Protein AF-0000000078983169 (afdb_homodimer)

Radius of gyration: 28.79 Å; Cα contacts (8 Å, |Δi|>4): 1172; chains: 2; bounding box: 65×100×94 Å

Organism: Ruegeria pomeroyi (strain ATCC 700808 / DSM 15171 / DSS-3) (NCBI:txid246200)

Foldseek 3Di:
DPPPPPPPDDPCPPCPVDCVVPPQDDFDALEAEEEEDAAQQVLLLLLCQQVCVQGNLCRYEYEYACPDPSNCVSSPRHHYRYDHNDQDLCVLVVVQVVVLVVLVVCLVPHQKYFYDYSQKFKFFACVVVDTPRRCVVPDDAPAWAWAFEKEFADQVVPQPDDQNLHLAQSTFKIFRDLQRRFRGMHRHDWRQDRSRRWILHQDHHYDPRIHMYGYCRSDLVSNVVVLVVLQVVQVVVLVVVVVNDRSDDPVSHPPPDDSVVVNVLVNPFAEDADDDCPVVVVQFRVAWDDPPPSIIGGDDDGDRYMYGHDNSCHCSSGD/DPPPPDPDDDPCPPCPPDCVVPPQDDFDALEAEEEEDAAQQVLLLLLCQQVCVQGNLCRYEYEYACPDPSNCVSSPRHHYRYDHNDQDLCVLVVVQVVVLVVLVVCLVPHQKYFYDYSQKFKFFACVVVDTPRVCVVPDDAPAWAWAFEKEFADQVVPQPDDQNLHLAQSTFKIFRDLQRRFRGMHRHDWRQDRSRRWILHQDHHYDPRIHMYGYCRSDLVSNVVVLVVLQVVQVVVLVVVVVSDRSDDPVSHPPPDDSPVVNVLVNPFAEDADDDCPVVVVQFRVAWDDPPPSIIGGDDDGDRYMYGHDNSCHCSSGD

Secondary structure (DSSP, 8-state):
-----------------S-----------SEEEEEEESS-HHHHHHHHHHHHHHH-GGGEEEEEET--HHHHHHTTTSEEEEE-----TTHHHHHHHHHHHHHHHHHTT-SEEEE--TTEEEEE-GGGS--HHHHHHHS--SSEEEPEEEEEE--TTT--S--TT-SBTTB-EEEE-GGG--EEEE-SS-PBPGGG--BS-SS-B--TTEEEEEEEES-HHHHHHHHHHHHHHHHHHHHHHSS----S-GGG-STT--HHHHHHHHHTS-EE-S---HHHHHHHHHT-EE-SSS-EE--------EEEPPGGGTTTT--/-----------------S-----------SEEEEEEESS-HHHHHHHHHHHHHHH-GGGEEEEEET--HHHHHHTTTSEEEEE-----TTHHHHHHHHHHHHHHHHHTT-SEEEE--TTEEEEE-GGGS--HHHHHHHS-SSSEEEPEEEEEE--TTT--S--TT-SBTTB-EEEE-GGG--EEEE-SS-PBPGGG--BS-SS-B--TTEEEEEEEES-HHHHHHHHHHHHHHHHHHHHHHSS----S-GGG-STT--HHHHHHHHHTS-EE-S---HHHHHHHHHT-EE-SSS-EE--------EEEPPGGGTTTT--

Nearest PDB structures (foldseek):
  4ayj-assembly1_A  TM=5.477E-01  e=1.173E-03  Bacteroides ovatus
  4cjb-assembly4_D  TM=5.094E-01  e=8.579E-04  Bacteroides ovatus
  7vz6-assembly1_G  TM=4.297E-01  e=3.675E-02  Streptomyces kasugaensis
  7vz6-assembly1_D-2  TM=4.283E-01  e=1.066E-01  Streptomyces kasugaensis
  7vza-assembly1_E-2  TM=4.546E-01  e=1.759E-01  Streptomyces kasugaensis

pLDDT: mean 86.91, std 19.54, range [21.92, 98.81]

Solvent-accessible surface area (backbone atoms only — not comparable to full-atom values): 34868 Å² total; per-residue (Å²): 133,82,79,72,74,74,78,79,75,80,74,78,72,73,73,81,65,72,78,67,67,71,75,67,68,79,45,89,54,56,44,36,38,38,33,52,47,49,78,57,62,68,39,44,44,48,39,46,42,21,52,22,52,57,33,19,34,65,30,31,37,35,35,22,49,45,53,36,66,65,48,57,62,68,41,61,63,38,32,56,45,65,40,75,71,68,90,44,70,54,41,66,56,46,50,35,50,29,50,46,21,49,46,53,28,47,49,68,76,23,56,32,31,35,52,44,53,43,53,45,46,73,34,40,42,50,88,74,76,41,46,54,52,65,45,55,74,68,48,80,62,70,41,49,35,29,25,50,16,28,34,32,39,35,39,74,92,80,41,79,61,72,53,86,92,33,55,37,55,44,38,43,38,29,32,73,29,60,78,50,35,17,54,29,39,37,29,47,94,56,56,54,38,74,89,38,48,25,29,43,47,95,61,88,43,53,58,92,49,32,32,23,39,32,46,72,46,46,34,70,68,58,38,53,50,52,45,50,52,51,30,52,50,50,54,52,46,23,61,69,65,65,73,54,74,62,56,61,71,71,85,43,46,70,80,86,68,54,70,66,60,57,44,52,56,58,61,68,40,56,73,38,72,70,78,74,60,62,70,60,50,49,46,33,64,75,43,55,42,75,77,79,84,64,28,29,44,50,65,71,81,86,64,75,48,30,31,34,54,62,75,71,44,43,45,56,69,53,85,133,80,75,71,72,73,79,79,75,80,73,78,72,72,74,81,64,72,78,67,69,72,74,67,69,81,45,90,56,54,43,36,38,37,35,53,47,46,77,58,61,69,39,44,45,48,39,48,44,20,54,22,53,58,34,20,33,65,28,31,37,35,35,22,47,46,54,36,67,67,48,57,62,67,43,59,63,36,34,56,46,66,40,75,71,68,88,43,70,55,42,68,55,46,50,38,50,29,50,44,22,49,47,55,29,46,49,69,75,23,57,32,30,35,53,45,52,43,55,46,46,73,34,39,44,49,89,73,76,40,46,55,53,66,45,56,76,68,49,82,64,71,41,49,35,29,25,49,15,28,33,31,40,37,40,71,91,82,41,79,60,72,55,87,92,35,55,36,53,46,39,42,38,29,32,75,29,58,78,49,34,17,54,29,37,38,28,47,94,56,57,56,37,75,89,37,47,24,29,43,47,96,61,89,44,54,58,92,50,34,32,22,40,33,46,73,46,46,35,68,68,59,37,52,52,51,45,50,52,50,28,52,50,49,54,51,45,24,62,69,63,64,72,53,74,61,56,60,69,72,85,41,46,70,78,87,68,54,68,66,59,57,42,52,54,58,61,70,42,55,73,36,73,71,76,72,60,63,70,60,49,48,46,34,63,76,44,55,42,74,77,79,83,64,28,29,46,51,65,69,80,84,65,78,48,29,30,33,55,61,76,71,46,42,44,58,72,51,88

Sequence (638 aa):
MRRRLLPVGRAFLYRLGKRAGVFLVKVDSNTAVVTICRDDAYFLTRFVQYYGGLFGRNNLYIISHGDEPLVRELAQGCNIFPVPAIETSQFTMLHWRTKNHLKNALRQWYKHVLVCDVDEFVVVDPATGMNLRTWLDDAPGRTVYTAMGLEIVHLRDREKDDIGGGILGPRRHAQVALHYAKPCIVSRPAKIGRGGHYAEYEKLNMPDFLYMFHMKYCDYGLYVETLNRRNAFIEKQKEVAGDGTVRTNPKWFADGRDDDAVFSAFERRPVVESFDLSHVREIMYSTWEQRGDGLWHFHRPEYDELYMLPVRFGGADCAMRRRLLPVGRAFLYRLGKRAGVFLVKVDSNTAVVTICRDDAYFLTRFVQYYGGLFGRNNLYIISHGDEPLVRELAQGCNIFPVPAIETSQFTMLHWRTKNHLKNALRQWYKHVLVCDVDEFVVVDPATGMNLRTWLDDAPGRTVYTAMGLEIVHLRDREKDDIGGGILGPRRHAQVALHYAKPCIVSRPAKIGRGGHYAEYEKLNMPDFLYMFHMKYCDYGLYVETLNRRNAFIEKQKEVAGDGTVRTNPKWFADGRDDDAVFSAFERRPVVESFDLSHVREIMYSTWEQRGDGLWHFHRPEYDELYMLPVRFGGADCA

Structure (mmCIF, N/CA/C/O backbone):
data_AF-0000000078983169-model_v1
#
loop_
_entity.id
_entity.type
_entity.pdbx_description
1 polymer 'Glycosyl transferase family 2'
#
loop_
_atom_site.group_PDB
_atom_site.id
_atom_site.type_symbol
_atom_site.label_atom_id
_atom_site.label_alt_id
_atom_site.label_comp_id
_atom_site.label_asym_id
_atom_site.label_entity_id
_atom_site.label_seq_id
_atom_site.pdbx_PDB_ins_code
_atom_site.Cartn_x
_atom_site.Cartn_y
_atom_site.Cartn_z
_atom_site.occupancy
_atom_site.B_iso_or_equiv
_atom_site.auth_seq_id
_atom_site.auth_comp_id
_atom_site.auth_asym_id
_atom_site.auth_atom_id
_atom_site.pdbx_PDB_model_num
ATOM 1 N N . MET A 1 1 ? -26.062 58.938 -24.844 1 23.56 1 MET A N 1
ATOM 2 C CA . MET A 1 1 ? -24.688 58.562 -25.109 1 23.56 1 MET A CA 1
ATOM 3 C C . MET A 1 1 ? -24.391 57.156 -24.609 1 23.56 1 MET A C 1
ATOM 5 O O . MET A 1 1 ? -24.422 56.906 -23.406 1 23.56 1 MET A O 1
ATOM 9 N N . ARG A 1 2 ? -24.734 56.156 -25.469 1 27.28 2 ARG A N 1
ATOM 10 C CA . ARG A 1 2 ? -24.797 54.719 -25.297 1 27.28 2 ARG A CA 1
ATOM 11 C C . ARG A 1 2 ? -23.422 54.125 -25.031 1 27.28 2 ARG A C 1
ATOM 13 O O . ARG A 1 2 ? -22.531 54.219 -25.875 1 27.28 2 ARG A O 1
ATOM 20 N N . ARG A 1 3 ? -23.016 54.25 -23.734 1 21.92 3 ARG A N 1
ATOM 21 C CA . ARG A 1 3 ? -21.703 53.75 -23.297 1 21.92 3 ARG A CA 1
ATOM 22 C C . ARG A 1 3 ? -21.484 52.312 -23.75 1 21.92 3 ARG A C 1
ATOM 24 O O . ARG A 1 3 ? -22.234 51.406 -23.375 1 21.92 3 ARG A O 1
ATOM 31 N N . ARG A 1 4 ? -21 52.188 -24.984 1 27.02 4 ARG A N 1
ATOM 32 C CA . ARG A 1 4 ? -20.641 50.938 -25.609 1 27.02 4 ARG A CA 1
ATOM 33 C C . ARG A 1 4 ? -19.719 50.125 -24.719 1 27.02 4 ARG A C 1
ATOM 35 O O . ARG A 1 4 ? -18.641 50.594 -24.344 1 27.02 4 ARG A O 1
ATOM 42 N N . LEU A 1 5 ? -20.328 49.281 -23.859 1 26.55 5 LEU A N 1
ATOM 43 C CA . LEU A 1 5 ? -19.672 48.375 -22.922 1 26.55 5 LEU A CA 1
ATOM 44 C C . LEU A 1 5 ? -18.562 47.594 -23.625 1 26.55 5 LEU A C 1
ATOM 46 O O . LEU A 1 5 ? -18.797 47 -24.672 1 26.55 5 LEU A O 1
ATOM 50 N N . LEU A 1 6 ? -17.391 48.156 -23.562 1 29.8 6 LEU A N 1
ATOM 51 C CA . LEU A 1 6 ? -16.219 47.562 -24.188 1 29.8 6 LEU A CA 1
ATOM 52 C C . LEU A 1 6 ? -16.125 46.062 -23.812 1 29.8 6 LEU A C 1
ATOM 54 O O . LEU A 1 6 ? -16.344 45.688 -22.656 1 29.8 6 LEU A O 1
ATOM 58 N N . PRO A 1 7 ? -16.328 45.188 -24.859 1 29.2 7 PRO A N 1
ATOM 59 C CA . PRO A 1 7 ? -16.328 43.719 -24.688 1 29.2 7 PRO A CA 1
ATOM 60 C C . PRO A 1 7 ? -15.078 43.219 -23.984 1 29.2 7 PRO A C 1
ATOM 62 O O . PRO A 1 7 ? -14 43.781 -24.141 1 29.2 7 PRO A O 1
ATOM 65 N N . VAL A 1 8 ? -15.164 42.812 -22.719 1 28.02 8 VAL A N 1
ATOM 66 C CA . VAL A 1 8 ? -14.148 42.188 -21.891 1 28.02 8 VAL A CA 1
ATOM 67 C C . VAL A 1 8 ? -13.383 41.156 -22.703 1 28.02 8 VAL A C 1
ATOM 69 O O . VAL A 1 8 ? -13.984 40.312 -23.406 1 28.02 8 VAL A O 1
ATOM 72 N N . GLY A 1 9 ? -12.234 41.5 -23.219 1 22.86 9 GLY A N 1
ATOM 73 C CA . GLY A 1 9 ? -11.266 40.719 -23.984 1 22.86 9 GLY A CA 1
ATOM 74 C C . GLY A 1 9 ? -11.133 39.281 -23.516 1 22.86 9 GLY A C 1
ATOM 75 O O . GLY A 1 9 ? -11.312 39 -22.328 1 22.86 9 GLY A O 1
ATOM 76 N N . ARG A 1 10 ? -11.375 38.281 -24.469 1 26.98 10 ARG A N 1
ATOM 77 C CA . ARG A 1 10 ? -11.156 36.844 -24.469 1 26.98 10 ARG A CA 1
ATOM 78 C C . ARG A 1 10 ? -9.789 36.5 -23.906 1 26.98 10 ARG A C 1
ATOM 80 O O . ARG A 1 10 ? -8.758 36.844 -24.484 1 26.98 10 ARG A O 1
ATOM 87 N N . ALA A 1 11 ? -9.625 36.531 -22.594 1 24.08 11 ALA A N 1
ATOM 88 C CA . ALA A 1 11 ? -8.398 36 -22 1 24.08 11 ALA A CA 1
ATOM 89 C C . ALA A 1 11 ? -7.918 34.75 -22.734 1 24.08 11 ALA A C 1
ATOM 91 O O . ALA A 1 11 ? -8.719 33.875 -23.062 1 24.08 11 ALA A O 1
ATOM 92 N N . PHE A 1 12 ? -6.895 34.812 -23.531 1 23.36 12 PHE A N 1
ATOM 93 C CA . PHE A 1 12 ? -6.125 33.812 -24.266 1 23.36 12 PHE A CA 1
ATOM 94 C C . PHE A 1 12 ? -5.879 32.594 -23.422 1 23.36 12 PHE A C 1
ATOM 96 O O . PHE A 1 12 ? -5.043 32.594 -22.516 1 23.36 12 PHE A O 1
ATOM 103 N N . LEU A 1 13 ? -6.906 31.922 -23.031 1 26.3 13 LEU A N 1
ATOM 104 C CA . LEU A 1 13 ? -6.699 30.547 -22.578 1 26.3 13 LEU A CA 1
ATOM 105 C C . LEU A 1 13 ? -5.855 29.766 -23.594 1 26.3 13 LEU A C 1
ATOM 107 O O . LEU A 1 13 ? -6.316 29.469 -24.688 1 26.3 13 LEU A O 1
ATOM 111 N N . TYR A 1 14 ? -4.625 30.219 -23.812 1 25.66 14 TYR A N 1
ATOM 112 C CA . TYR A 1 14 ? -3.709 29.438 -24.641 1 25.66 14 TYR A CA 1
ATOM 113 C C . TYR A 1 14 ? -3.934 27.953 -24.422 1 25.66 14 TYR A C 1
ATOM 115 O O . TYR A 1 14 ? -4.109 27.5 -23.297 1 25.66 14 TYR A O 1
ATOM 123 N N . ARG A 1 15 ? -4.355 27.312 -25.406 1 26.8 15 ARG A N 1
ATOM 124 C CA . ARG A 1 15 ? -4.598 25.953 -25.891 1 26.8 15 ARG A CA 1
ATOM 125 C C . ARG A 1 15 ? -3.355 25.078 -25.719 1 26.8 15 ARG A C 1
ATOM 127 O O . ARG A 1 15 ? -2.578 24.922 -26.656 1 26.8 15 ARG A O 1
ATOM 134 N N . LEU A 1 16 ? -2.445 25.375 -24.812 1 30.42 16 LEU A N 1
ATOM 135 C CA . LEU A 1 16 ? -1.341 24.422 -24.75 1 30.42 16 LEU A CA 1
ATOM 136 C C . LEU A 1 16 ? -1.857 22.984 -24.703 1 30.42 16 LEU A C 1
ATOM 138 O O . LEU A 1 16 ? -2.303 22.516 -23.656 1 30.42 16 LEU A O 1
ATOM 142 N N . GLY A 1 17 ? -2.602 22.547 -25.594 1 27.75 17 GLY A N 1
ATOM 143 C CA . GLY A 1 17 ? -3.203 21.25 -25.844 1 27.75 17 GLY A CA 1
ATOM 144 C C . GLY A 1 17 ? -2.189 20.125 -25.906 1 27.75 17 GLY A C 1
ATOM 145 O O . GLY A 1 17 ? -2.549 18.969 -26.156 1 27.75 17 GLY A O 1
ATOM 146 N N . LYS A 1 18 ? -1.023 20.375 -26.656 1 31.91 18 LYS A N 1
ATOM 147 C CA . LYS A 1 18 ? -0.183 19.188 -26.844 1 31.91 18 LYS A CA 1
ATOM 148 C C . LYS A 1 18 ? 0.096 18.5 -25.516 1 31.91 18 LYS A C 1
ATOM 150 O O . LYS A 1 18 ? 0.309 19.172 -24.484 1 31.91 18 LYS A O 1
ATOM 155 N N . ARG A 1 19 ? -0.268 17.234 -25.422 1 32.84 19 ARG A N 1
ATOM 156 C CA . ARG A 1 19 ? -0.035 16.344 -24.297 1 32.84 19 ARG A CA 1
ATOM 157 C C . ARG A 1 19 ? 1.361 16.531 -23.719 1 32.84 19 ARG A C 1
ATOM 159 O O . ARG A 1 19 ? 2.348 16.047 -24.281 1 32.84 19 ARG A O 1
ATOM 166 N N . ALA A 1 20 ? 1.839 17.672 -23.562 1 31.3 20 ALA A N 1
ATOM 167 C CA . ALA A 1 20 ? 3.135 17.719 -22.891 1 31.3 20 ALA A CA 1
ATOM 168 C C . ALA A 1 20 ? 3.27 16.594 -21.875 1 31.3 20 ALA A C 1
ATOM 170 O O . ALA A 1 20 ? 2.553 16.547 -20.875 1 31.3 20 ALA A O 1
ATOM 171 N N . GLY A 1 21 ? 3.348 15.383 -22.297 1 36.28 21 GLY A N 1
ATOM 172 C CA . GLY A 1 21 ? 3.73 14.312 -21.391 1 36.28 21 GLY A CA 1
ATOM 173 C C . GLY A 1 21 ? 4.633 14.773 -20.266 1 36.28 21 GLY A C 1
ATOM 174 O O . GLY A 1 21 ? 5.754 15.227 -20.516 1 36.28 21 GLY A O 1
ATOM 175 N N . VAL A 1 22 ? 4.199 15.609 -19.438 1 38.16 22 VAL A N 1
ATOM 176 C CA . VAL A 1 22 ? 5.027 16.016 -18.312 1 38.16 22 VAL A CA 1
ATOM 177 C C . VAL A 1 22 ? 6.031 14.922 -17.969 1 38.16 22 VAL A C 1
ATOM 179 O O . VAL A 1 22 ? 5.648 13.82 -17.594 1 38.16 22 VAL A O 1
ATOM 182 N N . PHE A 1 23 ? 6.945 14.734 -18.797 1 43.81 23 PHE A N 1
ATOM 183 C CA . PHE A 1 23 ? 8.078 13.922 -18.375 1 43.81 23 PHE A CA 1
ATOM 184 C C . PHE A 1 23 ? 8.391 14.141 -16.906 1 43.81 23 PHE A C 1
ATOM 186 O O . PHE A 1 23 ? 8.898 15.195 -16.516 1 43.81 23 PHE A O 1
ATOM 193 N N . LEU A 1 24 ? 7.535 13.773 -16.047 1 60.09 24 LEU A N 1
ATOM 194 C CA . LEU A 1 24 ? 7.801 13.984 -14.633 1 60.09 24 LEU A CA 1
ATOM 195 C C . LEU A 1 24 ? 9.125 13.352 -14.227 1 60.09 24 LEU A C 1
ATOM 197 O O . LEU A 1 24 ? 9.359 12.164 -14.484 1 60.09 24 LEU A O 1
ATOM 201 N N . VAL A 1 25 ? 10.086 14.211 -14.086 1 67.5 25 VAL A N 1
ATOM 202 C CA . VAL A 1 25 ? 11.422 13.828 -13.641 1 67.5 25 VAL A CA 1
ATOM 203 C C . VAL A 1 25 ? 11.328 13.07 -12.32 1 67.5 25 VAL A C 1
ATOM 205 O O . VAL A 1 25 ? 10.648 13.508 -11.391 1 67.5 25 VAL A O 1
ATOM 208 N N . LYS A 1 26 ? 11.812 11.914 -12.406 1 84.94 26 LYS A N 1
ATOM 209 C CA . LYS A 1 26 ? 11.938 11.156 -11.156 1 84.94 26 LYS A CA 1
ATOM 210 C C . LYS A 1 26 ? 12.945 11.812 -10.219 1 84.94 26 LYS A C 1
ATOM 212 O O . LYS A 1 26 ? 14.016 12.242 -10.648 1 84.94 26 LYS A O 1
ATOM 217 N N . VAL A 1 27 ? 12.5 12.062 -9.023 1 87.06 27 VAL A N 1
ATOM 218 C CA . VAL A 1 27 ? 13.352 12.641 -7.988 1 87.06 27 VAL A CA 1
ATOM 219 C C . VAL A 1 27 ? 13.742 11.57 -6.973 1 87.06 27 VAL A C 1
ATOM 221 O O . VAL A 1 27 ? 12.891 10.82 -6.496 1 87.06 27 VAL A O 1
ATOM 224 N N . ASP A 1 28 ? 15.016 11.484 -6.707 1 89.5 28 ASP A N 1
ATOM 225 C CA . ASP A 1 28 ? 15.477 10.602 -5.641 1 89.5 28 ASP A CA 1
ATOM 226 C C . ASP A 1 28 ? 15.25 11.227 -4.27 1 89.5 28 ASP A C 1
ATOM 228 O O . ASP A 1 28 ? 15.539 12.406 -4.062 1 89.5 28 ASP A O 1
ATOM 232 N N . SER A 1 29 ? 14.648 10.531 -3.416 1 93.56 29 SER A N 1
ATOM 233 C CA . SER A 1 29 ? 14.375 10.992 -2.059 1 93.56 29 SER A CA 1
ATOM 234 C C . SER A 1 29 ? 14.422 9.844 -1.062 1 93.56 29 SER A C 1
ATOM 236 O O . SER A 1 29 ? 14.047 8.719 -1.388 1 93.56 29 SER A O 1
ATOM 238 N N . ASN A 1 30 ? 14.898 10.125 0.065 1 96.12 30 ASN A N 1
ATOM 239 C CA . ASN A 1 30 ? 14.875 9.109 1.112 1 96.12 30 ASN A CA 1
ATOM 240 C C . ASN A 1 30 ? 13.57 9.141 1.9 1 96.12 30 ASN A C 1
ATOM 242 O O . ASN A 1 30 ? 13.414 8.422 2.887 1 96.12 30 ASN A O 1
ATOM 246 N N . THR A 1 31 ? 12.648 10.039 1.433 1 98.19 31 THR A N 1
ATOM 247 C CA . THR A 1 31 ? 11.391 10.242 2.143 1 98.19 31 THR A CA 1
ATOM 248 C C . THR A 1 31 ? 10.203 9.992 1.219 1 98.19 31 THR A C 1
ATOM 250 O O . THR A 1 31 ? 10.172 10.477 0.086 1 98.19 31 THR A O 1
ATOM 253 N N . ALA A 1 32 ? 9.281 9.148 1.655 1 98.56 32 ALA A N 1
ATOM 254 C CA . ALA A 1 32 ? 7.977 9.008 1.018 1 98.56 32 ALA A CA 1
ATOM 255 C C . ALA A 1 32 ? 6.902 9.758 1.797 1 98.56 32 ALA A C 1
ATOM 257 O O . ALA A 1 32 ? 6.98 9.867 3.023 1 98.56 32 ALA A O 1
ATOM 258 N N . VAL A 1 33 ? 5.906 10.289 1.098 1 98.81 33 VAL A N 1
ATOM 259 C CA . VAL A 1 33 ? 4.805 11.016 1.721 1 98.81 33 VAL A CA 1
ATOM 260 C C . VAL A 1 33 ? 3.482 10.32 1.418 1 98.81 33 VAL A C 1
ATOM 262 O O . VAL A 1 33 ? 3.195 9.992 0.263 1 98.81 33 VAL A O 1
ATOM 265 N N . VAL A 1 34 ? 2.705 10.078 2.443 1 98.56 34 VAL A N 1
ATOM 266 C CA . VAL A 1 34 ? 1.437 9.367 2.311 1 98.56 34 VAL A CA 1
ATOM 267 C C . VAL A 1 34 ? 0.287 10.273 2.742 1 98.56 34 VAL A C 1
ATOM 269 O O . VAL A 1 34 ? 0.364 10.93 3.785 1 98.56 34 VAL A O 1
ATOM 272 N N . THR A 1 35 ? -0.733 10.359 1.963 1 97.88 35 THR A N 1
ATOM 273 C CA . THR A 1 35 ? -1.964 11.047 2.344 1 97.88 35 THR A CA 1
ATOM 274 C C . THR A 1 35 ? -3.184 10.297 1.816 1 97.88 35 THR A C 1
ATOM 276 O O . THR A 1 35 ? -3.049 9.25 1.174 1 97.88 35 THR A O 1
ATOM 279 N N . ILE A 1 36 ? -4.32 10.711 2.209 1 95.5 36 ILE A N 1
ATOM 280 C CA . ILE A 1 36 ? -5.59 10.188 1.711 1 95.5 36 ILE A CA 1
ATOM 281 C C . ILE A 1 36 ? -6.449 11.336 1.188 1 95.5 36 ILE A C 1
ATOM 283 O O . ILE A 1 36 ? -6.441 12.43 1.749 1 95.5 36 ILE A O 1
ATOM 287 N N . CYS A 1 37 ? -7.078 11.102 0.13 1 94.56 37 CYS A N 1
ATOM 288 C CA . CYS A 1 37 ? -7.953 12.117 -0.444 1 94.56 37 CYS A CA 1
ATOM 289 C C . CYS A 1 37 ? -9.125 11.477 -1.184 1 94.56 37 CYS A C 1
ATOM 291 O O . CYS A 1 37 ? -8.953 10.469 -1.871 1 94.56 37 CYS A O 1
ATOM 293 N N . ARG A 1 38 ? -10.227 11.977 -1.032 1 88.81 38 ARG A N 1
ATOM 294 C CA . ARG A 1 38 ? -11.383 11.555 -1.822 1 88.81 38 ARG A CA 1
ATOM 295 C C . ARG A 1 38 ? -11.695 12.57 -2.92 1 88.81 38 ARG A C 1
ATOM 297 O O . ARG A 1 38 ? -11.641 12.242 -4.105 1 88.81 38 ARG A O 1
ATOM 304 N N . ASP A 1 39 ? -11.891 13.82 -2.525 1 88.44 39 ASP A N 1
ATOM 305 C CA . ASP A 1 39 ? -12.359 14.758 -3.545 1 88.44 39 ASP A CA 1
ATOM 306 C C . ASP A 1 39 ? -11.969 16.188 -3.193 1 88.44 39 ASP A C 1
ATOM 308 O O . ASP A 1 39 ? -12.578 17.141 -3.686 1 88.44 39 ASP A O 1
ATOM 312 N N . ASP A 1 40 ? -11.07 16.375 -2.422 1 93.12 40 ASP A N 1
ATOM 313 C CA . ASP A 1 40 ? -10.648 17.719 -2.035 1 93.12 40 ASP A CA 1
ATOM 314 C C . ASP A 1 40 ? -9.672 18.297 -3.055 1 93.12 40 ASP A C 1
ATOM 316 O O . ASP A 1 40 ? -8.461 18.125 -2.932 1 93.12 40 ASP A O 1
ATOM 320 N N . ALA A 1 41 ? -10.203 19.109 -3.912 1 94.31 41 ALA A N 1
ATOM 321 C CA . ALA A 1 41 ? -9.414 19.578 -5.047 1 94.31 41 ALA A CA 1
ATOM 322 C C . ALA A 1 41 ? -8.367 20.594 -4.602 1 94.31 41 ALA A C 1
ATOM 324 O O . ALA A 1 41 ? -7.203 20.5 -4.996 1 94.31 41 ALA A O 1
ATOM 325 N N . TYR A 1 42 ? -8.766 21.547 -3.807 1 95.12 42 TYR A N 1
ATOM 326 C CA . TYR A 1 42 ? -7.852 22.625 -3.424 1 95.12 42 TYR A CA 1
ATOM 327 C C . TYR A 1 42 ? -6.672 22.078 -2.637 1 95.12 42 TYR A C 1
ATOM 329 O O . TYR A 1 42 ? -5.516 22.297 -3.002 1 95.12 42 TYR A O 1
ATOM 337 N N . PHE A 1 43 ? -6.934 21.328 -1.636 1 97 43 PHE A N 1
ATOM 338 C CA . PHE A 1 43 ? -5.859 20.875 -0.752 1 97 43 PHE A CA 1
ATOM 339 C C . PHE A 1 43 ? -5.004 19.812 -1.43 1 97 43 PHE A C 1
ATOM 341 O O . PHE A 1 43 ? -3.799 19.734 -1.19 1 97 43 PHE A O 1
ATOM 348 N N . LEU A 1 44 ? -5.641 18.984 -2.248 1 97.56 44 LEU A N 1
ATOM 349 C CA . LEU A 1 44 ? -4.812 18.031 -2.982 1 97.56 44 LEU A CA 1
ATOM 350 C C . LEU A 1 44 ? -3.834 18.766 -3.898 1 97.56 44 LEU A C 1
ATOM 352 O O . LEU A 1 44 ? -2.662 18.391 -3.984 1 97.56 44 LEU A O 1
ATOM 356 N N . THR A 1 45 ? -4.355 19.797 -4.547 1 97.19 45 THR A N 1
ATOM 357 C CA . THR A 1 45 ? -3.486 20.594 -5.402 1 97.19 45 THR A CA 1
ATOM 358 C C . THR A 1 45 ? -2.33 21.188 -4.602 1 97.19 45 THR A C 1
ATOM 360 O O . THR A 1 45 ? -1.169 21.078 -5 1 97.19 45 THR A O 1
ATOM 363 N N . ARG A 1 46 ? -2.631 21.766 -3.494 1 97.25 46 ARG A N 1
ATOM 364 C CA . ARG A 1 46 ? -1.612 22.375 -2.643 1 97.25 46 ARG A CA 1
ATOM 365 C C . ARG A 1 46 ? -0.66 21.312 -2.092 1 97.25 46 ARG A C 1
ATOM 367 O O . ARG A 1 46 ? 0.55 21.547 -2.023 1 97.25 46 ARG A O 1
ATOM 374 N N . PHE A 1 47 ? -1.251 20.219 -1.699 1 97.88 47 PHE A N 1
ATOM 375 C CA . PHE A 1 47 ? -0.478 19.109 -1.161 1 97.88 47 PHE A CA 1
ATOM 376 C C . PHE A 1 47 ? 0.554 18.625 -2.174 1 97.88 47 PHE A C 1
ATOM 378 O O . PHE A 1 47 ? 1.738 18.516 -1.853 1 97.88 47 PHE A O 1
ATOM 385 N N . VAL A 1 48 ? 0.129 18.391 -3.377 1 97.75 48 VAL A N 1
ATOM 386 C CA . VAL A 1 48 ? 0.986 17.875 -4.441 1 97.75 48 VAL A CA 1
ATOM 387 C C . VAL A 1 48 ? 2.045 18.922 -4.793 1 97.75 48 VAL A C 1
ATOM 389 O O . VAL A 1 48 ? 3.211 18.578 -5.012 1 97.75 48 VAL A O 1
ATOM 392 N N . GLN A 1 49 ? 1.683 20.156 -4.805 1 96.69 49 GLN A N 1
ATOM 393 C CA . GLN A 1 49 ? 2.627 21.219 -5.125 1 96.69 49 GLN A CA 1
ATOM 394 C C . GLN A 1 49 ? 3.711 21.328 -4.055 1 96.69 49 GLN A C 1
ATOM 396 O O . GLN A 1 49 ? 4.898 21.422 -4.375 1 96.69 49 GLN A O 1
ATOM 401 N N . TYR A 1 50 ? 3.311 21.281 -2.84 1 97.75 50 TYR A N 1
ATOM 402 C CA . TYR A 1 50 ? 4.258 21.469 -1.746 1 97.75 50 TYR A CA 1
ATOM 403 C C . TYR A 1 50 ? 5.164 20.266 -1.58 1 97.75 50 TYR A C 1
ATOM 405 O O . TYR A 1 50 ? 6.375 20.359 -1.775 1 97.75 50 TYR A O 1
ATOM 413 N N . TYR A 1 51 ? 4.594 19.125 -1.283 1 98.38 51 TYR A N 1
ATOM 414 C CA . TYR A 1 51 ? 5.391 17.938 -1.002 1 98.38 51 TYR A CA 1
ATOM 415 C C . TYR A 1 51 ? 6.043 17.406 -2.271 1 98.38 51 TYR A C 1
ATOM 417 O O . TYR A 1 51 ? 7.16 16.875 -2.23 1 98.38 51 TYR A O 1
ATOM 425 N N . GLY A 1 52 ? 5.27 17.516 -3.395 1 97.62 52 GLY A N 1
ATOM 426 C CA . GLY A 1 52 ? 5.887 17.156 -4.66 1 97.62 52 GLY A CA 1
ATOM 427 C C . GLY A 1 52 ? 7.082 18.031 -5.008 1 97.62 52 GLY A C 1
ATOM 428 O O . GLY A 1 52 ? 8.062 17.547 -5.582 1 97.62 52 GLY A O 1
ATOM 429 N N . GLY A 1 53 ? 6.992 19.297 -4.723 1 97 53 GLY A N 1
ATOM 430 C CA . GLY A 1 53 ? 8.109 20.203 -4.945 1 97 53 GLY A CA 1
ATOM 431 C C . GLY A 1 53 ? 9.312 19.875 -4.074 1 97 53 GLY A C 1
ATOM 432 O O . GLY A 1 53 ? 10.461 20.047 -4.5 1 97 53 GLY A O 1
ATOM 433 N N . LEU A 1 54 ? 9.094 19.391 -2.918 1 97.75 54 LEU A N 1
ATOM 434 C CA . LEU A 1 54 ? 10.164 19.094 -1.976 1 97.75 54 LEU A CA 1
ATOM 435 C C . LEU A 1 54 ? 10.781 17.734 -2.268 1 97.75 54 LEU A C 1
ATOM 437 O O . LEU A 1 54 ? 12.008 17.594 -2.311 1 97.75 54 LEU A O 1
ATOM 441 N N . PHE A 1 55 ? 9.914 16.734 -2.541 1 97.81 55 PHE A N 1
ATOM 442 C CA . PHE A 1 55 ? 10.406 15.367 -2.535 1 97.81 55 PHE A CA 1
ATOM 443 C C . PHE A 1 55 ? 10.258 14.734 -3.914 1 97.81 55 PHE A C 1
ATOM 445 O O . PHE A 1 55 ? 10.82 13.672 -4.176 1 97.81 55 PHE A O 1
ATOM 452 N N . GLY A 1 56 ? 9.594 15.383 -4.832 1 97 56 GLY A N 1
ATOM 453 C CA . GLY A 1 56 ? 9.227 14.773 -6.102 1 97 56 GLY A CA 1
ATOM 454 C C . GLY A 1 56 ? 7.879 14.078 -6.055 1 97 56 GLY A C 1
ATOM 455 O O . GLY A 1 56 ? 7.578 13.352 -5.105 1 97 56 GLY A O 1
ATOM 456 N N . ARG A 1 57 ? 7.062 14.281 -7.094 1 97.19 57 ARG A N 1
ATOM 457 C CA . ARG A 1 57 ? 5.73 13.688 -7.164 1 97.19 57 ARG A CA 1
ATOM 458 C C . ARG A 1 57 ? 5.797 12.172 -7.094 1 97.19 57 ARG A C 1
ATOM 460 O O . ARG A 1 57 ? 4.898 11.523 -6.547 1 97.19 57 ARG A O 1
ATOM 467 N N . ASN A 1 58 ? 6.902 11.586 -7.621 1 96 58 ASN A N 1
ATOM 468 C CA . ASN A 1 58 ? 7.07 10.133 -7.656 1 96 58 ASN A CA 1
ATOM 469 C C . ASN A 1 58 ? 7.254 9.562 -6.254 1 96 58 ASN A C 1
ATOM 471 O O . ASN A 1 58 ? 7.238 8.344 -6.074 1 96 58 ASN A O 1
ATOM 475 N N . ASN A 1 59 ? 7.422 10.414 -5.27 1 97.75 59 ASN A N 1
ATOM 476 C CA . ASN A 1 59 ? 7.59 9.938 -3.9 1 97.75 59 ASN A CA 1
ATOM 477 C C . ASN A 1 59 ? 6.359 10.227 -3.049 1 97.75 59 ASN A C 1
ATOM 479 O O . ASN A 1 59 ? 6.398 10.102 -1.824 1 97.75 59 ASN A O 1
ATOM 483 N N . LEU A 1 60 ? 5.273 10.68 -3.699 1 98.5 60 LEU A N 1
ATOM 484 C CA . LEU A 1 60 ? 3.986 10.891 -3.039 1 98.5 60 LEU A CA 1
ATOM 485 C C . LEU A 1 60 ? 3.047 9.719 -3.297 1 98.5 60 LEU A C 1
ATOM 487 O O . LEU A 1 60 ? 2.871 9.297 -4.441 1 98.5 60 LEU A O 1
ATOM 491 N N . TYR A 1 61 ? 2.498 9.172 -2.264 1 98.56 61 TYR A N 1
ATOM 492 C CA . TYR A 1 61 ? 1.527 8.086 -2.324 1 98.56 61 TYR A CA 1
ATOM 493 C C . TYR A 1 61 ? 0.167 8.539 -1.808 1 98.56 61 TYR A C 1
ATOM 495 O O . TYR A 1 61 ? 0.015 8.836 -0.622 1 98.56 61 TYR A O 1
ATOM 503 N N . ILE A 1 62 ? -0.795 8.516 -2.654 1 98.38 62 ILE A N 1
ATOM 504 C CA . ILE A 1 62 ? -2.109 9.07 -2.338 1 98.38 62 ILE A CA 1
ATOM 505 C C . ILE A 1 62 ? -3.141 7.941 -2.297 1 98.38 62 ILE A C 1
ATOM 507 O O . ILE A 1 62 ? -3.443 7.328 -3.324 1 98.38 62 ILE A O 1
ATOM 511 N N . ILE A 1 63 ? -3.582 7.617 -1.137 1 97.69 63 ILE A N 1
ATOM 512 C CA . ILE A 1 63 ? -4.75 6.75 -1.019 1 97.69 63 ILE A CA 1
ATOM 513 C C . ILE A 1 63 ? -5.98 7.465 -1.563 1 97.69 63 ILE A C 1
ATOM 515 O O . ILE A 1 63 ? -6.398 8.492 -1.025 1 97.69 63 ILE A O 1
ATOM 519 N N . SER A 1 64 ? -6.488 6.996 -2.662 1 95.88 64 SER A N 1
ATOM 520 C CA . SER A 1 64 ? -7.652 7.598 -3.301 1 95.88 64 SER A CA 1
ATOM 521 C C . SER A 1 64 ? -8.93 6.855 -2.932 1 95.88 64 SER A C 1
ATOM 523 O O . SER A 1 64 ? -9.203 5.773 -3.461 1 95.88 64 SER A O 1
ATOM 525 N N . HIS A 1 65 ? -9.68 7.449 -2.084 1 91.25 65 HIS A N 1
ATOM 526 C CA . HIS A 1 65 ? -10.945 6.848 -1.669 1 91.25 65 HIS A CA 1
ATOM 527 C C . HIS A 1 65 ? -11.984 6.938 -2.777 1 91.25 65 HIS A C 1
ATOM 529 O O . HIS A 1 65 ? -12.391 8.039 -3.164 1 91.25 65 HIS A O 1
ATOM 535 N N . GLY A 1 66 ? -12.383 5.801 -3.328 1 89.31 66 GLY A N 1
ATOM 536 C CA . GLY A 1 66 ? -13.359 5.75 -4.402 1 89.31 66 GLY A CA 1
ATOM 537 C C . GLY A 1 66 ? -12.742 5.883 -5.781 1 89.31 66 GLY A C 1
ATOM 538 O O . GLY A 1 66 ? -13.445 5.805 -6.789 1 89.31 66 GLY A O 1
ATOM 539 N N . ASP A 1 67 ? -11.445 6.125 -5.734 1 93 67 ASP A N 1
ATOM 540 C CA . ASP A 1 67 ? -10.688 6.297 -6.973 1 93 67 ASP A CA 1
ATOM 541 C C . ASP A 1 67 ? -11.336 7.355 -7.863 1 93 67 ASP A C 1
ATOM 543 O O . ASP A 1 67 ? -11.609 7.105 -9.039 1 93 67 ASP A O 1
ATOM 547 N N . GLU A 1 68 ? -11.602 8.484 -7.316 1 90.38 68 GLU A N 1
ATOM 548 C CA . GLU A 1 68 ? -12.258 9.57 -8.039 1 90.38 68 GLU A CA 1
ATOM 549 C C . GLU A 1 68 ? -11.367 10.109 -9.156 1 90.38 68 GLU A C 1
ATOM 551 O O . GLU A 1 68 ? -10.172 10.305 -8.961 1 90.38 68 GLU A O 1
ATOM 556 N N . PRO A 1 69 ? -11.922 10.383 -10.312 1 91.5 69 PRO A N 1
ATOM 557 C CA . PRO A 1 69 ? -11.148 10.898 -11.445 1 91.5 69 PRO A CA 1
ATOM 558 C C . PRO A 1 69 ? -10.398 12.188 -11.117 1 91.5 69 PRO A C 1
ATOM 560 O O . PRO A 1 69 ? -9.273 12.391 -11.594 1 91.5 69 PRO A O 1
ATOM 563 N N . LEU A 1 70 ? -11.008 12.969 -10.297 1 93.44 70 LEU A N 1
ATOM 564 C CA . LEU A 1 70 ? -10.406 14.234 -9.898 1 93.44 70 LEU A CA 1
ATOM 565 C C . LEU A 1 70 ? -9.047 14.016 -9.25 1 93.44 70 LEU A C 1
ATOM 567 O O . LEU A 1 70 ? -8.109 14.766 -9.492 1 93.44 70 LEU A O 1
ATOM 571 N N . VAL A 1 71 ? -8.922 13.016 -8.43 1 95.5 71 VAL A N 1
ATOM 572 C CA . VAL A 1 71 ? -7.684 12.727 -7.711 1 95.5 71 VAL A CA 1
ATOM 573 C C . VAL A 1 71 ? -6.598 12.32 -8.703 1 95.5 71 VAL A C 1
ATOM 575 O O . VAL A 1 71 ? -5.465 12.805 -8.633 1 95.5 71 VAL A O 1
ATOM 578 N N . ARG A 1 72 ? -6.902 11.461 -9.672 1 93.62 72 ARG A N 1
ATOM 579 C CA . ARG A 1 72 ? -5.934 11.031 -10.672 1 93.62 72 ARG A CA 1
ATOM 580 C C . ARG A 1 72 ? -5.469 12.211 -11.531 1 93.62 72 ARG A C 1
ATOM 582 O O . ARG A 1 72 ? -4.301 12.281 -11.914 1 93.62 72 ARG A O 1
ATOM 589 N N . GLU A 1 73 ? -6.363 13.086 -11.781 1 95.38 73 GLU A N 1
ATOM 590 C CA . GLU A 1 73 ? -6.039 14.258 -12.602 1 95.38 73 GLU A CA 1
ATOM 591 C C . GLU A 1 73 ? -5.102 15.203 -11.859 1 95.38 73 GLU A C 1
ATOM 593 O O . GLU A 1 73 ? -4.051 15.586 -12.383 1 95.38 73 GLU A O 1
ATOM 598 N N . LEU A 1 74 ? -5.438 15.531 -10.68 1 96.5 74 LEU A N 1
ATOM 599 C CA . LEU A 1 74 ? -4.703 16.531 -9.914 1 96.5 74 LEU A CA 1
ATOM 600 C C . LEU A 1 74 ? -3.379 15.969 -9.414 1 96.5 74 LEU A C 1
ATOM 602 O O . LEU A 1 74 ? -2.418 16.719 -9.219 1 96.5 74 LEU A O 1
ATOM 606 N N . ALA A 1 75 ? -3.33 14.664 -9.227 1 97.06 75 ALA A N 1
ATOM 607 C CA . ALA A 1 75 ? -2.141 14.031 -8.672 1 97.06 75 ALA A CA 1
ATOM 608 C C . ALA A 1 75 ? -1.35 13.297 -9.75 1 97.06 75 ALA A C 1
ATOM 610 O O . ALA A 1 75 ? -0.68 12.305 -9.469 1 97.06 75 ALA A O 1
ATOM 611 N N . GLN A 1 76 ? -1.521 13.727 -10.914 1 94.12 76 GLN A N 1
ATOM 612 C CA . GLN A 1 76 ? -0.712 13.133 -11.977 1 94.12 76 GLN A CA 1
ATOM 613 C C . GLN A 1 76 ? 0.77 13.141 -11.609 1 94.12 76 GLN A C 1
ATOM 615 O O . GLN A 1 76 ? 1.277 14.133 -11.07 1 94.12 76 GLN A O 1
ATOM 620 N N . GLY A 1 77 ? 1.462 12.039 -11.859 1 94.12 77 GLY A N 1
ATOM 621 C CA . GLY A 1 77 ? 2.873 11.914 -11.531 1 94.12 77 GLY A CA 1
ATOM 622 C C . GLY A 1 77 ? 3.111 11.336 -10.148 1 94.12 77 GLY A C 1
ATOM 623 O O . GLY A 1 77 ? 4.223 10.898 -9.836 1 94.12 77 GLY A O 1
ATOM 624 N N . CYS A 1 78 ? 2.078 11.383 -9.32 1 97.25 78 CYS A N 1
ATOM 625 C CA . CYS A 1 78 ? 2.146 10.734 -8.016 1 97.25 78 CYS A CA 1
ATOM 626 C C . CYS A 1 78 ? 1.743 9.266 -8.109 1 97.25 78 CYS A C 1
ATOM 628 O O . CYS A 1 78 ? 1.434 8.773 -9.195 1 97.25 78 CYS A O 1
ATOM 630 N N . ASN A 1 79 ? 1.853 8.586 -7.043 1 97.25 79 ASN A N 1
ATOM 631 C CA . ASN A 1 79 ? 1.421 7.191 -6.973 1 97.25 79 ASN A CA 1
ATOM 632 C C . ASN A 1 79 ? 0.055 7.062 -6.305 1 97.25 79 ASN A C 1
ATOM 634 O O . ASN A 1 79 ? -0.106 7.418 -5.137 1 97.25 79 ASN A O 1
ATOM 638 N N . ILE A 1 80 ? -0.894 6.582 -7.082 1 97.44 80 ILE A N 1
ATOM 639 C CA . ILE A 1 80 ? -2.264 6.496 -6.59 1 97.44 80 ILE A CA 1
ATOM 640 C C . ILE A 1 80 ? -2.537 5.086 -6.07 1 97.44 80 ILE A C 1
ATOM 642 O O . ILE A 1 80 ? -2.211 4.102 -6.734 1 97.44 80 ILE A O 1
ATOM 646 N N . PHE A 1 81 ? -3.02 4.977 -4.855 1 97.25 81 PHE A N 1
ATOM 647 C CA . PHE A 1 81 ? -3.512 3.75 -4.238 1 97.25 81 PHE A CA 1
ATOM 648 C C . PHE A 1 81 ? -5.02 3.818 -4.035 1 97.25 81 PHE A C 1
ATOM 650 O O . PHE A 1 81 ? -5.488 4.254 -2.979 1 97.25 81 PHE A O 1
ATOM 657 N N . PRO A 1 82 ? -5.766 3.363 -5.008 1 96.5 82 PRO A N 1
ATOM 658 C CA . PRO A 1 82 ? -7.227 3.469 -4.918 1 96.5 82 PRO A CA 1
ATOM 659 C C . PRO A 1 82 ? -7.84 2.396 -4.02 1 96.5 82 PRO A C 1
ATOM 661 O O . PRO A 1 82 ? -7.371 1.255 -4.008 1 96.5 82 PRO A O 1
ATOM 664 N N . VAL A 1 83 ? -8.766 2.803 -3.271 1 92.62 83 VAL A N 1
ATOM 665 C CA . VAL A 1 83 ? -9.57 1.868 -2.492 1 92.62 83 VAL A CA 1
ATOM 666 C C . VAL A 1 83 ? -11.055 2.092 -2.791 1 92.62 83 VAL A C 1
ATOM 668 O O . VAL A 1 83 ? -11.461 3.189 -3.18 1 92.62 83 VAL A O 1
ATOM 671 N N . PRO A 1 84 ? -11.859 1.028 -2.719 1 88.62 84 PRO A N 1
ATOM 672 C CA . PRO A 1 84 ? -13.281 1.172 -3.018 1 88.62 84 PRO A CA 1
ATOM 673 C C . PRO A 1 84 ? -13.969 2.219 -2.143 1 88.62 84 PRO A C 1
ATOM 675 O O . PRO A 1 84 ? -13.539 2.453 -1.009 1 88.62 84 PRO A O 1
ATOM 678 N N . ALA A 1 85 ? -15.016 2.773 -2.773 1 80.19 85 ALA A N 1
ATOM 679 C CA . ALA A 1 85 ? -15.836 3.717 -2.02 1 80.19 85 ALA A CA 1
ATOM 680 C C . ALA A 1 85 ? -16.781 2.986 -1.078 1 80.19 85 ALA A C 1
ATOM 682 O O . ALA A 1 85 ? -17.812 2.459 -1.511 1 80.19 85 ALA A O 1
ATOM 683 N N . ILE A 1 86 ? -16.312 2.559 -0.017 1 72 86 ILE A N 1
ATOM 684 C CA . ILE A 1 86 ? -17.188 1.888 0.937 1 72 86 ILE A CA 1
ATOM 685 C C . ILE A 1 86 ? -17.578 2.857 2.049 1 72 86 ILE A C 1
ATOM 687 O O . ILE A 1 86 ? -16.719 3.494 2.658 1 72 86 ILE A O 1
ATOM 691 N N . GLU A 1 87 ? -18.781 3.074 2.049 1 63.91 87 GLU A N 1
ATOM 692 C CA . GLU A 1 87 ? -19.297 3.934 3.109 1 63.91 87 GLU A CA 1
ATOM 693 C C . GLU A 1 87 ? -19.641 3.125 4.359 1 63.91 87 GLU A C 1
ATOM 695 O O . GLU A 1 87 ? -20.422 2.178 4.297 1 63.91 87 GLU A O 1
ATOM 700 N N . THR A 1 88 ? -18.812 3.27 5.305 1 67.62 88 THR A N 1
ATOM 701 C CA . THR A 1 88 ? -19.031 2.559 6.559 1 67.62 88 THR A CA 1
ATOM 702 C C . THR A 1 88 ? -18.781 3.473 7.754 1 67.62 88 THR A C 1
ATOM 704 O O . THR A 1 88 ? -18.078 4.477 7.629 1 67.62 88 THR A O 1
ATOM 707 N N . SER A 1 89 ? -19.453 3.143 8.828 1 69.88 89 SER A N 1
ATOM 708 C CA . SER A 1 89 ? -19.188 3.836 10.086 1 69.88 89 SER A CA 1
ATOM 709 C C . SER A 1 89 ? -17.75 3.611 10.555 1 69.88 89 SER A C 1
ATOM 711 O O . SER A 1 89 ? -17.266 4.336 11.414 1 69.88 89 SER A O 1
ATOM 713 N N . GLN A 1 90 ? -17.125 2.658 9.961 1 78.06 90 GLN A N 1
ATOM 714 C CA . GLN A 1 90 ? -15.758 2.312 10.352 1 78.06 90 GLN A CA 1
ATOM 715 C C . GLN A 1 90 ? -14.734 3 9.453 1 78.06 90 GLN A C 1
ATOM 717 O O . GLN A 1 90 ? -13.562 2.619 9.438 1 78.06 90 GLN A O 1
ATOM 722 N N . PHE A 1 91 ? -15.172 4.043 8.875 1 76.88 91 PHE A N 1
ATOM 723 C CA . PHE A 1 91 ? -14.383 4.699 7.84 1 76.88 91 PHE A CA 1
ATOM 724 C C . PHE A 1 91 ? -13.055 5.188 8.398 1 76.88 91 PHE A C 1
ATOM 726 O O . PHE A 1 91 ? -11.992 4.91 7.828 1 76.88 91 PHE A O 1
ATOM 733 N N . THR A 1 92 ? -13.148 5.914 9.453 1 77.38 92 THR A N 1
ATOM 734 C CA . THR A 1 92 ? -11.945 6.477 10.055 1 77.38 92 THR A CA 1
ATOM 735 C C . THR A 1 92 ? -10.961 5.371 10.438 1 77.38 92 THR A C 1
ATOM 737 O O . THR A 1 92 ? -9.758 5.492 10.195 1 77.38 92 THR A O 1
ATOM 740 N N . MET A 1 93 ? -11.484 4.355 10.93 1 83.69 93 MET A N 1
ATOM 741 C CA . MET A 1 93 ? -10.648 3.232 11.336 1 83.69 93 MET A CA 1
ATOM 742 C C . MET A 1 93 ? -9.992 2.574 10.125 1 83.69 93 MET A C 1
ATOM 744 O O . MET A 1 93 ? -8.789 2.307 10.133 1 83.69 93 MET A O 1
ATOM 748 N N . LEU A 1 94 ? -10.75 2.326 9.148 1 86.94 94 LEU A N 1
ATOM 749 C CA . LEU A 1 94 ? -10.242 1.654 7.957 1 86.94 94 LEU A CA 1
ATOM 750 C C . LEU A 1 94 ? -9.172 2.496 7.27 1 86.94 94 LEU A C 1
ATOM 752 O O . LEU A 1 94 ? -8.148 1.965 6.82 1 86.94 94 LEU A O 1
ATOM 756 N N . HIS A 1 95 ? -9.367 3.75 7.328 1 88.25 95 HIS A N 1
ATOM 757 C CA . HIS A 1 95 ? -8.414 4.664 6.707 1 88.25 95 HIS A CA 1
ATOM 758 C C . HIS A 1 95 ? -7.074 4.645 7.441 1 88.25 95 HIS A C 1
ATOM 760 O O . HIS A 1 95 ? -6.02 4.582 6.809 1 88.25 95 HIS A O 1
ATOM 766 N N . TRP A 1 96 ? -7.152 4.691 8.633 1 89.75 96 TRP A N 1
ATOM 767 C CA . TRP A 1 96 ? -5.906 4.766 9.391 1 89.75 96 TRP A CA 1
ATOM 768 C C . TRP A 1 96 ? -5.172 3.428 9.367 1 89.75 96 TRP A C 1
ATOM 770 O O . TRP A 1 96 ? -3.941 3.387 9.352 1 89.75 96 TRP A O 1
ATOM 780 N N . ARG A 1 97 ? -5.934 2.342 9.383 1 93.06 97 ARG A N 1
ATOM 781 C CA . ARG A 1 97 ? -5.277 1.05 9.195 1 93.06 97 ARG A CA 1
ATOM 782 C C . ARG A 1 97 ? -4.574 0.977 7.848 1 93.06 97 ARG A C 1
ATOM 784 O O . ARG A 1 97 ? -3.443 0.489 7.758 1 93.06 97 ARG A O 1
ATOM 791 N N . THR A 1 98 ? -5.262 1.447 6.867 1 95.69 98 THR A N 1
ATOM 792 C CA . THR A 1 98 ? -4.672 1.475 5.535 1 95.69 98 THR A CA 1
ATOM 793 C C . THR A 1 98 ? -3.402 2.318 5.52 1 95.69 98 THR A C 1
ATOM 795 O O . THR A 1 98 ? -2.367 1.884 5.012 1 95.69 98 THR A O 1
ATOM 798 N N . LYS A 1 99 ? -3.434 3.5 6.117 1 95.94 99 LYS A N 1
ATOM 799 C CA . LYS A 1 99 ? -2.264 4.371 6.203 1 95.94 99 LYS A CA 1
ATOM 800 C C . LYS A 1 99 ? -1.106 3.668 6.906 1 95.94 99 LYS A C 1
ATOM 802 O O . LYS A 1 99 ? 0.038 3.738 6.457 1 95.94 99 LYS A O 1
ATOM 807 N N . ASN A 1 100 ? -1.444 3.008 7.988 1 96.25 100 ASN A N 1
ATOM 808 C CA . ASN A 1 100 ? -0.412 2.32 8.758 1 96.25 100 ASN A CA 1
ATOM 809 C C . ASN A 1 100 ? 0.252 1.217 7.938 1 96.25 100 ASN A C 1
ATOM 811 O O . ASN A 1 100 ? 1.476 1.074 7.957 1 96.25 100 ASN A O 1
ATOM 815 N N . HIS A 1 101 ? -0.526 0.472 7.262 1 97.19 101 HIS A N 1
ATOM 816 C CA . HIS A 1 101 ? 0.034 -0.609 6.461 1 97.19 101 HIS A CA 1
ATOM 817 C C . HIS A 1 101 ? 0.869 -0.062 5.305 1 97.19 101 HIS A C 1
ATOM 819 O O . HIS A 1 101 ? 1.954 -0.574 5.023 1 97.19 101 HIS A O 1
ATOM 825 N N . LEU A 1 102 ? 0.377 0.977 4.645 1 97.62 102 LEU A N 1
ATOM 826 C CA . LEU A 1 102 ? 1.147 1.579 3.561 1 97.62 102 LEU A CA 1
ATOM 827 C C . LEU A 1 102 ? 2.443 2.186 4.086 1 97.62 102 LEU A C 1
ATOM 829 O O . LEU A 1 102 ? 3.5 2.035 3.471 1 97.62 102 LEU A O 1
ATOM 833 N N . LYS A 1 103 ? 2.312 2.857 5.168 1 97.56 103 LYS A N 1
ATOM 834 C CA . LYS A 1 103 ? 3.5 3.398 5.82 1 97.56 103 LYS A CA 1
ATOM 835 C C . LYS A 1 103 ? 4.535 2.307 6.07 1 97.56 103 LYS A C 1
ATOM 837 O O . LYS A 1 103 ? 5.715 2.48 5.758 1 97.56 103 LYS A O 1
ATOM 842 N N . ASN A 1 104 ? 4.102 1.235 6.57 1 97.5 104 ASN A N 1
ATOM 843 C CA . ASN A 1 104 ? 5.012 0.137 6.871 1 97.5 104 ASN A CA 1
ATOM 844 C C . ASN A 1 104 ? 5.605 -0.463 5.598 1 97.5 104 ASN A C 1
ATOM 846 O O . ASN A 1 104 ? 6.773 -0.856 5.578 1 97.5 104 ASN A O 1
ATOM 850 N N . ALA A 1 105 ? 4.785 -0.607 4.582 1 97.56 105 ALA A N 1
ATOM 851 C CA . ALA A 1 105 ? 5.297 -1.081 3.301 1 97.56 105 ALA A CA 1
ATOM 852 C C . ALA A 1 105 ? 6.402 -0.165 2.779 1 97.56 105 ALA A C 1
ATOM 854 O O . ALA A 1 105 ? 7.465 -0.635 2.365 1 97.56 105 ALA A O 1
ATOM 855 N N . LEU A 1 106 ? 6.188 1.101 2.859 1 97.88 106 LEU A N 1
ATOM 856 C CA . LEU A 1 106 ? 7.109 2.09 2.312 1 97.88 106 LEU A CA 1
ATOM 857 C C . LEU A 1 106 ? 8.367 2.189 3.164 1 97.88 106 LEU A C 1
ATOM 859 O O . LEU A 1 106 ? 9.461 2.439 2.645 1 97.88 106 LEU A O 1
ATOM 863 N N . ARG A 1 107 ? 8.258 1.954 4.434 1 96.44 107 ARG A N 1
ATOM 864 C CA . ARG A 1 107 ? 9.398 2.006 5.344 1 96.44 107 ARG A CA 1
ATOM 865 C C . ARG A 1 107 ? 10.43 0.942 4.988 1 96.44 107 ARG A C 1
ATOM 867 O O . ARG A 1 107 ? 11.578 1.002 5.445 1 96.44 107 ARG A O 1
ATOM 874 N N . GLN A 1 108 ? 9.969 -0.043 4.277 1 94.88 108 GLN A N 1
ATOM 875 C CA . GLN A 1 108 ? 10.945 -1.042 3.846 1 94.88 108 GLN A CA 1
ATOM 876 C C . GLN A 1 108 ? 11.953 -0.44 2.873 1 94.88 108 GLN A C 1
ATOM 878 O O . GLN A 1 108 ? 13.047 -0.98 2.693 1 94.88 108 GLN A O 1
ATOM 883 N N . TRP A 1 109 ? 11.625 0.716 2.279 1 94.62 109 TRP A N 1
ATOM 884 C CA . TRP A 1 109 ? 12.406 1.204 1.144 1 94.62 109 TRP A CA 1
ATOM 885 C C . TRP A 1 109 ? 12.867 2.639 1.375 1 94.62 109 TRP A C 1
ATOM 887 O O . TRP A 1 109 ? 13.812 3.105 0.736 1 94.62 109 TRP A O 1
ATOM 897 N N . TYR A 1 110 ? 12.227 3.361 2.23 1 96.38 110 TYR A N 1
ATOM 898 C CA . TYR A 1 110 ? 12.531 4.754 2.531 1 96.38 110 TYR A CA 1
ATOM 899 C C . TYR A 1 110 ? 13.023 4.906 3.965 1 96.38 110 TYR A C 1
ATOM 901 O O . TYR A 1 110 ? 12.57 4.195 4.863 1 96.38 110 TYR A O 1
ATOM 909 N N . LYS A 1 111 ? 13.914 5.84 4.148 1 97 111 LYS A N 1
ATOM 910 C CA . LYS A 1 111 ? 14.391 6.133 5.496 1 97 111 LYS A CA 1
ATOM 911 C C . LYS A 1 111 ? 13.281 6.727 6.355 1 97 111 LYS A C 1
ATOM 913 O O . LYS A 1 111 ? 13.117 6.348 7.516 1 97 111 LYS A O 1
ATOM 918 N N . HIS A 1 112 ? 12.539 7.684 5.758 1 98.44 112 HIS A N 1
ATOM 919 C CA . HIS A 1 112 ? 11.438 8.359 6.434 1 98.44 112 HIS A CA 1
ATOM 920 C C . HIS A 1 112 ? 10.141 8.203 5.656 1 98.44 112 HIS A C 1
ATOM 922 O O . HIS A 1 112 ? 10.141 8.25 4.422 1 98.44 112 HIS A O 1
ATOM 928 N N . VAL A 1 113 ? 9.078 7.992 6.355 1 98.69 113 VAL A N 1
ATOM 929 C CA . VAL A 1 113 ? 7.746 8.086 5.773 1 98.69 113 VAL A CA 1
ATOM 930 C C . VAL A 1 113 ? 6.93 9.141 6.516 1 98.69 113 VAL A C 1
ATOM 932 O O . VAL A 1 113 ? 6.777 9.07 7.738 1 98.69 113 VAL A O 1
ATOM 935 N N . LEU A 1 114 ? 6.551 10.117 5.785 1 98.56 114 LEU A N 1
ATOM 936 C CA . LEU A 1 114 ? 5.684 11.164 6.312 1 98.56 114 LEU A CA 1
ATOM 937 C C . LEU A 1 114 ? 4.219 10.836 6.059 1 98.56 114 LEU A C 1
ATOM 939 O O . LEU A 1 114 ? 3.822 10.602 4.914 1 98.56 114 LEU A O 1
ATOM 943 N N . VAL A 1 115 ? 3.404 10.797 7.109 1 97.88 115 VAL A N 1
ATOM 944 C CA . VAL A 1 115 ? 1.973 10.523 7.016 1 97.88 115 VAL A CA 1
ATOM 945 C C . VAL A 1 115 ? 1.187 11.75 7.48 1 97.88 115 VAL A C 1
ATOM 947 O O . VAL A 1 115 ? 1.298 12.164 8.633 1 97.88 115 VAL A O 1
ATOM 950 N N . CYS A 1 116 ? 0.413 12.312 6.613 1 95.25 116 CYS A N 1
ATOM 951 C CA . CYS A 1 116 ? -0.394 13.461 7.008 1 95.25 116 CYS A CA 1
ATOM 952 C C . CYS A 1 116 ? -1.652 13.562 6.152 1 95.25 116 CYS A C 1
ATOM 954 O O . CYS A 1 116 ? -1.721 12.969 5.07 1 95.25 116 CYS A O 1
ATOM 956 N N . ASP A 1 117 ? -2.654 14.203 6.672 1 95.25 117 ASP A N 1
ATOM 957 C CA . ASP A 1 117 ? -3.865 14.469 5.902 1 95.25 117 ASP A CA 1
ATOM 958 C C . ASP A 1 117 ? -3.611 15.516 4.82 1 95.25 117 ASP A C 1
ATOM 960 O O . ASP A 1 117 ? -2.584 16.203 4.84 1 95.25 117 ASP A O 1
ATOM 964 N N . VAL A 1 118 ? -4.539 15.586 3.924 1 97 118 VAL A N 1
ATOM 965 C CA . VAL A 1 118 ? -4.344 16.391 2.719 1 97 118 VAL A CA 1
ATOM 966 C C . VAL A 1 118 ? -4.316 17.875 3.078 1 97 118 VAL A C 1
ATOM 968 O O . VAL A 1 118 ? -3.752 18.688 2.342 1 97 118 VAL A O 1
ATOM 971 N N . ASP A 1 119 ? -4.855 18.281 4.238 1 97.12 119 ASP A N 1
ATOM 972 C CA . ASP A 1 119 ? -4.883 19.672 4.664 1 97.12 119 ASP A CA 1
ATOM 973 C C . ASP A 1 119 ? -3.854 19.938 5.766 1 97.12 119 ASP A C 1
ATOM 975 O O . ASP A 1 119 ? -3.969 20.906 6.512 1 97.12 119 ASP A O 1
ATOM 979 N N . GLU A 1 120 ? -2.918 19.062 5.902 1 97.56 120 GLU A N 1
ATOM 980 C CA . GLU A 1 120 ? -1.843 19.172 6.883 1 97.56 120 GLU A CA 1
ATOM 981 C C . GLU A 1 120 ? -0.494 19.391 6.199 1 97.56 120 GLU A C 1
ATOM 983 O O . GLU A 1 120 ? -0.095 18.594 5.344 1 97.56 120 GLU A O 1
ATOM 988 N N . PHE A 1 121 ? 0.227 20.453 6.633 1 98.38 121 PHE A N 1
ATOM 989 C CA . PHE A 1 121 ? 1.516 20.797 6.047 1 98.38 121 PHE A CA 1
ATOM 990 C C . PHE A 1 121 ? 2.6 20.859 7.117 1 98.38 121 PHE A C 1
ATOM 992 O O . PHE A 1 121 ? 2.543 21.688 8.016 1 98.38 121 PHE A O 1
ATOM 999 N N . VAL A 1 122 ? 3.553 19.969 6.996 1 98.62 122 VAL A N 1
ATOM 1000 C CA . VAL A 1 122 ? 4.695 19.953 7.902 1 98.62 122 VAL A CA 1
ATOM 1001 C C . VAL A 1 122 ? 5.777 20.906 7.379 1 98.62 122 VAL A C 1
ATOM 1003 O O . VAL A 1 122 ? 6.242 20.766 6.246 1 98.62 122 VAL A O 1
ATOM 1006 N N . VAL A 1 123 ? 6.172 21.875 8.227 1 98.5 123 VAL A N 1
ATOM 1007 C CA . VAL A 1 123 ? 7.074 22.922 7.789 1 98.5 123 VAL A CA 1
ATOM 1008 C C . VAL A 1 123 ? 8.219 23.078 8.789 1 98.5 123 VAL A C 1
ATOM 1010 O O . VAL A 1 123 ? 8.008 23.016 10 1 98.5 123 VAL A O 1
ATOM 1013 N N . VAL A 1 124 ? 9.367 23.203 8.289 1 98.56 124 VAL A N 1
ATOM 1014 C CA . VAL A 1 124 ? 10.531 23.578 9.086 1 98.56 124 VAL A CA 1
ATOM 1015 C C . VAL A 1 124 ? 10.648 25.094 9.156 1 98.56 124 VAL A C 1
ATOM 1017 O O . VAL A 1 124 ? 10.492 25.797 8.141 1 98.56 124 VAL A O 1
ATOM 1020 N N . ASP A 1 125 ? 10.82 25.594 10.352 1 98.56 125 ASP A N 1
ATOM 1021 C CA . ASP A 1 125 ? 11 27.031 10.523 1 98.56 125 ASP A CA 1
ATOM 1022 C C . ASP A 1 125 ? 12.094 27.562 9.602 1 98.56 125 ASP A C 1
ATOM 1024 O O . ASP A 1 125 ? 13.258 27.156 9.711 1 98.56 125 ASP A O 1
ATOM 1028 N N . PRO A 1 126 ? 11.75 28.5 8.781 1 97.94 126 PRO A N 1
ATOM 1029 C CA . PRO A 1 126 ? 12.734 29.016 7.832 1 97.94 126 PRO A CA 1
ATOM 1030 C C . PRO A 1 126 ? 13.938 29.672 8.516 1 97.94 126 PRO A C 1
ATOM 1032 O O . PRO A 1 126 ? 14.992 29.844 7.902 1 97.94 126 PRO A O 1
ATOM 1035 N N . ALA A 1 127 ? 13.828 30 9.742 1 97.94 127 ALA A N 1
ATOM 1036 C CA . ALA A 1 127 ? 14.938 30.594 10.484 1 97.94 127 ALA A CA 1
ATOM 1037 C C . ALA A 1 127 ? 16.125 29.641 10.531 1 97.94 127 ALA A C 1
ATOM 1039 O O . ALA A 1 127 ? 17.266 30.062 10.719 1 97.94 127 ALA A O 1
ATOM 1040 N N . THR A 1 128 ? 15.891 28.359 10.305 1 97.75 128 THR A N 1
ATOM 1041 C CA . THR A 1 128 ? 16.953 27.359 10.367 1 97.75 128 THR A CA 1
ATOM 1042 C C . THR A 1 128 ? 17.812 27.406 9.102 1 97.75 128 THR A C 1
ATOM 1044 O O . THR A 1 128 ? 18.922 26.859 9.078 1 97.75 128 THR A O 1
ATOM 1047 N N . GLY A 1 129 ? 17.266 27.953 8.039 1 97.62 129 GLY A N 1
ATOM 1048 C CA . GLY A 1 129 ? 17.922 27.922 6.742 1 97.62 129 GLY A CA 1
ATOM 1049 C C . GLY A 1 129 ? 17.656 26.641 5.973 1 97.62 129 GLY A C 1
ATOM 1050 O O . GLY A 1 129 ? 18.141 26.469 4.852 1 97.62 129 GLY A O 1
ATOM 1051 N N . MET A 1 130 ? 16.891 25.75 6.566 1 97.38 130 MET A N 1
ATOM 1052 C CA . MET A 1 130 ? 16.531 24.484 5.934 1 97.38 130 MET A CA 1
ATOM 1053 C C . MET A 1 130 ? 15.047 24.453 5.578 1 97.38 130 MET A C 1
ATOM 1055 O O . MET A 1 130 ? 14.273 25.281 6.059 1 97.38 130 MET A O 1
ATOM 1059 N N . ASN A 1 131 ? 14.727 23.641 4.648 1 97.81 131 ASN A N 1
ATOM 1060 C CA . ASN A 1 131 ? 13.344 23.219 4.492 1 97.81 131 ASN A CA 1
ATOM 1061 C C . ASN A 1 131 ? 13.156 21.766 4.918 1 97.81 131 ASN A C 1
ATOM 1063 O O . ASN A 1 131 ? 14.094 21.125 5.418 1 97.81 131 ASN A O 1
ATOM 1067 N N . LEU A 1 132 ? 11.945 21.281 4.805 1 98.5 132 LEU A N 1
ATOM 1068 C CA . LEU A 1 132 ? 11.625 19.938 5.289 1 98.5 132 LEU A CA 1
ATOM 1069 C C . LEU A 1 132 ? 12.508 18.891 4.617 1 98.5 132 LEU A C 1
ATOM 1071 O O . LEU A 1 132 ? 13.031 18 5.277 1 98.5 132 LEU A O 1
ATOM 1075 N N . ARG A 1 133 ? 12.695 18.969 3.307 1 98.19 133 ARG A N 1
ATOM 1076 C CA . ARG A 1 133 ? 13.492 18.016 2.549 1 98.19 133 ARG A CA 1
ATOM 1077 C C . ARG A 1 133 ? 14.945 18.031 3.002 1 98.19 133 ARG A C 1
ATOM 1079 O O . ARG A 1 133 ? 15.523 16.984 3.311 1 98.19 133 ARG A O 1
ATOM 1086 N N . THR A 1 134 ? 15.57 19.234 3.061 1 97.81 134 THR A N 1
ATOM 1087 C CA . THR A 1 134 ? 16.984 19.328 3.404 1 97.81 134 THR A CA 1
ATOM 1088 C C . THR A 1 134 ? 17.219 18.859 4.84 1 97.81 134 THR A C 1
ATOM 1090 O O . THR A 1 134 ? 18.25 18.25 5.141 1 97.81 134 THR A O 1
ATOM 1093 N N . TRP A 1 135 ? 16.312 19.109 5.672 1 98.44 135 TRP A N 1
ATOM 1094 C CA . TRP A 1 135 ? 16.453 18.609 7.035 1 98.44 135 TRP A CA 1
ATOM 1095 C C . TRP A 1 135 ? 16.344 17.094 7.07 1 98.44 135 TRP A C 1
ATOM 1097 O O . TRP A 1 135 ? 17.172 16.422 7.695 1 98.44 135 TRP A O 1
ATOM 1107 N N . LEU A 1 136 ? 15.375 16.5 6.387 1 98.5 136 LEU A N 1
ATOM 1108 C CA . LEU A 1 136 ? 15.133 15.07 6.441 1 98.5 136 LEU A CA 1
ATOM 1109 C C . LEU A 1 136 ? 16.25 14.305 5.75 1 98.5 136 LEU A C 1
ATOM 1111 O O . LEU A 1 136 ? 16.5 13.133 6.066 1 98.5 136 LEU A O 1
ATOM 1115 N N . ASP A 1 137 ? 16.938 14.891 4.828 1 97.62 137 ASP A N 1
ATOM 1116 C CA . ASP A 1 137 ? 18.062 14.25 4.168 1 97.62 137 ASP A CA 1
ATOM 1117 C C . ASP A 1 137 ? 19.125 13.828 5.18 1 97.62 137 ASP A C 1
ATOM 1119 O O . ASP A 1 137 ? 19.781 12.797 5.016 1 97.62 137 ASP A O 1
ATOM 1123 N N . ASP A 1 138 ? 19.156 14.602 6.258 1 97.12 138 ASP A N 1
ATOM 1124 C CA . ASP A 1 138 ? 20.234 14.336 7.211 1 97.12 138 ASP A CA 1
ATOM 1125 C C . ASP A 1 138 ? 19.688 13.914 8.562 1 97.12 138 ASP A C 1
ATOM 1127 O O . ASP A 1 138 ? 20.438 13.461 9.438 1 97.12 138 ASP A O 1
ATOM 1131 N N . ALA A 1 139 ? 18.406 14.008 8.727 1 97.81 139 ALA A N 1
ATOM 1132 C CA . ALA A 1 139 ? 17.812 13.695 10.023 1 97.81 139 ALA A CA 1
ATOM 1133 C C . ALA A 1 139 ? 18.047 12.234 10.398 1 97.81 139 ALA A C 1
ATOM 1135 O O . ALA A 1 139 ? 17.938 11.352 9.547 1 97.81 139 ALA A O 1
ATOM 1136 N N . PRO A 1 140 ? 18.328 11.992 11.656 1 97 140 PRO A N 1
ATOM 1137 C CA . PRO A 1 140 ? 18.484 10.602 12.078 1 97 140 PRO A CA 1
ATOM 1138 C C . PRO A 1 140 ? 17.219 9.773 11.852 1 97 140 PRO A C 1
ATOM 1140 O O . PRO A 1 140 ? 16.109 10.289 11.953 1 97 140 PRO A O 1
ATOM 1143 N N . GLY A 1 141 ? 17.5 8.453 11.562 1 96.75 141 GLY A N 1
ATOM 1144 C CA . GLY A 1 141 ? 16.406 7.504 11.469 1 96.75 141 GLY A CA 1
ATOM 1145 C C . GLY A 1 141 ? 16.125 6.781 12.773 1 96.75 141 GLY A C 1
ATOM 1146 O O . GLY A 1 141 ? 16.438 7.289 13.852 1 96.75 141 GLY A O 1
ATOM 1147 N N . ARG A 1 142 ? 15.328 5.723 12.711 1 95.44 142 ARG A N 1
ATOM 1148 C CA . ARG A 1 142 ? 15.008 4.852 13.828 1 95.44 142 ARG A CA 1
ATOM 1149 C C . ARG A 1 142 ? 14.305 5.621 14.945 1 95.44 142 ARG A C 1
ATOM 1151 O O . ARG A 1 142 ? 14.641 5.477 16.125 1 95.44 142 ARG A O 1
ATOM 1158 N N . THR A 1 143 ? 13.414 6.516 14.523 1 96.56 143 THR A N 1
ATOM 1159 C CA . THR A 1 143 ? 12.641 7.316 15.469 1 96.56 143 THR A CA 1
ATOM 1160 C C . THR A 1 143 ? 11.312 7.742 14.852 1 96.56 143 THR A C 1
ATOM 1162 O O . THR A 1 143 ? 11 7.371 13.719 1 96.56 143 THR A O 1
ATOM 1165 N N . VAL A 1 144 ? 10.523 8.367 15.641 1 97.19 144 VAL A N 1
ATOM 1166 C CA . VAL A 1 144 ? 9.289 9.023 15.227 1 97.19 144 VAL A CA 1
ATOM 1167 C C . VAL A 1 144 ? 9.344 10.508 15.586 1 97.19 144 VAL A C 1
ATOM 1169 O O . VAL A 1 144 ? 9.586 10.859 16.734 1 97.19 144 VAL A O 1
ATOM 1172 N N . TYR A 1 145 ? 9.188 11.312 14.594 1 97.81 145 TYR A N 1
ATOM 1173 C CA . TYR A 1 145 ? 9.18 12.75 14.844 1 97.81 145 TYR A CA 1
ATOM 1174 C C . TYR A 1 145 ? 7.754 13.273 14.961 1 97.81 145 TYR A C 1
ATOM 1176 O O . TYR A 1 145 ? 6.875 12.875 14.188 1 97.81 145 TYR A O 1
ATOM 1184 N N . THR A 1 146 ? 7.586 14.102 15.945 1 97.38 146 THR A N 1
ATOM 1185 C CA . THR A 1 146 ? 6.34 14.828 16.156 1 97.38 146 THR A CA 1
ATOM 1186 C C . THR A 1 146 ? 6.512 16.312 15.844 1 97.38 146 THR A C 1
ATOM 1188 O O . THR A 1 146 ? 7.539 16.906 16.172 1 97.38 146 THR A O 1
ATOM 1191 N N . ALA A 1 147 ? 5.57 16.859 15.164 1 98 147 ALA A N 1
ATOM 1192 C CA . ALA A 1 147 ? 5.586 18.281 14.867 1 98 147 ALA A CA 1
ATOM 1193 C C . ALA A 1 147 ? 4.637 19.047 15.789 1 98 147 ALA A C 1
ATOM 1195 O O . ALA A 1 147 ? 3.576 18.547 16.156 1 98 147 ALA A O 1
ATOM 1196 N N . MET A 1 148 ? 5.023 20.297 16.125 1 97.94 148 MET A N 1
ATOM 1197 C CA . MET A 1 148 ? 4.137 21.156 16.891 1 97.94 148 MET A CA 1
ATOM 1198 C C . MET A 1 148 ? 2.887 21.5 16.078 1 97.94 148 MET A C 1
ATOM 1200 O O . MET A 1 148 ? 2.984 22.031 14.977 1 97.94 148 MET A O 1
ATOM 1204 N N . GLY A 1 149 ? 1.746 21.234 16.656 1 98.06 149 GLY A N 1
ATOM 1205 C CA . GLY A 1 149 ? 0.495 21.359 15.93 1 98.06 149 GLY A CA 1
ATOM 1206 C C . GLY A 1 149 ? -0.123 22.75 16.062 1 98.06 149 GLY A C 1
ATOM 1207 O O . GLY A 1 149 ? -0.378 23.219 17.172 1 98.06 149 GLY A O 1
ATOM 1208 N N . LEU A 1 150 ? -0.388 23.375 14.93 1 98.5 150 LEU A N 1
ATOM 1209 C CA . LEU A 1 150 ? -1.046 24.672 14.859 1 98.5 150 LEU A CA 1
ATOM 1210 C C . LEU A 1 150 ? -2.197 24.641 13.859 1 98.5 150 LEU A C 1
ATOM 1212 O O . LEU A 1 150 ? -2.113 23.984 12.828 1 98.5 150 LEU A O 1
ATOM 1216 N N . GLU A 1 151 ? -3.24 25.281 14.195 1 98.56 151 GLU A N 1
ATOM 1217 C CA . GLU A 1 151 ? -4.352 25.547 13.281 1 98.56 151 GLU A CA 1
ATOM 1218 C C . GLU A 1 151 ? -4.285 26.969 12.734 1 98.56 151 GLU A C 1
ATOM 1220 O O . GLU A 1 151 ? -4.32 27.938 13.5 1 98.56 151 GLU A O 1
ATOM 1225 N N . ILE A 1 152 ? -4.16 27.047 11.438 1 98.75 152 ILE A N 1
ATOM 1226 C CA . ILE A 1 152 ? -4.191 28.375 10.82 1 98.75 152 ILE A CA 1
ATOM 1227 C C . ILE A 1 152 ? -5.633 28.859 10.719 1 98.75 152 ILE A C 1
ATOM 1229 O O . ILE A 1 152 ? -6.508 28.125 10.242 1 98.75 152 ILE A O 1
ATOM 1233 N N . VAL A 1 153 ? -5.855 30.094 11.188 1 98.62 153 VAL A N 1
ATOM 1234 C CA . VAL A 1 153 ? -7.215 30.625 11.164 1 98.62 153 VAL A CA 1
ATOM 1235 C C . VAL A 1 153 ? -7.262 31.891 10.32 1 98.62 153 VAL A C 1
ATOM 1237 O O . VAL A 1 153 ? -6.305 32.688 10.312 1 98.62 153 VAL A O 1
ATOM 1240 N N . HIS A 1 154 ? -8.312 32.062 9.641 1 98.69 154 HIS A N 1
ATOM 1241 C CA . HIS A 1 154 ? -8.578 33.25 8.836 1 98.69 154 HIS A CA 1
ATOM 1242 C C . HIS A 1 154 ? -9.258 34.312 9.664 1 98.69 154 HIS A C 1
ATOM 1244 O O . HIS A 1 154 ? -10.398 34.156 10.102 1 98.69 154 HIS A O 1
ATOM 1250 N N . LEU A 1 155 ? -8.594 35.375 9.914 1 98.56 155 LEU A N 1
ATOM 1251 C CA . LEU A 1 155 ? -9.234 36.562 10.477 1 98.56 155 LEU A CA 1
ATOM 1252 C C . LEU A 1 155 ? -9.734 37.5 9.375 1 98.56 155 LEU A C 1
ATOM 1254 O O . LEU A 1 155 ? -8.977 38.312 8.844 1 98.56 155 LEU A O 1
ATOM 1258 N N . ARG A 1 156 ? -10.992 37.469 9.102 1 97.75 156 ARG A N 1
ATOM 1259 C CA . ARG A 1 156 ? -11.594 38.062 7.914 1 97.75 156 ARG A CA 1
ATOM 1260 C C . ARG A 1 156 ? -11.516 39.594 7.973 1 97.75 156 ARG A C 1
ATOM 1262 O O . ARG A 1 156 ? -11.445 40.25 6.934 1 97.75 156 ARG A O 1
ATOM 1269 N N . ASP A 1 157 ? -11.484 40.156 9.086 1 97 157 ASP A N 1
ATOM 1270 C CA . ASP A 1 157 ? -11.5 41.594 9.258 1 97 157 ASP A CA 1
ATOM 1271 C C . ASP A 1 157 ? -10.133 42.188 8.953 1 97 157 ASP A C 1
ATOM 1273 O O . ASP A 1 157 ? -10.023 43.406 8.695 1 97 157 ASP A O 1
ATOM 1277 N N . ARG A 1 158 ? -9.008 41.375 8.906 1 96.62 158 ARG A N 1
ATOM 1278 C CA . ARG A 1 158 ? -7.691 42 8.781 1 96.62 158 ARG A CA 1
ATOM 1279 C C . ARG A 1 158 ? -6.824 41.25 7.781 1 96.62 158 ARG A C 1
ATOM 1281 O O . ARG A 1 158 ? -5.77 41.719 7.367 1 96.62 158 ARG A O 1
ATOM 1288 N N . GLU A 1 159 ? -7.27 40.062 7.359 1 97.88 159 GLU A N 1
ATOM 1289 C CA . GLU A 1 159 ? -6.57 39.312 6.332 1 97.88 159 GLU A CA 1
ATOM 1290 C C . GLU A 1 159 ? -7.402 39.188 5.055 1 97.88 159 GLU A C 1
ATOM 1292 O O . GLU A 1 159 ? -8.164 38.25 4.879 1 97.88 159 GLU A O 1
ATOM 1297 N N . LYS A 1 160 ? -7.086 40.062 4.078 1 95.94 160 LYS A N 1
ATOM 1298 C CA . LYS A 1 160 ? -7.977 40.219 2.934 1 95.94 160 LYS A CA 1
ATOM 1299 C C . LYS A 1 160 ? -7.418 39.531 1.694 1 95.94 160 LYS A C 1
ATOM 1301 O O . LYS A 1 160 ? -8.148 39.312 0.725 1 95.94 160 LYS A O 1
ATOM 1306 N N . ASP A 1 161 ? -6.145 39.156 1.758 1 95.94 161 ASP A N 1
ATOM 1307 C CA . ASP A 1 161 ? -5.496 38.625 0.567 1 95.94 161 ASP A CA 1
ATOM 1308 C C . ASP A 1 161 ? -6.02 37.219 0.245 1 95.94 161 ASP A C 1
ATOM 1310 O O . ASP A 1 161 ? -6.363 36.469 1.149 1 95.94 161 ASP A O 1
ATOM 1314 N N . ASP A 1 162 ? -6.035 36.906 -1.009 1 94.69 162 ASP A N 1
ATOM 1315 C CA . ASP A 1 162 ? -6.426 35.594 -1.464 1 94.69 162 ASP A CA 1
ATOM 1316 C C . ASP A 1 162 ? -5.324 34.562 -1.188 1 94.69 162 ASP A C 1
ATOM 1318 O O . ASP A 1 162 ? -4.156 34.938 -1.037 1 94.69 162 ASP A O 1
ATOM 1322 N N . ILE A 1 163 ? -5.711 33.281 -1.117 1 94.81 163 ILE A N 1
ATOM 1323 C CA . ILE A 1 163 ? -4.738 32.25 -0.78 1 94.81 163 ILE A CA 1
ATOM 1324 C C . ILE A 1 163 ? -4.406 31.406 -2.023 1 94.81 163 ILE A C 1
ATOM 1326 O O . ILE A 1 163 ? -3.957 30.266 -1.917 1 94.81 163 ILE A O 1
ATOM 1330 N N . GLY A 1 164 ? -4.621 31.844 -3.188 1 86.81 164 GLY A N 1
ATOM 1331 C CA . GLY A 1 164 ? -4.367 31.141 -4.43 1 86.81 164 GLY A CA 1
ATOM 1332 C C . GLY A 1 164 ? -2.91 30.75 -4.609 1 86.81 164 GLY A C 1
ATOM 1333 O O . GLY A 1 164 ? -2.605 29.672 -5.113 1 86.81 164 GLY A O 1
ATOM 1334 N N . GLY A 1 165 ? -1.984 31.594 -4.234 1 84.5 165 GLY A N 1
ATOM 1335 C CA . GLY A 1 165 ? -0.562 31.344 -4.414 1 84.5 165 GLY A CA 1
ATOM 1336 C C . GLY A 1 165 ? 0.086 30.688 -3.209 1 84.5 165 GLY A C 1
ATOM 1337 O O . GLY A 1 165 ? 1.289 30.422 -3.217 1 84.5 165 GLY A O 1
ATOM 1338 N N . GLY A 1 166 ? -0.695 30.484 -2.209 1 91.12 166 GLY A N 1
ATOM 1339 C CA . GLY A 1 166 ? -0.195 29.953 -0.953 1 91.12 166 GLY A CA 1
ATOM 1340 C C . GLY A 1 166 ? -0.996 30.406 0.252 1 91.12 166 GLY A C 1
ATOM 1341 O O . GLY A 1 166 ? -1.612 31.469 0.227 1 91.12 166 GLY A O 1
ATOM 1342 N N . ILE A 1 167 ? -0.932 29.609 1.288 1 96.81 167 ILE A N 1
ATOM 1343 C CA . ILE A 1 167 ? -1.769 29.891 2.449 1 96.81 167 ILE A CA 1
ATOM 1344 C C . ILE A 1 167 ? -0.988 30.734 3.455 1 96.81 167 ILE A C 1
ATOM 1346 O O . ILE A 1 167 ? -1.469 31.781 3.906 1 96.81 167 ILE A O 1
ATOM 1350 N N . LEU A 1 168 ? 0.221 30.266 3.762 1 97.44 168 LEU A N 1
ATOM 1351 C CA . LEU A 1 168 ? 1.05 31.031 4.688 1 97.44 168 LEU A CA 1
ATOM 1352 C C . LEU A 1 168 ? 1.563 32.312 4.031 1 97.44 168 LEU A C 1
ATOM 1354 O O . LEU A 1 168 ? 2.107 32.281 2.924 1 97.44 168 LEU A O 1
ATOM 1358 N N . GLY A 1 169 ? 1.562 33.344 4.621 1 96.25 169 GLY A N 1
ATOM 1359 C CA . GLY A 1 169 ? 1.722 34.688 4.078 1 96.25 169 GLY A CA 1
ATOM 1360 C C . GLY A 1 169 ? 0.451 35.531 4.145 1 96.25 169 GLY A C 1
ATOM 1361 O O . GLY A 1 169 ? 0.269 36.312 5.074 1 96.25 169 GLY A O 1
ATOM 1362 N N . PRO A 1 170 ? -0.491 35.094 3.285 1 97.44 170 PRO A N 1
ATOM 1363 C CA . PRO A 1 170 ? -1.805 35.719 3.412 1 97.44 170 PRO A CA 1
ATOM 1364 C C . PRO A 1 170 ? -2.463 35.469 4.762 1 97.44 170 PRO A C 1
ATOM 1366 O O . PRO A 1 170 ? -3.223 36.281 5.262 1 97.44 170 PRO A O 1
ATOM 1369 N N . ARG A 1 171 ? -2.244 34.312 5.305 1 98.56 171 ARG A N 1
ATOM 1370 C CA . ARG A 1 171 ? -2.717 33.938 6.633 1 98.56 171 ARG A CA 1
ATOM 1371 C C . ARG A 1 171 ? -1.562 33.875 7.625 1 98.56 171 ARG A C 1
ATOM 1373 O O . ARG A 1 171 ? -0.579 33.156 7.398 1 98.56 171 ARG A O 1
ATOM 1380 N N . ARG A 1 172 ? -1.748 34.594 8.742 1 97.88 172 ARG A N 1
ATOM 1381 C CA . ARG A 1 172 ? -0.613 34.719 9.648 1 97.88 172 ARG A CA 1
ATOM 1382 C C . ARG A 1 172 ? -1.03 34.469 11.094 1 97.88 172 ARG A C 1
ATOM 1384 O O . ARG A 1 172 ? -0.254 34.688 12.023 1 97.88 172 ARG A O 1
ATOM 1391 N N . HIS A 1 173 ? -2.219 34.031 11.297 1 98.75 173 HIS A N 1
ATOM 1392 C CA . HIS A 1 173 ? -2.684 33.812 12.664 1 98.75 173 HIS A CA 1
ATOM 1393 C C . HIS A 1 173 ? -2.906 32.344 12.922 1 98.75 173 HIS A C 1
ATOM 1395 O O . HIS A 1 173 ? -3.529 31.641 12.117 1 98.75 173 HIS A O 1
ATOM 1401 N N . ALA A 1 174 ? -2.348 31.875 14.016 1 98.62 174 ALA A N 1
ATOM 1402 C CA . ALA A 1 174 ? -2.369 30.453 14.344 1 98.62 174 ALA A CA 1
ATOM 1403 C C . ALA A 1 174 ? -2.881 30.219 15.766 1 98.62 174 ALA A C 1
ATOM 1405 O O . ALA A 1 174 ? -2.557 30.984 16.672 1 98.62 174 ALA A O 1
ATOM 1406 N N . GLN A 1 175 ? -3.693 29.234 15.891 1 98.25 175 GLN A N 1
ATOM 1407 C CA . GLN A 1 175 ? -4.078 28.719 17.203 1 98.25 175 GLN A CA 1
ATOM 1408 C C . GLN A 1 175 ? -3.25 27.484 17.562 1 98.25 175 GLN A C 1
ATOM 1410 O O . GLN A 1 175 ? -2.988 26.625 16.719 1 98.25 175 GLN A O 1
ATOM 1415 N N . VAL A 1 176 ? -2.766 27.469 18.844 1 98.06 176 VAL A N 1
ATOM 1416 C CA . VAL A 1 176 ? -2.189 26.219 19.328 1 98.06 176 VAL A CA 1
ATOM 1417 C C . VAL A 1 176 ? -3.248 25.109 19.297 1 98.06 176 VAL A C 1
ATOM 1419 O O . VAL A 1 176 ? -4.312 25.25 19.906 1 98.06 176 VAL A O 1
ATOM 1422 N N . ALA A 1 177 ? -3.008 24.125 18.5 1 97.44 177 ALA A N 1
ATOM 1423 C CA . ALA A 1 177 ? -3.908 22.984 18.359 1 97.44 177 ALA A CA 1
ATOM 1424 C C . ALA A 1 177 ? -3.17 21.672 18.594 1 97.44 177 ALA A C 1
ATOM 1426 O O . ALA A 1 177 ? -2.756 21 17.641 1 97.44 177 ALA A O 1
ATOM 1427 N N . LEU A 1 178 ? -3.174 21.25 19.812 1 95.56 178 LEU A N 1
ATOM 1428 C CA . LEU A 1 178 ? -2.299 20.156 20.234 1 95.56 178 LEU A CA 1
ATOM 1429 C C . LEU A 1 178 ? -2.811 18.812 19.719 1 95.56 178 LEU A C 1
ATOM 1431 O O . LEU A 1 178 ? -2.07 17.828 19.688 1 95.56 178 LEU A O 1
ATOM 1435 N N . HIS A 1 179 ? -4.012 18.766 19.297 1 93.88 179 HIS A N 1
ATOM 1436 C CA . HIS A 1 179 ? -4.52 17.578 18.625 1 93.88 179 HIS A CA 1
ATOM 1437 C C . HIS A 1 179 ? -3.822 17.344 17.281 1 93.88 179 HIS A C 1
ATOM 1439 O O . HIS A 1 179 ? -3.818 16.234 16.766 1 93.88 179 HIS A O 1
ATOM 1445 N N . TYR A 1 180 ? -3.227 18.359 16.781 1 95.5 180 TYR A N 1
ATOM 1446 C CA . TYR A 1 180 ? -2.502 18.25 15.516 1 95.5 180 TYR A CA 1
ATOM 1447 C C . TYR A 1 180 ? -1.002 18.141 15.758 1 95.5 180 TYR A C 1
ATOM 1449 O O . TYR A 1 180 ? -0.216 18.094 14.805 1 95.5 180 TYR A O 1
ATOM 1457 N N . ALA A 1 181 ? -0.589 18.25 16.969 1 95.44 181 ALA A N 1
ATOM 1458 C CA . ALA A 1 181 ? 0.79 17.875 17.297 1 95.44 181 ALA A CA 1
ATOM 1459 C C . ALA A 1 181 ? 0.979 16.359 17.234 1 95.44 181 ALA A C 1
ATOM 1461 O O . ALA A 1 181 ? 1.017 15.703 18.281 1 95.44 181 ALA A O 1
ATOM 1462 N N . LYS A 1 182 ? 1.128 15.859 16.047 1 94.38 182 LYS A N 1
ATOM 1463 C CA . LYS A 1 182 ? 1.032 14.438 15.758 1 94.38 182 LYS A CA 1
ATOM 1464 C C . LYS A 1 182 ? 2.4 13.852 15.414 1 94.38 182 LYS A C 1
ATOM 1466 O O . LYS A 1 182 ? 3.244 14.531 14.828 1 94.38 182 LYS A O 1
ATOM 1471 N N . PRO A 1 183 ? 2.605 12.594 15.844 1 95.75 183 PRO A N 1
ATOM 1472 C CA . PRO A 1 183 ? 3.691 11.852 15.203 1 95.75 183 PRO A CA 1
ATOM 1473 C C . PRO A 1 183 ? 3.449 11.625 13.711 1 95.75 183 PRO A C 1
ATOM 1475 O O . PRO A 1 183 ? 2.48 10.961 13.336 1 95.75 183 PRO A O 1
ATOM 1478 N N . CYS A 1 184 ? 4.273 12.211 12.875 1 96.69 184 CYS A N 1
ATOM 1479 C CA . CYS A 1 184 ? 3.902 12.195 11.469 1 96.69 184 CYS A CA 1
ATOM 1480 C C . CYS A 1 184 ? 5.078 11.766 10.602 1 96.69 184 CYS A C 1
ATOM 1482 O O . CYS A 1 184 ? 4.906 11.484 9.414 1 96.69 184 CYS A O 1
ATOM 1484 N N . ILE A 1 185 ? 6.285 11.82 11.078 1 98.38 185 ILE A N 1
ATOM 1485 C CA . ILE A 1 185 ? 7.453 11.328 10.359 1 98.38 185 ILE A CA 1
ATOM 1486 C C . ILE A 1 185 ? 7.988 10.07 11.039 1 98.38 185 ILE A C 1
ATOM 1488 O O . ILE A 1 185 ? 8.484 10.133 12.172 1 98.38 185 ILE A O 1
ATOM 1492 N N . VAL A 1 186 ? 7.949 8.961 10.352 1 98 186 VAL A N 1
ATOM 1493 C CA . VAL A 1 186 ? 8.219 7.66 10.961 1 98 186 VAL A CA 1
ATOM 1494 C C . VAL A 1 186 ? 9.414 7.008 10.273 1 98 186 VAL A C 1
ATOM 1496 O O . VAL A 1 186 ? 9.43 6.848 9.055 1 98 186 VAL A O 1
ATOM 1499 N N . SER A 1 187 ? 10.391 6.609 11.086 1 97.31 187 SER A N 1
ATOM 1500 C CA . SER A 1 187 ? 11.594 5.973 10.555 1 97.31 187 SER A CA 1
ATOM 1501 C C . SER A 1 187 ? 11.891 4.664 11.289 1 97.31 187 SER A C 1
ATOM 1503 O O . SER A 1 187 ? 13.016 4.156 11.234 1 97.31 187 SER A O 1
ATOM 1505 N N . ARG A 1 188 ? 10.953 4.152 11.969 1 95.69 188 ARG A N 1
ATOM 1506 C CA . ARG A 1 188 ? 11.016 2.873 12.672 1 95.69 188 ARG A CA 1
ATOM 1507 C C . ARG A 1 188 ? 9.648 2.203 12.711 1 95.69 188 ARG A C 1
ATOM 1509 O O . ARG A 1 188 ? 8.625 2.85 12.469 1 95.69 188 ARG A O 1
ATOM 1516 N N . PRO A 1 189 ? 9.695 0.883 12.992 1 91.75 189 PRO A N 1
ATOM 1517 C CA . PRO A 1 189 ? 8.375 0.264 13.18 1 91.75 189 PRO A CA 1
ATOM 1518 C C . PRO A 1 189 ? 7.594 0.888 14.328 1 91.75 189 PRO A C 1
ATOM 1520 O O . PRO A 1 189 ? 8.102 0.979 15.453 1 91.75 189 PRO A O 1
ATOM 1523 N N . ALA A 1 190 ? 6.461 1.444 14.031 1 92.5 190 ALA A N 1
ATOM 1524 C CA . ALA A 1 190 ? 5.574 2.051 15.023 1 92.5 190 ALA A CA 1
ATOM 1525 C C . ALA A 1 190 ? 4.156 2.197 14.469 1 92.5 190 ALA A C 1
ATOM 1527 O O . ALA A 1 190 ? 3.969 2.668 13.344 1 92.5 190 ALA A O 1
ATOM 1528 N N . LYS A 1 191 ? 3.264 1.811 15.219 1 90.62 191 LYS A N 1
ATOM 1529 C CA . LYS A 1 191 ? 1.869 2.035 14.852 1 90.62 191 LYS A CA 1
ATOM 1530 C C . LYS A 1 191 ? 1.434 3.461 15.18 1 90.62 191 LYS A C 1
ATOM 1532 O O . LYS A 1 191 ? 1.772 3.988 16.234 1 90.62 191 LYS A O 1
ATOM 1537 N N . ILE A 1 192 ? 0.804 4.082 14.219 1 90.38 192 ILE A N 1
ATOM 1538 C CA . ILE A 1 192 ? 0.135 5.352 14.461 1 90.38 192 ILE A CA 1
ATOM 1539 C C . ILE A 1 192 ? -1.332 5.105 14.805 1 90.38 192 ILE A C 1
ATOM 1541 O O . ILE A 1 192 ? -2.025 4.363 14.109 1 90.38 192 ILE A O 1
ATOM 1545 N N . GLY A 1 193 ? -1.722 5.629 15.859 1 87.06 193 GLY A N 1
ATOM 1546 C CA . GLY A 1 193 ? -3.09 5.418 16.312 1 87.06 193 GLY A CA 1
ATOM 1547 C C . GLY A 1 193 ? -4.121 6.062 15.398 1 87.06 193 GLY A C 1
ATOM 1548 O O . GLY A 1 193 ? -3.775 6.875 14.539 1 87.06 193 GLY A O 1
ATOM 1549 N N . ARG A 1 194 ? -5.355 5.719 15.711 1 78.94 194 ARG A N 1
ATOM 1550 C CA . ARG A 1 194 ? -6.473 6.289 14.969 1 78.94 194 ARG A CA 1
ATOM 1551 C C . ARG A 1 194 ? -6.473 7.812 15.055 1 78.94 194 ARG A C 1
ATOM 1553 O O . ARG A 1 194 ? -6.238 8.375 16.125 1 78.94 194 ARG A O 1
ATOM 1560 N N . GLY A 1 195 ? -6.637 8.414 13.969 1 78.31 195 GLY A N 1
ATOM 1561 C CA . GLY A 1 195 ? -6.621 9.875 13.93 1 78.31 195 GLY A CA 1
ATOM 1562 C C . GLY A 1 195 ? -5.227 10.453 13.82 1 78.31 195 GLY A C 1
ATOM 1563 O O . GLY A 1 195 ? -5.062 11.648 13.57 1 78.31 195 GLY A O 1
ATOM 1564 N N . GLY A 1 196 ? -4.227 9.609 13.984 1 82.06 196 GLY A N 1
ATOM 1565 C CA . GLY A 1 196 ? -2.848 10.039 13.828 1 82.06 196 GLY A CA 1
ATOM 1566 C C . GLY A 1 196 ? -2.312 10.781 15.039 1 82.06 196 GLY A C 1
ATOM 1567 O O . GLY A 1 196 ? -1.248 11.398 14.969 1 82.06 196 GLY A O 1
ATOM 1568 N N . HIS A 1 197 ? -2.977 10.672 16.125 1 84.38 197 HIS A N 1
ATOM 1569 C CA . HIS A 1 197 ? -2.668 11.555 17.234 1 84.38 197 HIS A CA 1
ATOM 1570 C C . HIS A 1 197 ? -1.623 10.938 18.156 1 84.38 197 HIS A C 1
ATOM 1572 O O . HIS A 1 197 ? -0.992 11.633 18.953 1 84.38 197 HIS A O 1
ATOM 1578 N N . TYR A 1 198 ? -1.454 9.672 18.031 1 86.25 198 TYR A N 1
ATOM 1579 C CA . TYR A 1 198 ? -0.569 8.938 18.922 1 86.25 198 TYR A CA 1
ATOM 1580 C C . TYR A 1 198 ? 0.279 7.93 18.156 1 86.25 198 TYR A C 1
ATOM 1582 O O . TYR A 1 198 ? -0.101 7.496 17.062 1 86.25 198 TYR A O 1
ATOM 1590 N N . ALA A 1 199 ? 1.417 7.664 18.75 1 84.5 199 ALA A N 1
ATOM 1591 C CA . ALA A 1 199 ? 2.256 6.617 18.156 1 84.5 199 ALA A CA 1
ATOM 1592 C C . ALA A 1 199 ? 2.828 5.711 19.25 1 84.5 199 ALA A C 1
ATOM 1594 O O . ALA A 1 199 ? 2.904 6.098 20.406 1 84.5 199 ALA A O 1
ATOM 1595 N N . GLU A 1 200 ? 3.154 4.473 18.797 1 86.69 200 GLU A N 1
ATOM 1596 C CA . GLU A 1 200 ? 3.885 3.529 19.641 1 86.69 200 GLU A CA 1
ATOM 1597 C C . GLU A 1 200 ? 5.371 3.879 19.688 1 86.69 200 GLU A C 1
ATOM 1599 O O . GLU A 1 200 ? 6.195 3.223 19.047 1 86.69 200 GLU A O 1
ATOM 1604 N N . TYR A 1 201 ? 5.664 4.883 20.438 1 89.62 201 TYR A N 1
ATOM 1605 C CA . TYR A 1 201 ? 7.043 5.328 20.625 1 89.62 201 TYR A CA 1
ATOM 1606 C C . TYR A 1 201 ? 7.207 6.066 21.938 1 89.62 201 TYR A C 1
ATOM 1608 O O . TYR A 1 201 ? 6.508 7.047 22.203 1 89.62 201 TYR A O 1
ATOM 1616 N N . GLU A 1 202 ? 8.18 5.711 22.656 1 92.75 202 GLU A N 1
ATOM 1617 C CA . GLU A 1 202 ? 8.258 6.137 24.047 1 92.75 202 GLU A CA 1
ATOM 1618 C C . GLU A 1 202 ? 8.906 7.516 24.172 1 92.75 202 GLU A C 1
ATOM 1620 O O . GLU A 1 202 ? 8.836 8.148 25.219 1 92.75 202 GLU A O 1
ATOM 1625 N N . LYS A 1 203 ? 9.461 7.98 23.141 1 94.5 203 LYS A N 1
ATOM 1626 C CA . LYS A 1 203 ? 10.109 9.289 23.188 1 94.5 203 LYS A CA 1
ATOM 1627 C C . LYS A 1 203 ? 9.305 10.328 22.406 1 94.5 203 LYS A C 1
ATOM 1629 O O . LYS A 1 203 ? 8.758 10.031 21.344 1 94.5 203 LYS A O 1
ATOM 1634 N N . LEU A 1 204 ? 9.258 11.5 23.031 1 96.19 204 LEU A N 1
ATOM 1635 C CA . LEU A 1 204 ? 8.727 12.641 22.297 1 96.19 204 LEU A CA 1
ATOM 1636 C C . LEU A 1 204 ? 9.844 13.398 21.578 1 96.19 204 LEU A C 1
ATOM 1638 O O . LEU A 1 204 ? 10.469 14.281 22.172 1 96.19 204 LEU A O 1
ATOM 1642 N N . ASN A 1 205 ? 10.086 12.992 20.344 1 96.94 205 ASN A N 1
ATOM 1643 C CA . ASN A 1 205 ? 11.047 13.695 19.5 1 96.94 205 ASN A CA 1
ATOM 1644 C C . ASN A 1 205 ? 10.383 14.797 18.672 1 96.94 205 ASN A C 1
ATOM 1646 O O . ASN A 1 205 ? 9.898 14.539 17.578 1 96.94 205 ASN A O 1
ATOM 1650 N N . MET A 1 206 ? 10.484 16 19.219 1 97.19 206 MET A N 1
ATOM 1651 C CA . MET A 1 206 ? 9.828 17.156 18.609 1 97.19 206 MET A CA 1
ATOM 1652 C C . MET A 1 206 ? 10.805 18.312 18.422 1 97.19 206 MET A C 1
ATOM 1654 O O . MET A 1 206 ? 10.859 19.219 19.266 1 97.19 206 MET A O 1
ATOM 1658 N N . PRO A 1 207 ? 11.523 18.297 17.328 1 97.69 207 PRO A N 1
ATOM 1659 C CA . PRO A 1 207 ? 12.422 19.438 17.109 1 97.69 207 PRO A CA 1
ATOM 1660 C C . PRO A 1 207 ? 11.695 20.781 17.219 1 97.69 207 PRO A C 1
ATOM 1662 O O . PRO A 1 207 ? 10.57 20.906 16.734 1 97.69 207 PRO A O 1
ATOM 1665 N N . ASP A 1 208 ? 12.352 21.812 17.734 1 97.69 208 ASP A N 1
ATOM 1666 C CA . ASP A 1 208 ? 11.719 23.094 18.031 1 97.69 208 ASP A CA 1
ATOM 1667 C C . ASP A 1 208 ? 11.312 23.812 16.75 1 97.69 208 ASP A C 1
ATOM 1669 O O . ASP A 1 208 ? 10.406 24.656 16.75 1 97.69 208 ASP A O 1
ATOM 1673 N N . PHE A 1 209 ? 11.938 23.422 15.711 1 98.19 209 PHE A N 1
ATOM 1674 C CA . PHE A 1 209 ? 11.727 24.156 14.469 1 98.19 209 PHE A CA 1
ATOM 1675 C C . PHE A 1 209 ? 10.672 23.469 13.609 1 98.19 209 PHE A C 1
ATOM 1677 O O . PHE A 1 209 ? 10.344 23.938 12.523 1 98.19 209 PHE A O 1
ATOM 1684 N N . LEU A 1 210 ? 10.156 22.328 14.016 1 98.62 210 LEU A N 1
ATOM 1685 C CA . LEU A 1 210 ? 9.25 21.531 13.195 1 98.62 210 LEU A CA 1
ATOM 1686 C C . LEU A 1 210 ? 7.797 21.812 13.562 1 98.62 210 LEU A C 1
ATOM 1688 O O . LEU A 1 210 ? 7.391 21.609 14.711 1 98.62 210 LEU A O 1
ATOM 1692 N N . TYR A 1 211 ? 6.98 22.219 12.555 1 98.62 211 TYR A N 1
ATOM 1693 C CA . TYR A 1 211 ? 5.586 22.594 12.781 1 98.62 211 TYR A CA 1
ATOM 1694 C C . TYR A 1 211 ? 4.66 21.828 11.852 1 98.62 211 TYR A C 1
ATOM 1696 O O . TYR A 1 211 ? 5.027 21.516 10.711 1 98.62 211 TYR A O 1
ATOM 1704 N N . MET A 1 212 ? 3.506 21.438 12.289 1 98.38 212 MET A N 1
ATOM 1705 C CA . MET A 1 212 ? 2.373 20.953 11.508 1 98.38 212 MET A CA 1
ATOM 1706 C C . MET A 1 212 ? 1.269 22.016 11.438 1 98.38 212 MET A C 1
ATOM 1708 O O . MET A 1 212 ? 0.643 22.312 12.453 1 98.38 212 MET A O 1
ATOM 1712 N N . PHE A 1 213 ? 1.055 22.562 10.305 1 98.56 213 PHE A N 1
ATOM 1713 C CA . PHE A 1 213 ? -0.024 23.516 10.102 1 98.56 213 PHE A CA 1
ATOM 1714 C C . PHE A 1 213 ? -1.261 22.828 9.531 1 98.56 213 PHE A C 1
ATOM 1716 O O . PHE A 1 213 ? -1.23 22.312 8.414 1 98.56 213 PHE A O 1
ATOM 1723 N N . HIS A 1 214 ? -2.25 22.75 10.297 1 98.44 214 HIS A N 1
ATOM 1724 C CA . HIS A 1 214 ? -3.555 22.312 9.812 1 98.44 214 HIS A CA 1
ATOM 1725 C C . HIS A 1 214 ? -4.344 23.484 9.234 1 98.44 214 HIS A C 1
ATOM 1727 O O . HIS A 1 214 ? -4.348 24.578 9.789 1 98.44 214 HIS A O 1
ATOM 1733 N N . MET A 1 215 ? -5.09 23.266 8.141 1 98.25 215 MET A N 1
ATOM 1734 C CA . MET A 1 215 ? -5.535 24.391 7.332 1 98.25 215 MET A CA 1
ATOM 1735 C C . MET A 1 215 ? -7.055 24.391 7.184 1 98.25 215 MET A C 1
ATOM 1737 O O . MET A 1 215 ? -7.594 25.031 6.281 1 98.25 215 MET A O 1
ATOM 1741 N N . LYS A 1 216 ? -7.742 23.797 8.039 1 96.94 216 LYS A N 1
ATOM 1742 C CA . LYS A 1 216 ? -9.195 23.703 7.945 1 96.94 216 LYS A CA 1
ATOM 1743 C C . LYS A 1 216 ? -9.844 25.078 7.934 1 96.94 216 LYS A C 1
ATOM 1745 O O . LYS A 1 216 ? -10.805 25.312 7.203 1 96.94 216 LYS A O 1
ATOM 1750 N N . TYR A 1 217 ? -9.336 26.047 8.711 1 98.06 217 TYR A N 1
ATOM 1751 C CA . TYR A 1 217 ? -9.969 27.344 8.898 1 98.06 217 TYR A CA 1
ATOM 1752 C C . TYR A 1 217 ? -9.156 28.453 8.234 1 98.06 217 TYR A C 1
ATOM 1754 O O . TYR A 1 217 ? -9.305 29.625 8.578 1 98.06 217 TYR A O 1
ATOM 1762 N N . CYS A 1 218 ? -8.305 28.094 7.293 1 98.44 218 CYS A N 1
ATOM 1763 C CA . CYS A 1 218 ? -7.344 29.047 6.734 1 98.44 218 CYS A CA 1
ATOM 1764 C C . CYS A 1 218 ? -8.039 30.047 5.812 1 98.44 218 CYS A C 1
ATOM 1766 O O . CYS A 1 218 ? -7.453 31.062 5.445 1 98.44 218 CYS A O 1
ATOM 1768 N N . ASP A 1 219 ? -9.234 29.703 5.418 1 98.31 219 ASP A N 1
ATOM 1769 C CA . ASP A 1 219 ? -9.984 30.578 4.516 1 98.31 219 ASP A CA 1
ATOM 1770 C C . ASP A 1 219 ? -11.484 30.344 4.645 1 98.31 219 ASP A C 1
ATOM 1772 O O . ASP A 1 219 ? -11.945 29.203 4.543 1 98.31 219 ASP A O 1
ATOM 1776 N N . TYR A 1 220 ? -12.234 31.453 4.801 1 97.5 220 TYR A N 1
ATOM 1777 C CA . TYR A 1 220 ? -13.664 31.344 5.039 1 97.5 220 TYR A CA 1
ATOM 1778 C C . TYR A 1 220 ? -14.375 30.734 3.836 1 97.5 220 TYR A C 1
ATOM 1780 O O . TYR A 1 220 ? -15.172 29.812 3.984 1 97.5 220 TYR A O 1
ATOM 1788 N N . GLY A 1 221 ? -14.133 31.266 2.689 1 95.94 221 GLY A N 1
ATOM 1789 C CA . GLY A 1 221 ? -14.758 30.734 1.489 1 95.94 221 GLY A CA 1
ATOM 1790 C C . GLY A 1 221 ? -14.469 29.266 1.262 1 95.94 221 GLY A C 1
ATOM 1791 O O . GLY A 1 221 ? -15.383 28.484 0.968 1 95.94 221 GLY A O 1
ATOM 1792 N N . LEU A 1 222 ? -13.227 28.891 1.38 1 95.88 222 LEU A N 1
ATOM 1793 C CA . LEU A 1 222 ? -12.812 27.5 1.225 1 95.88 222 LEU A CA 1
ATOM 1794 C C . LEU A 1 222 ? -13.5 26.609 2.256 1 95.88 222 LEU A C 1
ATOM 1796 O O . LEU A 1 222 ? -13.938 25.516 1.933 1 95.88 222 LEU A O 1
ATOM 1800 N N . TYR A 1 223 ? -13.609 27.062 3.475 1 96.06 223 TYR A N 1
ATOM 1801 C CA . TYR A 1 223 ? -14.266 26.344 4.559 1 96.06 223 TYR A CA 1
ATOM 1802 C C . TYR A 1 223 ? -15.719 26.062 4.219 1 96.06 223 TYR A C 1
ATOM 1804 O O . TYR A 1 223 ? -16.172 24.906 4.32 1 96.06 223 TYR A O 1
ATOM 1812 N N . VAL A 1 224 ? -16.344 27.047 3.773 1 94.25 224 VAL A N 1
ATOM 1813 C CA . VAL A 1 224 ? -17.766 26.938 3.441 1 94.25 224 VAL A CA 1
ATOM 1814 C C . VAL A 1 224 ? -17.938 25.969 2.273 1 94.25 224 VAL A C 1
ATOM 1816 O O . VAL A 1 224 ? -18.812 25.094 2.316 1 94.25 224 VAL A O 1
ATOM 1819 N N . GLU A 1 225 ? -17.156 26.125 1.323 1 91.88 225 GLU A N 1
ATOM 1820 C CA . GLU A 1 225 ? -17.234 25.25 0.149 1 91.88 225 GLU A CA 1
ATOM 1821 C C . GLU A 1 225 ? -16.984 23.797 0.519 1 91.88 225 GLU A C 1
ATOM 1823 O O . GLU A 1 225 ? -17.703 22.906 0.046 1 91.88 225 GLU A O 1
ATOM 1828 N N . THR A 1 226 ? -15.992 23.531 1.269 1 90.88 226 THR A N 1
ATOM 1829 C CA . THR A 1 226 ? -15.625 22.188 1.681 1 90.88 226 THR A CA 1
ATOM 1830 C C . THR A 1 226 ? -16.766 21.531 2.459 1 90.88 226 THR A C 1
ATOM 1832 O O . THR A 1 226 ? -17.125 20.375 2.203 1 90.88 226 THR A O 1
ATOM 1835 N N . LEU A 1 227 ? -17.328 22.25 3.377 1 88.62 227 LEU A N 1
ATOM 1836 C CA . LEU A 1 227 ? -18.422 21.719 4.188 1 88.62 227 LEU A CA 1
ATOM 1837 C C . LEU A 1 227 ? -19.656 21.438 3.334 1 88.62 227 LEU A C 1
ATOM 1839 O O . LEU A 1 227 ? -20.375 20.469 3.562 1 88.62 227 LEU A O 1
ATOM 1843 N N . ASN A 1 228 ? -19.859 22.344 2.428 1 87.31 228 ASN A N 1
ATOM 1844 C CA . ASN A 1 228 ? -20.984 22.125 1.518 1 87.31 228 ASN A CA 1
ATOM 1845 C C . ASN A 1 228 ? -20.812 20.828 0.72 1 87.31 228 ASN A C 1
ATOM 1847 O O . ASN A 1 228 ? -21.766 20.078 0.561 1 87.31 228 ASN A O 1
ATOM 1851 N N . ARG A 1 229 ? -19.656 20.578 0.24 1 83.88 229 ARG A N 1
ATOM 1852 C CA . ARG A 1 229 ? -19.375 19.359 -0.521 1 83.88 229 ARG A CA 1
ATOM 1853 C C . ARG A 1 229 ? -19.547 18.125 0.347 1 83.88 229 ARG A C 1
ATOM 1855 O O . ARG A 1 229 ? -20.125 17.125 -0.098 1 83.88 229 ARG A O 1
ATOM 1862 N N . ARG A 1 230 ? -19.031 18.172 1.471 1 79.62 230 ARG A N 1
ATOM 1863 C CA . ARG A 1 230 ? -19.125 17.031 2.387 1 79.62 230 ARG A CA 1
ATOM 1864 C C . ARG A 1 230 ? -20.594 16.734 2.721 1 79.62 230 ARG A C 1
ATOM 1866 O O . ARG A 1 230 ? -21 15.57 2.754 1 79.62 230 ARG A O 1
ATOM 1873 N N . ASN A 1 231 ? -21.312 17.812 2.926 1 80.12 231 ASN A N 1
ATOM 1874 C CA . ASN A 1 231 ? -22.734 17.656 3.217 1 80.12 231 ASN A CA 1
ATOM 1875 C C . ASN A 1 231 ? -23.484 17.047 2.033 1 80.12 231 ASN A C 1
ATOM 1877 O O . ASN A 1 231 ? -24.375 16.219 2.219 1 80.12 231 ASN A O 1
ATOM 1881 N N . ALA A 1 232 ? -23.141 17.5 0.924 1 77.69 232 ALA A N 1
ATOM 1882 C CA . ALA A 1 232 ? -23.781 16.969 -0.278 1 77.69 232 ALA A CA 1
ATOM 1883 C C . ALA A 1 232 ? -23.516 15.477 -0.43 1 77.69 232 ALA A C 1
ATOM 1885 O O . ALA A 1 232 ? -24.406 14.711 -0.812 1 77.69 232 ALA A O 1
ATOM 1886 N N . PHE A 1 233 ? -22.406 15.086 -0.143 1 74.25 233 PHE A N 1
ATOM 1887 C CA . PHE A 1 233 ? -22.031 13.68 -0.225 1 74.25 233 PHE A CA 1
ATOM 1888 C C . PHE A 1 233 ? -22.812 12.844 0.786 1 74.25 233 PHE A C 1
ATOM 1890 O O . PHE A 1 233 ? -23.297 11.766 0.459 1 74.25 233 PHE A O 1
ATOM 1897 N N . ILE A 1 234 ? -22.891 13.312 1.99 1 71.5 234 ILE A N 1
ATOM 1898 C CA . ILE A 1 234 ? -23.594 12.617 3.062 1 71.5 234 ILE A CA 1
ATOM 1899 C C . ILE A 1 234 ? -25.078 12.461 2.697 1 71.5 234 ILE A C 1
ATOM 1901 O O . ILE A 1 234 ? -25.672 11.406 2.912 1 71.5 234 ILE A O 1
ATOM 1905 N N . GLU A 1 235 ? -25.578 13.492 2.191 1 73.88 235 GLU A N 1
ATOM 1906 C CA . GLU A 1 235 ? -26.984 13.445 1.791 1 73.88 235 GLU A CA 1
ATOM 1907 C C . GLU A 1 235 ? -27.203 12.414 0.689 1 73.88 235 GLU A C 1
ATOM 1909 O O . GLU A 1 235 ? -28.203 11.703 0.7 1 73.88 235 GLU A O 1
ATOM 1914 N N . LYS A 1 236 ? -26.312 12.336 -0.163 1 72.38 236 LYS A N 1
ATOM 1915 C CA . LYS A 1 236 ? -26.422 11.352 -1.236 1 72.38 236 LYS A CA 1
ATOM 1916 C C . LYS A 1 236 ? -26.312 9.93 -0.69 1 72.38 236 LYS A C 1
ATOM 1918 O O . LYS A 1 236 ? -27.016 9.031 -1.161 1 72.38 236 LYS A O 1
ATOM 1923 N N . GLN A 1 237 ? -25.516 9.766 0.253 1 67.69 237 GLN A N 1
ATOM 1924 C CA . GLN A 1 237 ? -25.344 8.453 0.855 1 67.69 237 GLN A CA 1
ATOM 1925 C C . GLN A 1 237 ? -26.578 8.031 1.634 1 67.69 237 GLN A C 1
ATOM 1927 O O . GLN A 1 237 ? -26.953 6.855 1.646 1 67.69 237 GLN A O 1
ATOM 1932 N N . LYS A 1 238 ? -27.125 8.977 2.334 1 65.19 238 LYS A N 1
ATOM 1933 C CA . LYS A 1 238 ? -28.359 8.711 3.061 1 65.19 238 LYS A CA 1
ATOM 1934 C C . LYS A 1 238 ? -29.453 8.211 2.119 1 65.19 238 LYS A C 1
ATOM 1936 O O . LYS A 1 238 ? -30.234 7.332 2.484 1 65.19 238 LYS A O 1
ATOM 1941 N N . GLU A 1 239 ? -29.344 8.695 1.051 1 64.94 239 GLU A N 1
ATOM 1942 C CA . GLU A 1 239 ? -30.344 8.305 0.058 1 64.94 239 GLU A CA 1
ATOM 1943 C C . GLU A 1 239 ? -30.109 6.879 -0.422 1 64.94 239 GLU A C 1
ATOM 1945 O O . GLU A 1 239 ? -31.062 6.125 -0.625 1 64.94 239 GLU A O 1
ATOM 1950 N N . VAL A 1 240 ? -28.906 6.5 -0.521 1 60.22 240 VAL A N 1
ATOM 1951 C CA . VAL A 1 240 ? -28.578 5.188 -1.062 1 60.22 240 VAL A CA 1
ATOM 1952 C C . VAL A 1 240 ? -28.766 4.121 0.015 1 60.22 240 VAL A C 1
ATOM 1954 O O . VAL A 1 240 ? -29.156 2.994 -0.283 1 60.22 240 VAL A O 1
ATOM 1957 N N . ALA A 1 241 ? -28.219 4.426 1.249 1 58.41 241 ALA A N 1
ATOM 1958 C CA . ALA A 1 241 ? -28.297 3.436 2.322 1 58.41 241 ALA A CA 1
ATOM 1959 C C . ALA A 1 241 ? -29.75 3.166 2.713 1 58.41 241 ALA A C 1
ATOM 1961 O O . ALA A 1 241 ? -30.062 2.121 3.289 1 58.41 241 ALA A O 1
ATOM 1962 N N . GLY A 1 242 ? -30.625 3.725 2.172 1 54.03 242 GLY A N 1
ATOM 1963 C CA . GLY A 1 242 ? -32.062 3.557 2.4 1 54.03 242 GLY A CA 1
ATOM 1964 C C . GLY A 1 242 ? -32.469 3.879 3.824 1 54.03 242 GLY A C 1
ATOM 1965 O O . GLY A 1 242 ? -33.562 4.379 4.055 1 54.03 242 GLY A O 1
ATOM 1966 N N . ASP A 1 243 ? -31.641 3.348 4.805 1 52.09 243 ASP A N 1
ATOM 1967 C CA . ASP A 1 243 ? -32.125 3.49 6.168 1 52.09 243 ASP A CA 1
ATOM 1968 C C . ASP A 1 243 ? -31.719 4.832 6.77 1 52.09 243 ASP A C 1
ATOM 1970 O O . ASP A 1 243 ? -31.969 5.09 7.949 1 52.09 243 ASP A O 1
ATOM 1974 N N . GLY A 1 244 ? -31.266 5.672 6.129 1 50.88 244 GLY A N 1
ATOM 1975 C CA . GLY A 1 244 ? -31.016 7.039 6.547 1 50.88 244 GLY A CA 1
ATOM 1976 C C . GLY A 1 244 ? -29.797 7.164 7.453 1 50.88 244 GLY A C 1
ATOM 1977 O O . GLY A 1 244 ? -29.469 8.258 7.918 1 50.88 244 GLY A O 1
ATOM 1978 N N . THR A 1 245 ? -29.312 6.129 7.953 1 49.88 245 THR A N 1
ATOM 1979 C CA . THR A 1 245 ? -28.281 6.207 8.969 1 49.88 245 THR A CA 1
ATOM 1980 C C . THR A 1 245 ? -26.922 6.461 8.336 1 49.88 245 THR A C 1
ATOM 1982 O O . THR A 1 245 ? -26.484 5.711 7.449 1 49.88 245 THR A O 1
ATOM 1985 N N . VAL A 1 246 ? -26.516 7.695 8.297 1 54.94 246 VAL A N 1
ATOM 1986 C CA . VAL A 1 246 ? -25.188 7.984 7.781 1 54.94 246 VAL A CA 1
ATOM 1987 C C . VAL A 1 246 ? -24.188 8.023 8.938 1 54.94 246 VAL A C 1
ATOM 1989 O O . VAL A 1 246 ? -24.391 8.719 9.93 1 54.94 246 VAL A O 1
ATOM 1992 N N . ARG A 1 247 ? -23.375 7.094 8.977 1 48.12 247 ARG A N 1
ATOM 1993 C CA . ARG A 1 247 ? -22.375 6.977 10.039 1 48.12 247 ARG A CA 1
ATOM 1994 C C . ARG A 1 247 ? -21.125 7.785 9.703 1 48.12 247 ARG A C 1
ATOM 1996 O O . ARG A 1 247 ? -20.078 7.215 9.383 1 48.12 247 ARG A O 1
ATOM 2003 N N . THR A 1 248 ? -21.344 9.055 9.258 1 57.31 248 THR A N 1
ATOM 2004 C CA . THR A 1 248 ? -20.188 9.922 9.023 1 57.31 248 THR A CA 1
ATOM 2005 C C . THR A 1 248 ? -20.062 10.961 10.125 1 57.31 248 THR A C 1
ATOM 2007 O O . THR A 1 248 ? -20.906 11.047 11.016 1 57.31 248 THR A O 1
ATOM 2010 N N . ASN A 1 249 ? -18.953 11.688 10.258 1 55.66 249 ASN A N 1
ATOM 2011 C CA . ASN A 1 249 ? -18.703 12.742 11.242 1 55.66 249 ASN A CA 1
ATOM 2012 C C . ASN A 1 249 ? -19.844 13.75 11.297 1 55.66 249 ASN A C 1
ATOM 2014 O O . ASN A 1 249 ? -20.141 14.43 10.305 1 55.66 249 ASN A O 1
ATOM 2018 N N . PRO A 1 250 ? -20.594 13.672 12.375 1 51.88 250 PRO A N 1
ATOM 2019 C CA . PRO A 1 250 ? -21.75 14.562 12.539 1 51.88 250 PRO A CA 1
ATOM 2020 C C . PRO A 1 250 ? -21.406 16.016 12.227 1 51.88 250 PRO A C 1
ATOM 2022 O O . PRO A 1 250 ? -22.297 16.797 11.891 1 51.88 250 PRO A O 1
ATOM 2025 N N . LYS A 1 251 ? -20.219 16.344 12.266 1 53.5 251 LYS A N 1
ATOM 2026 C CA . LYS A 1 251 ? -19.828 17.734 12.047 1 53.5 251 LYS A CA 1
ATOM 2027 C C . LYS A 1 251 ? -20.016 18.125 10.586 1 53.5 251 LYS A C 1
ATOM 2029 O O . LYS A 1 251 ? -20.016 19.312 10.25 1 53.5 251 LYS A O 1
ATOM 2034 N N . TRP A 1 252 ? -20.328 17.188 9.859 1 56.78 252 TRP A N 1
ATOM 2035 C CA . TRP A 1 252 ? -20.484 17.453 8.438 1 56.78 252 TRP A CA 1
ATOM 2036 C C . TRP A 1 252 ? -21.953 17.75 8.102 1 56.78 252 TRP A C 1
ATOM 2038 O O . TRP A 1 252 ? -22.266 18.125 6.969 1 56.78 252 TRP A O 1
ATOM 2048 N N . PHE A 1 253 ? -22.797 17.844 9.18 1 59.97 253 PHE A N 1
ATOM 2049 C CA . PHE A 1 253 ? -24.219 17.984 8.93 1 59.97 253 PHE A CA 1
ATOM 2050 C C . PHE A 1 253 ? -24.625 19.453 8.875 1 59.97 253 PHE A C 1
ATOM 2052 O O . PHE A 1 253 ? -24.078 20.266 9.617 1 59.97 253 PHE A O 1
ATOM 2059 N N . ALA A 1 254 ? -25.5 19.719 7.934 1 64.44 254 ALA A N 1
ATOM 2060 C CA . ALA A 1 254 ? -25.969 21.078 7.652 1 64.44 254 ALA A CA 1
ATOM 2061 C C . ALA A 1 254 ? -26.766 21.641 8.828 1 64.44 254 ALA A C 1
ATOM 2063 O O . ALA A 1 254 ? -26.734 22.844 9.086 1 64.44 254 ALA A O 1
ATOM 2064 N N . ASP A 1 255 ? -27.312 20.75 9.508 1 64.88 255 ASP A N 1
ATOM 2065 C CA . ASP A 1 255 ? -28.219 21.281 10.508 1 64.88 255 ASP A CA 1
ATOM 2066 C C . ASP A 1 255 ? -27.453 21.969 11.633 1 64.88 255 ASP A C 1
ATOM 2068 O O . ASP A 1 255 ? -26.562 21.375 12.242 1 64.88 255 ASP A O 1
ATOM 2072 N N . GLY A 1 256 ? -27.734 23.266 11.82 1 72.56 256 GLY A N 1
ATOM 2073 C CA . GLY A 1 256 ? -27.172 24.031 12.922 1 72.56 256 GLY A CA 1
ATOM 2074 C C . GLY A 1 256 ? -25.828 24.656 12.594 1 72.56 256 GLY A C 1
ATOM 2075 O O . GLY A 1 256 ? -25.156 25.203 13.477 1 72.56 256 GLY A O 1
ATOM 2076 N N . ARG A 1 257 ? -25.531 24.578 11.312 1 82.56 257 ARG A N 1
ATOM 2077 C CA . ARG A 1 257 ? -24.25 25.141 10.891 1 82.56 257 ARG A CA 1
ATOM 2078 C C . ARG A 1 257 ? -24.328 26.656 10.805 1 82.56 257 ARG A C 1
ATOM 2080 O O . ARG A 1 257 ? -25.297 27.203 10.258 1 82.56 257 ARG A O 1
ATOM 2087 N N . ASP A 1 258 ? -23.375 27.406 11.57 1 91.62 258 ASP A N 1
ATOM 2088 C CA . ASP A 1 258 ? -23.172 28.844 11.477 1 91.62 258 ASP A CA 1
ATOM 2089 C C . ASP A 1 258 ? -21.703 29.172 11.219 1 91.62 258 ASP A C 1
ATOM 2091 O O . ASP A 1 258 ? -20.953 29.453 12.148 1 91.62 258 ASP A O 1
ATOM 2095 N N . ASP A 1 259 ? -21.375 29.219 9.992 1 93.69 259 ASP A N 1
ATOM 2096 C CA . ASP A 1 259 ? -20 29.406 9.578 1 93.69 259 ASP A CA 1
ATOM 2097 C C . ASP A 1 259 ? -19.469 30.781 9.977 1 93.69 259 ASP A C 1
ATOM 2099 O O . ASP A 1 259 ? -18.328 30.906 10.422 1 93.69 259 ASP A O 1
ATOM 2103 N N . ASP A 1 260 ? -20.359 31.734 9.883 1 95.19 260 ASP A N 1
ATOM 2104 C CA . ASP A 1 260 ? -19.953 33.094 10.25 1 95.19 260 ASP A CA 1
ATOM 2105 C C . ASP A 1 260 ? -19.609 33.188 11.734 1 95.19 260 ASP A C 1
ATOM 2107 O O . ASP A 1 260 ? -18.641 33.844 12.109 1 95.19 260 ASP A O 1
ATOM 2111 N N . ALA A 1 261 ? -20.391 32.562 12.516 1 96 261 ALA A N 1
ATOM 2112 C CA . ALA A 1 261 ? -20.156 32.562 13.961 1 96 261 ALA A CA 1
ATOM 2113 C C . ALA A 1 261 ? -18.828 31.922 14.312 1 96 261 ALA A C 1
ATOM 2115 O O . ALA A 1 261 ? -18.141 32.344 15.234 1 96 261 ALA A O 1
ATOM 2116 N N . VAL A 1 262 ? -18.484 30.922 13.594 1 96.19 262 VAL A N 1
ATOM 2117 C CA . VAL A 1 262 ? -17.219 30.203 13.82 1 96.19 262 VAL A CA 1
ATOM 2118 C C . VAL A 1 262 ? -16.047 31.156 13.578 1 96.19 262 VAL A C 1
ATOM 2120 O O . VAL A 1 262 ? -15.156 31.266 14.422 1 96.19 262 VAL A O 1
ATOM 2123 N N . PHE A 1 263 ? -16.031 31.875 12.547 1 97.88 263 PHE A N 1
ATOM 2124 C CA . PHE A 1 263 ? -14.891 32.719 12.188 1 97.88 263 PHE A CA 1
ATOM 2125 C C . PHE A 1 263 ? -14.906 34.031 13 1 97.88 263 PHE A C 1
ATOM 2127 O O . PHE A 1 263 ? -13.844 34.562 13.32 1 97.88 263 PHE A O 1
ATOM 2134 N N . SER A 1 264 ? -16.141 34.5 13.367 1 97.81 264 SER A N 1
ATOM 2135 C CA . SER A 1 264 ? -16.25 35.656 14.242 1 97.81 264 SER A CA 1
ATOM 2136 C C . SER A 1 264 ? -15.625 35.375 15.609 1 97.81 264 SER A C 1
ATOM 2138 O O . SER A 1 264 ? -15.055 36.281 16.234 1 97.81 264 SER A O 1
ATOM 2140 N N . ALA A 1 265 ? -15.781 34.156 15.992 1 97.44 265 ALA A N 1
ATOM 2141 C CA . ALA A 1 265 ? -15.203 33.75 17.281 1 97.44 265 ALA A CA 1
ATOM 2142 C C . ALA A 1 265 ? -13.68 33.844 17.234 1 97.44 265 ALA A C 1
ATOM 2144 O O . ALA A 1 265 ? -13.055 34.219 18.234 1 97.44 265 ALA A O 1
ATOM 2145 N N . PHE A 1 266 ? -13.039 33.562 16.141 1 98 266 PHE A N 1
ATOM 2146 C CA . PHE A 1 266 ? -11.594 33.688 16 1 98 266 PHE A CA 1
ATOM 2147 C C . PHE A 1 266 ? -11.195 35.156 16.078 1 98 266 PHE A C 1
ATOM 2149 O O . PHE A 1 266 ? -10.203 35.531 16.719 1 98 266 PHE A O 1
ATOM 2156 N N . GLU A 1 267 ? -11.961 36.031 15.469 1 97.56 267 GLU A N 1
ATOM 2157 C CA . GLU A 1 267 ? -11.656 37.438 15.344 1 97.56 267 GLU A CA 1
ATOM 2158 C C . GLU A 1 267 ? -11.648 38.125 16.703 1 97.56 267 GLU A C 1
ATOM 2160 O O . GLU A 1 267 ? -10.992 39.156 16.891 1 97.56 267 GLU A O 1
ATOM 2165 N N . ARG A 1 268 ? -12.352 37.531 17.609 1 97.44 268 ARG A N 1
ATOM 2166 C CA . ARG A 1 268 ? -12.516 38.156 18.922 1 97.44 268 ARG A CA 1
ATOM 2167 C C . ARG A 1 268 ? -11.398 37.719 19.875 1 97.44 268 ARG A C 1
ATOM 2169 O O . ARG A 1 268 ? -11.219 38.312 20.938 1 97.44 268 ARG A O 1
ATOM 2176 N N . ARG A 1 269 ? -10.617 36.812 19.5 1 97.81 269 ARG A N 1
ATOM 2177 C CA . ARG A 1 269 ? -9.602 36.281 20.391 1 97.81 269 ARG A CA 1
ATOM 2178 C C . ARG A 1 269 ? -8.383 37.188 20.453 1 97.81 269 ARG A C 1
ATOM 2180 O O . ARG A 1 269 ? -8.031 37.812 19.469 1 97.81 269 ARG A O 1
ATOM 2187 N N . PRO A 1 270 ? -7.723 37.219 21.656 1 97.88 270 PRO A N 1
ATOM 2188 C CA . PRO A 1 270 ? -6.484 38 21.734 1 97.88 270 PRO A CA 1
ATOM 2189 C C . PRO A 1 270 ? -5.359 37.438 20.875 1 97.88 270 PRO A C 1
ATOM 2191 O O . PRO A 1 270 ? -5.227 36.188 20.797 1 97.88 270 PRO A O 1
ATOM 2194 N N . VAL A 1 271 ? -4.504 38.312 20.312 1 98.12 271 VAL A N 1
ATOM 2195 C CA . VAL A 1 271 ? -3.393 37.906 19.453 1 98.12 271 VAL A CA 1
ATOM 2196 C C . VAL A 1 271 ? -2.068 38.219 20.141 1 98.12 271 VAL A C 1
ATOM 2198 O O . VAL A 1 271 ? -1.844 39.344 20.578 1 98.12 271 VAL A O 1
ATOM 2201 N N . VAL A 1 272 ? -1.247 37.188 20.281 1 97.38 272 VAL A N 1
ATOM 2202 C CA . VAL A 1 272 ? 0.104 37.375 20.797 1 97.38 272 VAL A CA 1
ATOM 2203 C C . VAL A 1 272 ? 1.09 37.531 19.656 1 97.38 272 VAL A C 1
ATOM 2205 O O . VAL A 1 272 ? 1.17 36.688 18.766 1 97.38 272 VAL A O 1
ATOM 2208 N N . GLU A 1 273 ? 1.933 38.594 19.672 1 95.44 273 GLU A N 1
ATOM 2209 C CA . GLU A 1 273 ? 2.842 38.906 18.578 1 95.44 273 GLU A CA 1
ATOM 2210 C C . GLU A 1 273 ? 4.121 38.094 18.672 1 95.44 273 GLU A C 1
ATOM 2212 O O . GLU A 1 273 ? 4.734 37.781 17.641 1 95.44 273 GLU A O 1
ATOM 2217 N N . SER A 1 274 ? 4.516 37.812 19.859 1 94.94 274 SER A N 1
ATOM 2218 C CA . SER A 1 274 ? 5.703 36.969 20.031 1 94.94 274 SER A CA 1
ATOM 2219 C C . SER A 1 274 ? 5.402 35.5 19.75 1 94.94 274 SER A C 1
ATOM 2221 O O . SER A 1 274 ? 4.52 34.906 20.359 1 94.94 274 SER A O 1
ATOM 2223 N N . PHE A 1 275 ? 6.109 34.938 18.859 1 97.19 275 PHE A N 1
ATOM 2224 C CA . PHE A 1 275 ? 5.891 33.562 18.484 1 97.19 275 PHE A CA 1
ATOM 2225 C C . PHE A 1 275 ? 6.824 32.625 19.25 1 97.19 275 PHE A C 1
ATOM 2227 O O . PHE A 1 275 ? 7.785 32.125 18.688 1 97.19 275 PHE A O 1
ATOM 2234 N N . ASP A 1 276 ? 6.629 32.5 20.484 1 96.56 276 ASP A N 1
ATOM 2235 C CA . ASP A 1 276 ? 7.344 31.625 21.391 1 96.56 276 ASP A CA 1
ATOM 2236 C C . ASP A 1 276 ? 6.395 30.594 22 1 96.56 276 ASP A C 1
ATOM 2238 O O . ASP A 1 276 ? 5.523 30.938 22.797 1 96.56 276 ASP A O 1
ATOM 2242 N N . LEU A 1 277 ? 6.602 29.344 21.656 1 97.38 277 LEU A N 1
ATOM 2243 C CA . LEU A 1 277 ? 5.715 28.281 22.109 1 97.38 277 LEU A CA 1
ATOM 2244 C C . LEU A 1 277 ? 6.422 27.375 23.125 1 97.38 277 LEU A C 1
ATOM 2246 O O . LEU A 1 277 ? 6.02 26.234 23.328 1 97.38 277 LEU A O 1
ATOM 2250 N N . SER A 1 278 ? 7.504 27.859 23.75 1 97.12 278 SER A N 1
ATOM 2251 C CA . SER A 1 278 ? 8.305 27.062 24.672 1 97.12 278 SER A CA 1
ATOM 2252 C C . SER A 1 278 ? 7.465 26.578 25.859 1 97.12 278 SER A C 1
ATOM 2254 O O . SER A 1 278 ? 7.625 25.453 26.312 1 97.12 278 SER A O 1
ATOM 2256 N N . HIS A 1 279 ? 6.602 27.438 26.266 1 96.75 279 HIS A N 1
ATOM 2257 C CA . HIS A 1 279 ? 5.781 27.078 27.422 1 96.75 279 HIS A CA 1
ATOM 2258 C C . HIS A 1 279 ? 4.805 25.953 27.062 1 96.75 279 HIS A C 1
ATOM 2260 O O . HIS A 1 279 ? 4.48 25.109 27.906 1 96.75 279 HIS A O 1
ATOM 2266 N N . VAL A 1 280 ? 4.27 25.953 25.875 1 97.5 280 VAL A N 1
ATOM 2267 C CA . VAL A 1 280 ? 3.387 24.906 25.391 1 97.5 280 VAL A CA 1
ATOM 2268 C C . VAL A 1 280 ? 4.152 23.578 25.312 1 97.5 280 VAL A C 1
ATOM 2270 O O . VAL A 1 280 ? 3.688 22.562 25.812 1 97.5 280 VAL A O 1
ATOM 2273 N N . ARG A 1 281 ? 5.359 23.578 24.781 1 97.31 281 ARG A N 1
ATOM 2274 C CA . ARG A 1 281 ? 6.195 22.406 24.625 1 97.31 281 ARG A CA 1
ATOM 2275 C C . ARG A 1 281 ? 6.582 21.828 25.984 1 97.31 281 ARG A C 1
ATOM 2277 O O . ARG A 1 281 ? 6.684 20.609 26.141 1 97.31 281 ARG A O 1
ATOM 2284 N N . GLU A 1 282 ? 6.844 22.719 26.859 1 97.12 282 GLU A N 1
ATOM 2285 C CA . GLU A 1 282 ? 7.207 22.281 28.203 1 97.12 282 GLU A CA 1
ATOM 2286 C C . GLU A 1 282 ? 6.109 21.406 28.812 1 97.12 282 GLU A C 1
ATOM 2288 O O . GLU A 1 282 ? 6.398 20.391 29.453 1 97.12 282 GLU A O 1
ATOM 2293 N N . ILE A 1 283 ? 4.906 21.812 28.609 1 97 283 ILE A N 1
ATOM 2294 C CA . ILE A 1 283 ? 3.781 21.031 29.109 1 97 283 ILE A CA 1
ATOM 2295 C C . ILE A 1 283 ? 3.719 19.672 28.406 1 97 283 ILE A C 1
ATOM 2297 O O . ILE A 1 283 ? 3.488 18.641 29.031 1 97 283 ILE A O 1
ATOM 2301 N N . MET A 1 284 ? 3.932 19.656 27.156 1 96.56 284 MET A N 1
ATOM 2302 C CA . MET A 1 284 ? 3.916 18.422 26.391 1 96.56 284 MET A CA 1
ATOM 2303 C C . MET A 1 284 ? 4.992 17.453 26.875 1 96.56 284 MET A C 1
ATOM 2305 O O . MET A 1 284 ? 4.719 16.281 27.125 1 96.56 284 MET A O 1
ATOM 2309 N N . TYR A 1 285 ? 6.16 17.953 27.094 1 96.94 285 TYR A N 1
ATOM 2310 C CA . TYR A 1 285 ? 7.27 17.125 27.547 1 96.94 285 TYR A CA 1
ATOM 2311 C C . TYR A 1 285 ? 7.031 16.641 28.984 1 96.94 285 TYR A C 1
ATOM 2313 O O . TYR A 1 285 ? 7.266 15.469 29.281 1 96.94 285 TYR A O 1
ATOM 2321 N N . SER A 1 286 ? 6.562 17.5 29.812 1 97.25 286 SER A N 1
ATOM 2322 C CA . SER A 1 286 ? 6.441 17.172 31.219 1 97.25 286 SER A CA 1
ATOM 2323 C C . SER A 1 286 ? 5.293 16.188 31.469 1 97.25 286 SER A C 1
ATOM 2325 O O . SER A 1 286 ? 5.25 15.516 32.5 1 97.25 286 SER A O 1
ATOM 2327 N N . THR A 1 287 ? 4.406 16.125 30.484 1 96.5 287 THR A N 1
ATOM 2328 C CA . THR A 1 287 ? 3.246 15.258 30.688 1 96.5 287 THR A CA 1
ATOM 2329 C C . THR A 1 287 ? 3.307 14.039 29.781 1 96.5 287 THR A C 1
ATOM 2331 O O . THR A 1 287 ? 2.338 13.289 29.672 1 96.5 287 THR A O 1
ATOM 2334 N N . TRP A 1 288 ? 4.367 13.867 29.047 1 95.81 288 TRP A N 1
ATOM 2335 C CA . TRP A 1 288 ? 4.523 12.734 28.141 1 95.81 288 TRP A CA 1
ATOM 2336 C C . TRP A 1 288 ? 4.461 11.414 28.891 1 95.81 288 TRP A C 1
ATOM 2338 O O . TRP A 1 288 ? 5.238 11.188 29.828 1 95.81 288 TRP A O 1
ATOM 2348 N N . GLU A 1 289 ? 3.504 10.531 28.5 1 94.81 289 GLU A N 1
ATOM 2349 C CA . GLU A 1 289 ? 3.322 9.266 29.203 1 94.81 289 GLU A CA 1
ATOM 2350 C C . GLU A 1 289 ? 2.598 8.242 28.328 1 94.81 289 GLU A C 1
ATOM 2352 O O . GLU A 1 289 ? 2.051 8.594 27.281 1 94.81 289 GLU A O 1
ATOM 2357 N N . GLN A 1 290 ? 2.625 7.035 28.766 1 93 290 GLN A N 1
ATOM 2358 C CA . GLN A 1 290 ? 1.932 5.969 28.047 1 93 290 GLN A CA 1
ATOM 2359 C C . GLN A 1 290 ? 0.427 6.027 28.312 1 93 290 GLN A C 1
ATOM 2361 O O . GLN A 1 290 ? -0.009 6.277 29.438 1 93 290 GLN A O 1
ATOM 2366 N N . ARG A 1 291 ? -0.476 5.891 27.344 1 85.88 291 ARG A N 1
ATOM 2367 C CA . ARG A 1 291 ? -1.933 5.941 27.422 1 85.88 291 ARG A CA 1
ATOM 2368 C C . ARG A 1 291 ? -2.506 4.578 27.797 1 85.88 291 ARG A C 1
ATOM 2370 O O . ARG A 1 291 ? -3.672 4.473 28.188 1 85.88 291 ARG A O 1
ATOM 2377 N N . GLY A 1 292 ? -1.771 3.299 27.703 1 75.75 292 GLY A N 1
ATOM 2378 C CA . GLY A 1 292 ? -2.242 1.962 28.016 1 75.75 292 GLY A CA 1
ATOM 2379 C C . GLY A 1 292 ? -2.107 0.99 26.859 1 75.75 292 GLY A C 1
ATOM 2380 O O . GLY A 1 292 ? -2.107 -0.226 27.062 1 75.75 292 GLY A O 1
ATOM 2381 N N . ASP A 1 293 ? -2.266 1.345 25.656 1 83.12 293 ASP A N 1
ATOM 2382 C CA . ASP A 1 293 ? -2.223 0.441 24.5 1 83.12 293 ASP A CA 1
ATOM 2383 C C . ASP A 1 293 ? -0.889 0.549 23.766 1 83.12 293 ASP A C 1
ATOM 2385 O O . ASP A 1 293 ? -0.812 0.28 22.562 1 83.12 293 ASP A O 1
ATOM 2389 N N . GLY A 1 294 ? 0.098 0.905 24.516 1 87.56 294 GLY A N 1
ATOM 2390 C CA . GLY A 1 294 ? 1.415 1.045 23.906 1 87.56 294 GLY A CA 1
ATOM 2391 C C . GLY A 1 294 ? 1.616 2.379 23.219 1 87.56 294 GLY A C 1
ATOM 2392 O O . GLY A 1 294 ? 2.729 2.703 22.797 1 87.56 294 GLY A O 1
ATOM 2393 N N . LEU A 1 295 ? 0.554 3.129 23.172 1 91.31 295 LEU A N 1
ATOM 2394 C CA . LEU A 1 295 ? 0.635 4.457 22.578 1 91.31 295 LEU A CA 1
ATOM 2395 C C . LEU A 1 295 ? 1.035 5.496 23.625 1 91.31 295 LEU A C 1
ATOM 2397 O O . LEU A 1 295 ? 0.866 5.273 24.828 1 91.31 295 LEU A O 1
ATOM 2401 N N . TRP A 1 296 ? 1.605 6.535 23.188 1 93.31 296 TRP A N 1
ATOM 2402 C CA . TRP A 1 296 ? 2.082 7.598 24.062 1 93.31 296 TRP A CA 1
ATOM 2403 C C . TRP A 1 296 ? 1.386 8.922 23.75 1 93.31 296 TRP A C 1
ATOM 2405 O O . TRP A 1 296 ? 0.938 9.141 22.625 1 93.31 296 TRP A O 1
ATOM 2415 N N . HIS A 1 297 ? 1.208 9.68 24.828 1 92.88 297 HIS A N 1
ATOM 2416 C CA . HIS A 1 297 ? 0.511 10.945 24.625 1 92.88 297 HIS A CA 1
ATOM 2417 C C . HIS A 1 297 ? 0.979 12 25.625 1 92.88 297 HIS A C 1
ATOM 2419 O O . HIS A 1 297 ? 1.864 11.734 26.438 1 92.88 297 HIS A O 1
ATOM 2425 N N . PHE A 1 298 ? 0.527 13.211 25.469 1 94.81 298 PHE A N 1
ATOM 2426 C CA . PHE A 1 298 ? 0.707 14.344 26.375 1 94.81 298 PHE A CA 1
ATOM 2427 C C . PHE A 1 298 ? -0.624 15.031 26.656 1 94.81 298 PHE A C 1
ATOM 2429 O O . PHE A 1 298 ? -1.619 14.766 25.984 1 94.81 298 PHE A O 1
ATOM 2436 N N . HIS A 1 299 ? -0.62 15.844 27.672 1 94.06 299 HIS A N 1
ATOM 2437 C CA . HIS A 1 299 ? -1.812 16.625 27.984 1 94.06 299 HIS A CA 1
ATOM 2438 C C . HIS A 1 299 ? -2.027 17.719 26.953 1 94.06 299 HIS A C 1
ATOM 2440 O O . HIS A 1 299 ? -1.066 18.25 26.375 1 94.06 299 HIS A O 1
ATOM 2446 N N . ARG A 1 300 ? -3.252 18.016 26.75 1 94.5 300 ARG A N 1
ATOM 2447 C CA . ARG A 1 300 ? -3.607 19 25.719 1 94.5 300 ARG A CA 1
ATOM 2448 C C . ARG A 1 300 ? -4.426 20.141 26.328 1 94.5 300 ARG A C 1
ATOM 2450 O O . ARG A 1 300 ? -5.605 20.297 26 1 94.5 300 ARG A O 1
ATOM 2457 N N . PRO A 1 301 ? -3.814 20.906 27.094 1 94.94 301 PRO A N 1
ATOM 2458 C CA . PRO A 1 301 ? -4.566 22.078 27.562 1 94.94 301 PRO A CA 1
ATOM 2459 C C . PRO A 1 301 ? -5.02 22.984 26.422 1 94.94 301 PRO A C 1
ATOM 2461 O O . PRO A 1 301 ? -4.461 22.922 25.328 1 94.94 301 PRO A O 1
ATOM 2464 N N . GLU A 1 302 ? -5.996 23.781 26.719 1 94.06 302 GLU A N 1
ATOM 2465 C CA . GLU A 1 302 ? -6.488 24.75 25.75 1 94.06 302 GLU A CA 1
ATOM 2466 C C . GLU A 1 302 ? -5.801 26.109 25.938 1 94.06 302 GLU A C 1
ATOM 2468 O O . GLU A 1 302 ? -5.438 26.484 27.047 1 94.06 302 GLU A O 1
ATOM 2473 N N . TYR A 1 303 ? -5.641 26.719 24.859 1 95.69 303 TYR A N 1
ATOM 2474 C CA . TYR A 1 303 ? -5.066 28.062 24.844 1 95.69 303 TYR A CA 1
ATOM 2475 C C . TYR A 1 303 ? -6.004 29.047 24.172 1 95.69 303 TYR A C 1
ATOM 2477 O O . TYR A 1 303 ? -6.473 28.797 23.047 1 95.69 303 TYR A O 1
ATOM 2485 N N . ASP A 1 304 ? -6.203 30.141 24.766 1 95.38 304 ASP A N 1
ATOM 2486 C CA . ASP A 1 304 ? -7.195 31.094 24.281 1 95.38 304 ASP A CA 1
ATOM 2487 C C . ASP A 1 304 ? -6.59 32.031 23.234 1 95.38 304 ASP A C 1
ATOM 2489 O O . ASP A 1 304 ? -7.309 32.562 22.391 1 95.38 304 ASP A O 1
ATOM 2493 N N . GLU A 1 305 ? -5.375 32.25 23.297 1 97.12 305 GLU A N 1
ATOM 2494 C CA . GLU A 1 305 ? -4.746 33.25 22.438 1 97.12 305 GLU A CA 1
ATOM 2495 C C . GLU A 1 305 ? -4.441 32.688 21.062 1 97.12 305 GLU A C 1
ATOM 2497 O O . GLU A 1 305 ? -4.27 31.469 20.891 1 97.12 305 GLU A O 1
ATOM 2502 N N . LEU A 1 306 ? -4.43 33.562 20.109 1 98.44 306 LEU A N 1
ATOM 2503 C CA . LEU A 1 306 ? -3.834 33.312 18.812 1 98.44 306 LEU A CA 1
ATOM 2504 C C . LEU A 1 306 ? -2.398 33.812 18.75 1 98.44 306 LEU A C 1
ATOM 2506 O O . LEU A 1 306 ? -2.047 34.781 19.469 1 98.44 306 LEU A O 1
ATOM 2510 N N . TYR A 1 307 ? -1.625 33.188 17.984 1 98.56 307 TYR A N 1
ATOM 2511 C CA . TYR A 1 307 ? -0.249 33.625 17.781 1 98.56 307 TYR A CA 1
ATOM 2512 C C . TYR A 1 307 ? -0.056 34.156 16.375 1 98.56 307 TYR A C 1
ATOM 2514 O O . TYR A 1 307 ? -0.567 33.594 15.406 1 98.56 307 TYR A O 1
ATOM 2522 N N . MET A 1 308 ? 0.602 35.281 16.281 1 98.19 308 MET A N 1
ATOM 2523 C CA . MET A 1 308 ? 0.971 35.812 14.961 1 98.19 308 MET A CA 1
ATOM 2524 C C . MET A 1 308 ? 2.197 35.062 14.422 1 98.19 308 MET A C 1
ATOM 2526 O O . MET A 1 308 ? 3.25 35.062 15.062 1 98.19 308 MET A O 1
ATOM 2530 N N . LEU A 1 309 ? 2.057 34.438 13.289 1 97.88 309 LEU A N 1
ATOM 2531 C CA . LEU A 1 309 ? 3.189 33.781 12.648 1 97.88 309 LEU A CA 1
ATOM 2532 C C . LEU A 1 309 ? 4.207 34.812 12.156 1 97.88 309 LEU A C 1
ATOM 2534 O O . LEU A 1 309 ? 3.84 35.812 11.531 1 97.88 309 LEU A O 1
ATOM 2538 N N . PRO A 1 310 ? 5.484 34.594 12.406 1 97.94 310 PRO A N 1
ATOM 2539 C CA . PRO A 1 310 ? 6.512 35.469 11.836 1 97.94 310 PRO A CA 1
ATOM 2540 C C . PRO A 1 310 ? 6.445 3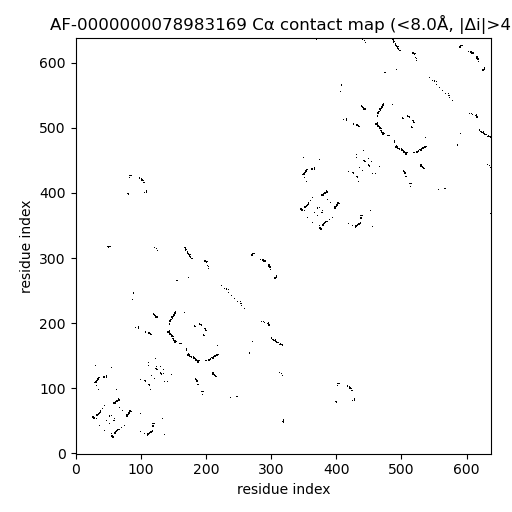5.562 10.312 1 97.94 310 PRO A C 1
ATOM 2542 O O . PRO A 1 310 ? 6.074 34.562 9.656 1 97.94 310 PRO A O 1
ATOM 2545 N N . VAL A 1 311 ? 6.926 36.625 9.773 1 96.88 311 VAL A N 1
ATOM 2546 C CA . VAL A 1 311 ? 6.867 36.906 8.336 1 96.88 311 VAL A CA 1
ATOM 2547 C C . VAL A 1 311 ? 7.68 35.875 7.578 1 96.88 311 VAL A C 1
ATOM 2549 O O . VAL A 1 311 ? 7.348 35.531 6.441 1 96.88 311 VAL A O 1
ATOM 2552 N N . ARG A 1 312 ? 8.656 35.25 8.188 1 97.31 312 ARG A N 1
ATOM 2553 C CA . ARG A 1 312 ? 9.547 34.312 7.539 1 97.31 312 ARG A CA 1
ATOM 2554 C C . ARG A 1 312 ? 8.797 33.031 7.137 1 97.31 312 ARG A C 1
ATOM 2556 O O . ARG A 1 312 ? 9.273 32.25 6.309 1 97.31 312 ARG A O 1
ATOM 2563 N N . PHE A 1 313 ? 7.617 32.781 7.648 1 97.81 313 PHE A N 1
ATOM 2564 C CA . PHE A 1 313 ? 6.84 31.609 7.301 1 97.81 313 PHE A CA 1
ATOM 2565 C C . PHE A 1 313 ? 6.055 31.844 6.016 1 97.81 313 PHE A C 1
ATOM 2567 O O . PHE A 1 313 ? 5.469 30.906 5.461 1 97.81 313 PHE A O 1
ATOM 2574 N N . GLY A 1 314 ? 6.062 33.094 5.562 1 96.69 314 GLY A N 1
ATOM 2575 C CA . GLY A 1 314 ? 5.375 33.375 4.309 1 96.69 314 GLY A CA 1
ATOM 2576 C C . GLY A 1 314 ? 5.891 32.531 3.156 1 96.69 314 GLY A C 1
ATOM 2577 O O . GLY A 1 314 ? 7.078 32.594 2.824 1 96.69 314 GLY A O 1
ATOM 2578 N N . GLY A 1 315 ? 4.988 31.672 2.59 1 95.44 315 GLY A N 1
ATOM 2579 C CA . GLY A 1 315 ? 5.367 30.828 1.47 1 95.44 315 GLY A CA 1
ATOM 2580 C C . GLY A 1 315 ? 6.059 29.547 1.897 1 95.44 315 GLY A C 1
ATOM 2581 O O . GLY A 1 315 ? 6.488 28.766 1.055 1 95.44 315 GLY A O 1
ATOM 2582 N N . ALA A 1 316 ? 6.133 29.297 3.168 1 94.31 316 ALA A N 1
ATOM 2583 C CA . ALA A 1 316 ? 6.855 28.125 3.656 1 94.31 316 ALA A CA 1
ATOM 2584 C C . ALA A 1 316 ? 6.094 26.844 3.348 1 94.31 316 ALA A C 1
ATOM 2586 O O . ALA A 1 316 ? 6.648 25.734 3.451 1 94.31 316 ALA A O 1
ATOM 2587 N N . ASP A 1 317 ? 4.824 27.016 2.973 1 92 317 ASP A N 1
ATOM 2588 C CA . ASP A 1 317 ? 4.016 25.875 2.559 1 92 317 ASP A CA 1
ATOM 2589 C C . ASP A 1 317 ? 4.023 25.719 1.041 1 92 317 ASP A C 1
ATOM 2591 O O . ASP A 1 317 ? 3.158 25.047 0.476 1 92 317 ASP A O 1
ATOM 2595 N N . CYS A 1 318 ? 4.922 26.391 0.392 1 88.75 318 CYS A N 1
ATOM 2596 C CA . CYS A 1 318 ? 5.105 26.297 -1.053 1 88.75 318 CYS A CA 1
ATOM 2597 C C . CYS A 1 318 ? 6.48 25.734 -1.393 1 88.75 318 CYS A C 1
ATOM 2599 O O . CYS A 1 318 ? 7.422 25.875 -0.609 1 88.75 318 CYS A O 1
ATOM 2601 N N . ALA A 1 319 ? 6.555 24.953 -2.479 1 86.06 319 ALA A N 1
ATOM 2602 C CA . ALA A 1 319 ? 7.844 24.453 -2.941 1 86.06 319 ALA A CA 1
ATOM 2603 C C . ALA A 1 319 ? 8.07 24.781 -4.414 1 86.06 319 ALA A C 1
ATOM 2605 O O . ALA A 1 319 ? 7.113 24.859 -5.191 1 86.06 319 ALA A O 1
ATOM 2606 N N . MET B 1 1 ? 18.781 -18.297 -62.938 1 22.58 1 MET B N 1
ATOM 2607 C CA . MET B 1 1 ? 17.344 -18.078 -62.812 1 22.58 1 MET B CA 1
ATOM 2608 C C . MET B 1 1 ? 16.969 -17.688 -61.406 1 22.58 1 MET B C 1
ATOM 2610 O O . MET B 1 1 ? 17.125 -18.484 -60.469 1 22.58 1 MET B O 1
ATOM 2614 N N . ARG B 1 2 ? 17.188 -16.391 -61.156 1 27.5 2 ARG B N 1
ATOM 2615 C CA . ARG B 1 2 ? 17.188 -15.602 -59.938 1 27.5 2 ARG B CA 1
ATOM 2616 C C . ARG B 1 2 ? 15.805 -15.57 -59.281 1 27.5 2 ARG B C 1
ATOM 2618 O O . ARG B 1 2 ? 14.859 -15.047 -59.875 1 27.5 2 ARG B O 1
ATOM 2625 N N . ARG B 1 3 ? 15.516 -16.75 -58.688 1 21.92 3 ARG B N 1
ATOM 2626 C CA . ARG B 1 3 ? 14.211 -16.859 -58.062 1 21.92 3 ARG B CA 1
ATOM 2627 C C . ARG B 1 3 ? 13.922 -15.641 -57.188 1 21.92 3 ARG B C 1
ATOM 2629 O O . ARG B 1 3 ? 14.672 -15.344 -56.25 1 21.92 3 ARG B O 1
ATOM 2636 N N . ARG B 1 4 ? 13.352 -14.68 -57.812 1 25.86 4 ARG B N 1
ATOM 2637 C CA . ARG B 1 4 ? 12.953 -13.422 -57.188 1 25.86 4 ARG B CA 1
ATOM 2638 C C . ARG B 1 4 ? 12.055 -13.656 -55.969 1 25.86 4 ARG B C 1
ATOM 2640 O O . ARG B 1 4 ? 10.961 -14.211 -56.125 1 25.86 4 ARG B O 1
ATOM 2647 N N . LEU B 1 5 ? 12.648 -14.172 -54.938 1 26.2 5 LEU B N 1
ATOM 2648 C CA . LEU B 1 5 ? 11.859 -14.398 -53.75 1 26.2 5 LEU B CA 1
ATOM 2649 C C . LEU B 1 5 ? 10.93 -13.219 -53.469 1 26.2 5 LEU B C 1
ATOM 2651 O O . LEU B 1 5 ? 11.336 -12.062 -53.594 1 26.2 5 LEU B O 1
ATOM 2655 N N . LEU B 1 6 ? 9.68 -13.445 -53.781 1 29.78 6 LEU B N 1
ATOM 2656 C CA . LEU B 1 6 ? 8.57 -12.523 -53.562 1 29.78 6 LEU B CA 1
ATOM 2657 C C . LEU B 1 6 ? 8.633 -11.906 -52.188 1 29.78 6 LEU B C 1
ATOM 2659 O O . LEU B 1 6 ? 8.992 -12.578 -51.219 1 29.78 6 LEU B O 1
ATOM 2663 N N . PRO B 1 7 ? 8.766 -10.531 -52.156 1 29.25 7 PRO B N 1
ATOM 2664 C CA . PRO B 1 7 ? 8.914 -9.75 -50.906 1 29.25 7 PRO B CA 1
ATOM 2665 C C . PRO B 1 7 ? 7.793 -10.008 -49.906 1 29.25 7 PRO B C 1
ATOM 2667 O O . PRO B 1 7 ? 6.656 -10.281 -50.312 1 29.25 7 PRO B O 1
ATOM 2670 N N . VAL B 1 8 ? 8.023 -10.781 -48.844 1 27.59 8 VAL B N 1
ATOM 2671 C CA . VAL B 1 8 ? 7.168 -11.055 -47.688 1 27.59 8 VAL B CA 1
ATOM 2672 C C . VAL B 1 8 ? 6.402 -9.789 -47.312 1 27.59 8 VAL B C 1
ATOM 2674 O O . VAL B 1 8 ? 6.984 -8.703 -47.219 1 27.59 8 VAL B O 1
ATOM 2677 N N . GLY B 1 9 ? 5.176 -9.711 -47.688 1 22.56 9 GLY B N 1
ATOM 2678 C CA . GLY B 1 9 ? 4.168 -8.688 -47.438 1 22.56 9 GLY B CA 1
ATOM 2679 C C . GLY B 1 9 ? 4.227 -8.078 -46.062 1 22.56 9 GLY B C 1
ATOM 2680 O O . GLY B 1 9 ? 4.602 -8.758 -45.094 1 22.56 9 GLY B O 1
ATOM 2681 N N . ARG B 1 10 ? 4.375 -6.695 -46 1 27.5 10 ARG B N 1
ATOM 2682 C CA . ARG B 1 10 ? 4.27 -5.754 -44.906 1 27.5 10 ARG B CA 1
ATOM 2683 C C . ARG B 1 10 ? 3.023 -6.031 -44.062 1 27.5 10 ARG B C 1
ATOM 2685 O O . ARG B 1 10 ? 1.9 -5.848 -44.531 1 27.5 10 ARG B O 1
ATOM 2692 N N . ALA B 1 11 ? 3.043 -7.031 -43.219 1 23.38 11 ALA B N 1
ATOM 2693 C CA . ALA B 1 11 ? 1.955 -7.207 -42.25 1 23.38 11 ALA B CA 1
ATOM 2694 C C . ALA B 1 11 ? 1.461 -5.859 -41.75 1 23.38 11 ALA B C 1
ATOM 2696 O O . ALA B 1 11 ? 2.262 -4.977 -41.438 1 23.38 11 ALA B O 1
ATOM 2697 N N . PHE B 1 12 ? 0.299 -5.406 -42.094 1 23.02 12 PHE B N 1
ATOM 2698 C CA . PHE B 1 12 ? -0.5 -4.246 -41.719 1 23.02 12 PHE B CA 1
ATOM 2699 C C . PHE B 1 12 ? -0.464 -4.039 -40.188 1 23.02 12 PHE B C 1
ATOM 2701 O O . PHE B 1 12 ? -1.146 -4.746 -39.438 1 23.02 12 PHE B O 1
ATOM 2708 N N . LEU B 1 13 ? 0.662 -3.852 -39.656 1 25.72 13 LEU B N 1
ATOM 2709 C CA . LEU B 1 13 ? 0.656 -3.287 -38.312 1 25.72 13 LEU B CA 1
ATOM 2710 C C . LEU B 1 13 ? -0.256 -2.068 -38.25 1 25.72 13 LEU B C 1
ATOM 2712 O O . LEU B 1 13 ? 0.053 -1.021 -38.812 1 25.72 13 LEU B O 1
ATOM 2716 N N . TYR B 1 14 ? -1.533 -2.281 -38.531 1 25.59 14 TYR B N 1
ATOM 2717 C CA . TYR B 1 14 ? -2.484 -1.195 -38.312 1 25.59 14 TYR B CA 1
ATOM 2718 C C . TYR B 1 14 ? -2.088 -0.343 -37.125 1 25.59 14 TYR B C 1
ATOM 2720 O O . TYR B 1 14 ? -1.704 -0.872 -36.094 1 25.59 14 TYR B O 1
ATOM 2728 N N . ARG B 1 15 ? -1.741 0.808 -37.375 1 27.09 15 ARG B N 1
ATOM 2729 C CA . ARG B 1 15 ? -1.459 2.082 -36.719 1 27.09 15 ARG B CA 1
ATOM 2730 C C . ARG B 1 15 ? -2.582 2.469 -35.781 1 27.09 15 ARG B C 1
ATOM 2732 O O . ARG B 1 15 ? -3.496 3.207 -36.156 1 27.09 15 ARG B O 1
ATOM 2739 N N . LEU B 1 16 ? -3.344 1.543 -35.25 1 30.45 16 LEU B N 1
ATOM 2740 C CA . LEU B 1 16 ? -4.336 2.049 -34.281 1 30.45 16 LEU B CA 1
ATOM 2741 C C . LEU B 1 16 ? -3.715 3.064 -33.344 1 30.45 16 LEU B C 1
ATOM 2743 O O . LEU B 1 16 ? -3.029 2.689 -32.375 1 30.45 16 LEU B O 1
ATOM 2747 N N . GLY B 1 17 ? -3.129 4.074 -33.781 1 27.7 17 GLY B N 1
ATOM 2748 C CA . GLY B 1 17 ? -2.482 5.227 -33.156 1 27.7 17 GLY B CA 1
ATOM 2749 C C . GLY B 1 17 ? -3.369 5.953 -32.156 1 27.7 17 GLY B C 1
ATOM 2750 O O . GLY B 1 17 ? -2.938 6.922 -31.547 1 27.7 17 GLY B O 1
ATOM 2751 N N . LYS B 1 18 ? -4.672 6.32 -32.625 1 31.84 18 LYS B N 1
ATOM 2752 C CA . LYS B 1 18 ? -5.402 7.215 -31.734 1 31.84 18 LYS B CA 1
ATOM 2753 C C . LYS B 1 18 ? -5.422 6.672 -30.312 1 31.84 18 LYS B C 1
ATOM 2755 O O . LYS B 1 18 ? -5.531 5.465 -30.109 1 31.84 18 LYS B O 1
ATOM 2760 N N . ARG B 1 19 ? -4.965 7.5 -29.344 1 32.56 19 ARG B N 1
ATOM 2761 C CA . ARG B 1 19 ? -4.945 7.238 -27.922 1 32.56 19 ARG B CA 1
ATOM 2762 C C . ARG B 1 19 ? -6.238 6.566 -27.469 1 32.56 19 ARG B C 1
ATOM 2764 O O . ARG B 1 19 ? -7.258 7.234 -27.281 1 32.56 19 ARG B O 1
ATOM 2771 N N . ALA B 1 20 ? -6.773 5.672 -28.141 1 31.31 20 ALA B N 1
ATOM 2772 C CA . ALA B 1 20 ? -7.945 5.043 -27.547 1 31.31 20 ALA B CA 1
ATOM 2773 C C . ALA B 1 20 ? -7.828 5.012 -26.016 1 31.31 20 ALA B C 1
ATOM 2775 O O . ALA B 1 20 ? -6.961 4.32 -25.469 1 31.31 20 ALA B 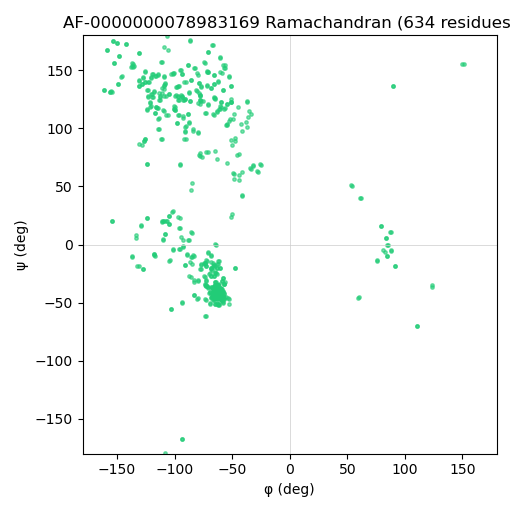O 1
ATOM 2776 N N . GLY B 1 21 ? -7.871 6.113 -25.375 1 36.41 21 GLY B N 1
ATOM 2777 C CA . GLY B 1 21 ? -8.016 6.113 -23.922 1 36.41 21 GLY B CA 1
ATOM 2778 C C . GLY B 1 21 ? -8.75 4.891 -23.406 1 36.41 21 GLY B C 1
ATOM 2779 O O . GLY B 1 21 ? -9.93 4.695 -23.703 1 36.41 21 GLY B O 1
ATOM 2780 N N . VAL B 1 22 ? -8.258 3.76 -23.594 1 38 22 VAL B N 1
ATOM 2781 C CA . VAL B 1 22 ? -8.914 2.582 -23.031 1 38 22 VAL B CA 1
ATOM 2782 C C . VAL B 1 22 ? -9.742 2.979 -21.812 1 38 22 VAL B C 1
ATOM 2784 O O . VAL B 1 22 ? -9.195 3.432 -20.797 1 38 22 VAL B O 1
ATOM 2787 N N . PHE B 1 23 ? -10.742 3.67 -22.031 1 44.19 23 PHE B N 1
ATOM 2788 C CA . PHE B 1 23 ? -11.711 3.811 -20.953 1 44.19 23 PHE B CA 1
ATOM 2789 C C . PHE B 1 23 ? -11.789 2.533 -20.125 1 44.19 23 PHE B C 1
ATOM 2791 O O . PHE B 1 23 ? -12.312 1.52 -20.578 1 44.19 23 PHE B O 1
ATOM 2798 N N . LEU B 1 24 ? -10.766 2.191 -19.484 1 60.19 24 LEU B N 1
ATOM 2799 C CA . LEU B 1 24 ? -10.797 0.964 -18.703 1 60.19 24 LEU B CA 1
ATOM 2800 C C . LEU B 1 24 ? -11.969 0.976 -17.719 1 60.19 24 LEU B C 1
ATOM 2802 O O . LEU B 1 24 ? -12.148 1.933 -16.969 1 60.19 24 LEU B O 1
ATOM 2806 N N . VAL B 1 25 ? -12.977 0.234 -18.109 1 67.31 25 VAL B N 1
ATOM 2807 C CA . VAL B 1 25 ? -14.18 0.047 -17.312 1 67.31 25 VAL B CA 1
ATOM 2808 C C . VAL B 1 25 ? -13.797 -0.456 -15.922 1 67.31 25 VAL B C 1
ATOM 2810 O O . VAL B 1 25 ? -13.008 -1.397 -15.789 1 67.31 25 VAL B O 1
ATOM 2813 N N . LYS B 1 26 ? -14.188 0.33 -15.031 1 84.81 26 LYS B N 1
ATOM 2814 C CA . LYS B 1 26 ? -14.031 -0.13 -13.648 1 84.81 26 LYS B CA 1
ATOM 2815 C C . LYS B 1 26 ? -14.906 -1.35 -13.375 1 84.81 26 LYS B C 1
ATOM 2817 O O . LYS B 1 26 ? -16.062 -1.392 -13.789 1 84.81 26 LYS B O 1
ATOM 2822 N N . VAL B 1 27 ? -14.273 -2.387 -12.883 1 87 27 VAL B N 1
ATOM 2823 C CA . VAL B 1 27 ? -14.977 -3.617 -12.523 1 87 27 VAL B CA 1
ATOM 2824 C C . VAL B 1 27 ? -15.102 -3.719 -11.008 1 87 27 VAL B C 1
ATOM 2826 O O . VAL B 1 27 ? -14.117 -3.527 -10.281 1 87 27 VAL B O 1
ATOM 2829 N N . ASP B 1 28 ? -16.297 -3.971 -10.555 1 89.62 28 ASP B N 1
ATOM 2830 C CA . ASP B 1 28 ? -16.5 -4.242 -9.133 1 89.62 28 ASP B CA 1
ATOM 2831 C C . ASP B 1 28 ? -16.094 -5.672 -8.781 1 89.62 28 ASP B C 1
ATOM 2833 O O . ASP B 1 28 ? -16.438 -6.613 -9.492 1 89.62 28 ASP B O 1
ATOM 2837 N N . SER B 1 29 ? -15.297 -5.816 -7.832 1 93.75 29 SER B N 1
ATOM 2838 C CA . SER B 1 29 ? -14.836 -7.121 -7.371 1 93.75 29 SER B CA 1
ATOM 2839 C C . SER B 1 29 ? -14.617 -7.129 -5.863 1 93.75 29 SER B C 1
ATOM 2841 O O . SER B 1 29 ? -14.211 -6.117 -5.285 1 93.75 29 SER B O 1
ATOM 2843 N N . ASN B 1 30 ? -14.898 -8.203 -5.281 1 96.25 30 ASN B N 1
ATOM 2844 C CA . ASN B 1 30 ? -14.609 -8.336 -3.855 1 96.25 30 ASN B CA 1
ATOM 2845 C C . ASN B 1 30 ? -13.195 -8.852 -3.611 1 96.25 30 ASN B C 1
ATOM 2847 O O . ASN B 1 30 ? -12.812 -9.109 -2.471 1 96.25 30 ASN B O 1
ATOM 2851 N N . THR B 1 31 ? -12.445 -9.008 -4.742 1 98.25 31 THR B N 1
ATOM 2852 C CA . THR B 1 31 ? -11.102 -9.57 -4.668 1 98.25 31 THR B CA 1
ATOM 2853 C C . THR B 1 31 ? -10.078 -8.617 -5.266 1 98.25 31 THR B C 1
ATOM 2855 O O . THR B 1 31 ? -10.281 -8.078 -6.355 1 98.25 31 THR B O 1
ATOM 2858 N N . ALA B 1 32 ? -9.039 -8.312 -4.52 1 98.62 32 ALA B N 1
ATOM 2859 C CA . ALA B 1 32 ? -7.855 -7.637 -5.043 1 98.62 32 ALA B CA 1
ATOM 2860 C C . ALA B 1 32 ? -6.723 -8.625 -5.305 1 98.62 32 ALA B C 1
ATOM 2862 O O . ALA B 1 32 ? -6.598 -9.633 -4.605 1 98.62 32 ALA B O 1
ATOM 2863 N N . VAL B 1 33 ? -5.902 -8.359 -6.305 1 98.81 33 VAL B N 1
ATOM 2864 C CA . VAL B 1 33 ? -4.773 -9.219 -6.652 1 98.81 33 VAL B CA 1
ATOM 2865 C C . VAL B 1 33 ? -3.471 -8.422 -6.543 1 98.81 33 VAL B C 1
ATOM 2867 O O . VAL B 1 33 ? -3.361 -7.316 -7.074 1 98.81 33 VAL B O 1
ATOM 2870 N N . VAL B 1 34 ? -2.514 -8.977 -5.848 1 98.62 34 VAL B N 1
ATOM 2871 C CA . VAL B 1 34 ? -1.235 -8.312 -5.613 1 98.62 34 VAL B CA 1
ATOM 2872 C C . VAL B 1 34 ? -0.104 -9.133 -6.227 1 98.62 34 VAL B C 1
ATOM 2874 O O . VAL B 1 34 ? -0.051 -10.352 -6.051 1 98.62 34 VAL B O 1
ATOM 2877 N N . THR B 1 35 ? 0.762 -8.523 -6.961 1 97.94 35 THR B N 1
ATOM 2878 C CA . THR B 1 35 ? 1.981 -9.156 -7.453 1 97.94 35 THR B CA 1
ATOM 2879 C C . THR B 1 35 ? 3.148 -8.172 -7.43 1 97.94 35 THR B C 1
ATOM 2881 O O . THR B 1 35 ? 2.988 -7.02 -7.016 1 97.94 35 THR B O 1
ATOM 2884 N N . ILE B 1 36 ? 4.297 -8.641 -7.695 1 95.56 36 ILE B N 1
ATOM 2885 C CA . ILE B 1 36 ? 5.496 -7.824 -7.832 1 95.56 36 ILE B CA 1
ATOM 2886 C C . ILE B 1 36 ? 6.16 -8.102 -9.18 1 95.56 36 ILE B C 1
ATOM 2888 O O . ILE B 1 36 ? 6.168 -9.242 -9.648 1 95.56 36 ILE B O 1
ATOM 2892 N N . CYS B 1 37 ? 6.617 -7.102 -9.773 1 94.69 37 CYS B N 1
ATOM 2893 C CA . CYS B 1 37 ? 7.293 -7.258 -11.055 1 94.69 37 CYS B CA 1
ATOM 2894 C C . CYS B 1 37 ? 8.367 -6.191 -11.242 1 94.69 37 CYS B C 1
ATOM 2896 O O . CYS B 1 37 ? 8.156 -5.027 -10.891 1 94.69 37 CYS B O 1
ATOM 2898 N N . ARG B 1 38 ? 9.438 -6.543 -11.719 1 89.12 38 ARG B N 1
ATOM 2899 C CA . ARG B 1 38 ? 10.469 -5.578 -12.094 1 89.12 38 ARG B CA 1
ATOM 2900 C C . ARG B 1 38 ? 10.5 -5.379 -13.609 1 89.12 38 ARG B C 1
ATOM 2902 O O . ARG B 1 38 ? 10.258 -4.273 -14.094 1 89.12 38 ARG B O 1
ATOM 2909 N N . ASP B 1 39 ? 10.656 -6.465 -14.336 1 88.5 39 ASP B N 1
ATOM 2910 C CA . ASP B 1 39 ? 10.859 -6.262 -15.773 1 88.5 39 ASP B CA 1
ATOM 2911 C C . ASP B 1 39 ? 10.414 -7.484 -16.562 1 88.5 39 ASP B C 1
ATOM 2913 O O . ASP B 1 39 ? 10.836 -7.676 -17.719 1 88.5 39 ASP B O 1
ATOM 2917 N N . ASP B 1 40 ? 9.656 -8.266 -16.062 1 93.25 40 ASP B N 1
ATOM 2918 C CA . ASP B 1 40 ? 9.211 -9.461 -16.75 1 93.25 40 ASP B CA 1
ATOM 2919 C C . ASP B 1 40 ? 8.031 -9.156 -17.672 1 93.25 40 ASP B C 1
ATOM 2921 O O . ASP B 1 40 ? 6.875 -9.242 -17.25 1 93.25 40 ASP B O 1
ATOM 2925 N N . ALA B 1 41 ? 8.336 -8.977 -18.906 1 94.31 41 ALA B N 1
ATOM 2926 C CA . ALA B 1 41 ? 7.324 -8.492 -19.844 1 94.31 41 ALA B CA 1
ATOM 2927 C C . ALA B 1 41 ? 6.293 -9.57 -20.156 1 94.31 41 ALA B C 1
ATOM 2929 O O . ALA B 1 41 ? 5.09 -9.312 -20.141 1 94.31 41 ALA B O 1
ATOM 2930 N N . TYR B 1 42 ? 6.75 -10.758 -20.469 1 95.12 42 TYR B N 1
ATOM 2931 C CA . TYR B 1 42 ? 5.832 -11.82 -20.875 1 95.12 42 TYR B CA 1
ATOM 2932 C C . TYR B 1 42 ? 4.852 -12.156 -19.766 1 95.12 42 TYR B C 1
ATOM 2934 O O . TYR B 1 42 ? 3.637 -12.117 -19.969 1 95.12 42 TYR B O 1
ATOM 2942 N N . PHE B 1 43 ? 5.344 -12.406 -18.609 1 96.94 43 PHE B N 1
ATOM 2943 C CA . PHE B 1 43 ? 4.48 -12.875 -17.531 1 96.94 43 PHE B CA 1
ATOM 2944 C C . PHE B 1 43 ? 3.607 -11.742 -17 1 96.94 43 PHE B C 1
ATOM 2946 O O . PHE B 1 43 ? 2.471 -11.969 -16.578 1 96.94 43 PHE B O 1
ATOM 2953 N N . LEU B 1 44 ? 4.156 -10.523 -17 1 97.56 44 LEU B N 1
ATOM 2954 C CA . LEU B 1 44 ? 3.291 -9.422 -16.594 1 97.56 44 LEU B CA 1
ATOM 2955 C C . LEU B 1 44 ? 2.111 -9.281 -17.562 1 97.56 44 LEU B C 1
ATOM 2957 O O . LEU B 1 44 ? 0.977 -9.07 -17.125 1 97.56 44 LEU B O 1
ATOM 2961 N N . THR B 1 45 ? 2.428 -9.414 -18.828 1 97.25 45 THR B N 1
ATOM 2962 C CA . THR B 1 45 ? 1.362 -9.359 -19.828 1 97.25 45 THR B CA 1
ATOM 2963 C C . THR B 1 45 ? 0.32 -10.445 -19.562 1 97.25 45 THR B C 1
ATOM 2965 O O . THR B 1 45 ? -0.88 -10.164 -19.531 1 97.25 45 THR B O 1
ATOM 2968 N N . ARG B 1 46 ? 0.762 -11.633 -19.359 1 97.25 46 ARG B N 1
ATOM 2969 C CA . ARG B 1 46 ? -0.139 -12.75 -19.109 1 97.25 46 ARG B CA 1
ATOM 2970 C C . ARG B 1 46 ? -0.896 -12.562 -17.797 1 97.25 46 ARG B C 1
ATOM 2972 O O . ARG B 1 46 ? -2.09 -12.852 -17.719 1 97.25 46 ARG B O 1
ATOM 2979 N N . PHE B 1 47 ? -0.163 -12.102 -16.828 1 97.88 47 PHE B N 1
ATOM 2980 C CA . PHE B 1 47 ? -0.74 -11.852 -15.508 1 97.88 47 PHE B CA 1
ATOM 2981 C C . PHE B 1 47 ? -1.891 -10.859 -15.602 1 97.88 47 PHE B C 1
ATOM 2983 O O . PHE B 1 47 ? -2.99 -11.125 -15.117 1 97.88 47 PHE B O 1
ATOM 2990 N N . VAL B 1 48 ? -1.665 -9.75 -16.25 1 97.75 48 VAL B N 1
ATOM 2991 C CA . VAL B 1 48 ? -2.652 -8.688 -16.391 1 97.75 48 VAL B CA 1
ATOM 2992 C C . VAL B 1 48 ? -3.834 -9.18 -17.219 1 97.75 48 VAL B C 1
ATOM 2994 O O . VAL B 1 48 ? -4.988 -8.891 -16.906 1 97.75 48 VAL B O 1
ATOM 2997 N N . GLN B 1 49 ? -3.574 -9.945 -18.219 1 96.69 49 GLN B N 1
ATOM 2998 C CA . GLN B 1 49 ? -4.641 -10.469 -19.062 1 96.69 49 GLN B CA 1
ATOM 2999 C C . GLN B 1 49 ? -5.531 -11.445 -18.297 1 96.69 49 GLN B C 1
ATOM 3001 O O . GLN B 1 49 ? -6.758 -11.352 -18.359 1 96.69 49 GLN B O 1
ATOM 3006 N N . TYR B 1 50 ? -4.926 -12.289 -17.562 1 97.75 50 TYR B N 1
ATOM 3007 C CA . TYR B 1 50 ? -5.68 -13.32 -16.859 1 97.75 50 TYR B CA 1
ATOM 3008 C C . TYR B 1 50 ? -6.445 -12.734 -15.672 1 97.75 50 TYR B C 1
ATOM 3010 O O . TYR B 1 50 ? -7.676 -12.742 -15.664 1 97.75 50 TYR B O 1
ATOM 3018 N N . TYR B 1 51 ? -5.746 -12.18 -14.727 1 98.38 51 TYR B N 1
ATOM 3019 C CA . TYR B 1 51 ? -6.383 -11.688 -13.508 1 98.38 51 TYR B CA 1
ATOM 3020 C C . TYR B 1 51 ? -7.207 -10.438 -13.797 1 98.38 51 TYR B C 1
ATOM 3022 O O . TYR B 1 51 ? -8.25 -10.219 -13.18 1 98.38 51 TYR B O 1
ATOM 3030 N N . GLY B 1 52 ? -6.637 -9.586 -14.727 1 97.69 52 GLY B N 1
ATOM 3031 C CA . GLY B 1 52 ? -7.438 -8.445 -15.148 1 97.69 52 GLY B CA 1
ATOM 3032 C C . GLY B 1 52 ? -8.734 -8.844 -15.82 1 97.69 52 GLY B C 1
ATOM 3033 O O . GLY B 1 52 ? -9.758 -8.172 -15.648 1 97.69 52 GLY B O 1
ATOM 3034 N N . GLY B 1 53 ? -8.703 -9.883 -16.609 1 97 53 GLY B N 1
ATOM 3035 C CA . GLY B 1 53 ? -9.906 -10.391 -17.234 1 97 53 GLY B CA 1
ATOM 3036 C C . GLY B 1 53 ? -10.914 -10.938 -16.234 1 97 53 GLY B C 1
ATOM 3037 O O . GLY B 1 53 ? -12.125 -10.82 -16.438 1 97 53 GLY B O 1
ATOM 3038 N N . LEU B 1 54 ? -10.461 -11.477 -15.18 1 97.81 54 LEU B N 1
ATOM 3039 C CA . LEU B 1 54 ? -11.328 -12.086 -14.172 1 97.81 54 LEU B CA 1
ATOM 3040 C C . LEU B 1 54 ? -11.875 -11.023 -13.219 1 97.81 54 LEU B C 1
ATOM 3042 O O . LEU B 1 54 ? -13.078 -11.008 -12.93 1 97.81 54 LEU B O 1
ATOM 3046 N N . PHE B 1 55 ? -11 -10.102 -12.789 1 97.81 55 PHE B N 1
ATOM 3047 C CA . PHE B 1 55 ? -11.367 -9.258 -11.656 1 97.81 55 PHE B CA 1
ATOM 3048 C C . PHE B 1 55 ? -11.422 -7.793 -12.078 1 97.81 55 PHE B C 1
ATOM 3050 O O . PHE B 1 55 ? -11.93 -6.949 -11.336 1 97.81 55 PHE B O 1
ATOM 3057 N N . GLY B 1 56 ? -10.969 -7.469 -13.266 1 97.06 56 GLY B N 1
ATOM 3058 C CA . GLY B 1 56 ? -10.773 -6.086 -13.672 1 97.06 56 GLY B CA 1
ATOM 3059 C C . GLY B 1 56 ? -9.391 -5.559 -13.352 1 97.06 56 GLY B C 1
ATOM 3060 O O . GLY B 1 56 ? -8.867 -5.785 -12.258 1 97.06 56 GLY B O 1
ATOM 3061 N N . ARG B 1 57 ? -8.781 -4.844 -14.289 1 97.19 57 ARG B N 1
ATOM 3062 C CA . ARG B 1 57 ? -7.438 -4.301 -14.125 1 97.19 57 ARG B CA 1
ATOM 3063 C C . ARG B 1 57 ? -7.371 -3.373 -12.914 1 97.19 57 ARG B C 1
ATOM 3065 O O . ARG B 1 57 ? -6.34 -3.297 -12.242 1 97.19 57 ARG B O 1
ATOM 3072 N N . ASN B 1 58 ? -8.5 -2.68 -12.609 1 96.12 58 ASN B N 1
ATOM 3073 C CA . ASN B 1 58 ? -8.555 -1.727 -11.508 1 96.12 58 ASN B CA 1
ATOM 3074 C C . ASN B 1 58 ? -8.445 -2.43 -10.156 1 96.12 58 ASN B C 1
ATOM 3076 O O . ASN B 1 58 ? -8.297 -1.775 -9.125 1 96.12 58 ASN B O 1
ATOM 3080 N N . ASN B 1 59 ? -8.516 -3.744 -10.148 1 97.75 59 ASN B N 1
ATOM 3081 C CA . ASN B 1 59 ? -8.398 -4.484 -8.891 1 97.75 59 ASN B CA 1
ATOM 3082 C C . ASN B 1 59 ? -7.07 -5.219 -8.789 1 97.75 59 ASN B C 1
ATOM 3084 O O . ASN B 1 59 ? -6.887 -6.062 -7.91 1 97.75 59 ASN B O 1
ATOM 3088 N N . LEU B 1 60 ? -6.156 -4.938 -9.734 1 98.5 60 LEU B N 1
ATOM 3089 C CA . LEU B 1 60 ? -4.797 -5.465 -9.695 1 98.5 60 LEU B CA 1
ATOM 3090 C C . LEU B 1 60 ? -3.826 -4.434 -9.133 1 98.5 60 LEU B C 1
ATOM 3092 O O . LEU B 1 60 ? -3.82 -3.277 -9.57 1 98.5 60 LEU B O 1
ATOM 3096 N N . TYR B 1 61 ? -3.057 -4.812 -8.164 1 98.56 61 TYR B N 1
ATOM 3097 C CA . TYR B 1 61 ? -2.029 -3.982 -7.551 1 98.56 61 TYR B CA 1
ATOM 3098 C C . TYR B 1 61 ? -0.641 -4.559 -7.801 1 98.56 61 TYR B C 1
ATOM 3100 O O . TYR B 1 61 ? -0.309 -5.637 -7.305 1 98.56 61 TYR B O 1
ATOM 3108 N N . ILE B 1 62 ? 0.161 -3.822 -8.484 1 98.38 62 ILE B N 1
ATOM 3109 C CA . ILE B 1 62 ? 1.462 -4.312 -8.93 1 98.38 62 ILE B CA 1
ATOM 3110 C C . ILE B 1 62 ? 2.572 -3.529 -8.227 1 98.38 62 ILE B C 1
ATOM 3112 O O . ILE B 1 62 ? 2.74 -2.33 -8.461 1 98.38 62 ILE B O 1
ATOM 3116 N N . ILE B 1 63 ? 3.232 -4.16 -7.34 1 97.69 63 ILE B N 1
ATOM 3117 C CA . ILE B 1 63 ? 4.469 -3.59 -6.812 1 97.69 63 ILE B CA 1
ATOM 3118 C C . ILE B 1 63 ? 5.527 -3.543 -7.914 1 97.69 63 ILE B C 1
ATOM 3120 O O . ILE B 1 63 ? 5.941 -4.582 -8.43 1 97.69 63 ILE B O 1
ATOM 3124 N N . SER B 1 64 ? 5.871 -2.363 -8.328 1 95.94 64 SER B N 1
ATOM 3125 C CA . SER B 1 64 ? 6.855 -2.178 -9.391 1 95.94 64 SER B CA 1
ATOM 3126 C C . SER B 1 64 ? 8.234 -1.875 -8.812 1 95.94 64 SER B C 1
ATOM 3128 O O . SER B 1 64 ? 8.5 -0.755 -8.367 1 95.94 64 SER B O 1
ATOM 3130 N N . HIS B 1 65 ? 9.07 -2.844 -8.859 1 91.38 65 HIS B N 1
ATOM 3131 C CA . HIS B 1 65 ? 10.43 -2.668 -8.359 1 91.38 65 HIS B CA 1
ATOM 3132 C C . HIS B 1 65 ? 11.258 -1.807 -9.305 1 91.38 65 HIS B C 1
ATOM 3134 O O . HIS B 1 65 ? 11.508 -2.193 -10.453 1 91.38 65 HIS B O 1
ATOM 3140 N N . GLY B 1 66 ? 11.641 -0.627 -8.859 1 89.38 66 GLY B N 1
ATOM 3141 C CA . GLY B 1 66 ? 12.422 0.297 -9.664 1 89.38 66 GLY B CA 1
ATOM 3142 C C . GLY B 1 66 ? 11.57 1.205 -10.523 1 89.38 66 GLY B C 1
ATOM 3143 O O . GLY B 1 66 ? 12.094 2.074 -11.227 1 89.38 66 GLY B O 1
ATOM 3144 N N . ASP B 1 67 ? 10.273 0.899 -10.461 1 93 67 ASP B N 1
ATOM 3145 C CA . ASP B 1 67 ? 9.312 1.668 -11.242 1 93 67 ASP B CA 1
ATOM 3146 C C . ASP B 1 67 ? 9.703 1.707 -12.719 1 93 67 ASP B C 1
ATOM 3148 O O . ASP B 1 67 ? 9.789 2.783 -13.32 1 93 67 ASP B O 1
ATOM 3152 N N . GLU B 1 68 ? 9.969 0.584 -13.266 1 90.5 68 GLU B N 1
ATOM 3153 C CA . GLU B 1 68 ? 10.398 0.475 -14.664 1 90.5 68 GLU B CA 1
ATOM 3154 C C . GLU B 1 68 ? 9.289 0.9 -15.617 1 90.5 68 GLU B C 1
ATOM 3156 O O . GLU B 1 68 ? 8.125 0.527 -15.43 1 90.5 68 GLU B O 1
ATOM 3161 N N . PRO B 1 69 ? 9.602 1.647 -16.656 1 91.62 69 PRO B N 1
ATOM 3162 C CA . PRO B 1 69 ? 8.602 2.113 -17.609 1 91.62 69 PRO B CA 1
ATOM 3163 C C . PRO B 1 69 ? 7.82 0.967 -18.25 1 91.62 69 PRO B C 1
ATOM 3165 O O . PRO B 1 69 ? 6.625 1.102 -18.516 1 91.62 69 PRO B O 1
ATOM 3168 N N . LEU B 1 70 ? 8.516 -0.111 -18.438 1 93.5 70 LEU B N 1
ATOM 3169 C CA . LEU B 1 70 ? 7.891 -1.281 -19.047 1 93.5 70 LEU B CA 1
ATOM 3170 C C . LEU B 1 70 ? 6.688 -1.743 -18.219 1 93.5 70 LEU B C 1
ATOM 3172 O O . LEU B 1 70 ? 5.66 -2.125 -18.797 1 93.5 70 LEU B O 1
ATOM 3176 N N . VAL B 1 71 ? 6.785 -1.724 -16.938 1 95.56 71 VAL B N 1
ATOM 3177 C CA . VAL B 1 71 ? 5.715 -2.178 -16.047 1 95.56 71 VAL B CA 1
ATOM 3178 C C . VAL B 1 71 ? 4.508 -1.253 -16.188 1 95.56 71 VAL B C 1
ATOM 3180 O O . VAL B 1 71 ? 3.373 -1.719 -16.312 1 95.56 71 VAL B O 1
ATOM 3183 N N . ARG B 1 72 ? 4.711 0.064 -16.203 1 93.69 72 ARG B N 1
ATOM 3184 C CA . ARG B 1 72 ? 3.617 1.021 -16.344 1 93.69 72 ARG B CA 1
ATOM 3185 C C . ARG B 1 72 ? 2.922 0.865 -17.688 1 93.69 72 ARG B C 1
ATOM 3187 O O . ARG B 1 72 ? 1.7 1.011 -17.781 1 93.69 72 ARG B O 1
ATOM 3194 N N . GLU B 1 73 ? 3.682 0.562 -18.672 1 95.44 73 GLU B N 1
ATOM 3195 C CA . GLU B 1 73 ? 3.131 0.398 -20.016 1 95.44 73 GLU B CA 1
ATOM 3196 C C . GLU B 1 73 ? 2.262 -0.854 -20.094 1 95.44 73 GLU B C 1
ATOM 3198 O O . GLU B 1 73 ? 1.109 -0.786 -20.531 1 95.44 73 GLU B O 1
ATOM 3203 N N . LEU B 1 74 ? 2.768 -1.927 -19.672 1 96.5 74 LEU B N 1
ATOM 3204 C CA . LEU B 1 74 ? 2.1 -3.215 -19.812 1 96.5 74 LEU B CA 1
ATOM 3205 C C . LEU B 1 74 ? 0.93 -3.336 -18.844 1 96.5 74 LEU B C 1
ATOM 3207 O O . LEU B 1 74 ? -0.041 -4.043 -19.125 1 96.5 74 LEU B O 1
ATOM 3211 N N . ALA B 1 75 ? 1.025 -2.639 -17.719 1 97.06 75 ALA B N 1
ATOM 3212 C CA . ALA B 1 75 ? 0.005 -2.748 -16.688 1 97.06 75 ALA B CA 1
ATOM 3213 C C . ALA B 1 75 ? -0.898 -1.518 -16.672 1 97.06 75 ALA B C 1
ATOM 3215 O O . ALA B 1 75 ? -1.428 -1.141 -15.617 1 97.06 75 ALA B O 1
ATOM 3216 N N . GLN B 1 76 ? -0.958 -0.889 -17.75 1 94.12 76 GLN B N 1
ATOM 3217 C CA . GLN B 1 76 ? -1.89 0.231 -17.828 1 94.12 76 GLN B CA 1
ATOM 3218 C C . GLN B 1 76 ? -3.281 -0.175 -17.359 1 94.12 76 GLN B C 1
ATOM 3220 O O . GLN B 1 76 ? -3.766 -1.259 -17.688 1 94.12 76 GLN B O 1
ATOM 3225 N N . GLY B 1 77 ? -3.918 0.674 -16.562 1 94.12 77 GLY B N 1
ATOM 3226 C CA . GLY B 1 77 ? -5.234 0.388 -16.016 1 94.12 77 GLY B CA 1
ATOM 3227 C C . GLY B 1 77 ? -5.184 -0.303 -14.664 1 94.12 77 GLY B C 1
ATOM 3228 O O . GLY B 1 77 ? -6.188 -0.351 -13.945 1 94.12 77 GLY B O 1
ATOM 3229 N N . CYS B 1 78 ? -4.039 -0.875 -14.352 1 97.31 78 CYS B N 1
ATOM 3230 C CA . CYS B 1 78 ? -3.828 -1.449 -13.031 1 97.31 78 CYS B CA 1
ATOM 3231 C C . CYS B 1 78 ? -3.334 -0.393 -12.047 1 97.31 78 CYS B C 1
ATOM 3233 O O . CYS B 1 78 ? -3.186 0.775 -12.406 1 97.31 78 CYS B O 1
ATOM 3235 N N . ASN B 1 79 ? -3.197 -0.766 -10.844 1 97.25 79 ASN B N 1
ATOM 3236 C CA . ASN B 1 79 ? -2.65 0.119 -9.82 1 97.25 79 ASN B CA 1
ATOM 3237 C C . ASN B 1 79 ? -1.185 -0.193 -9.539 1 97.25 79 ASN B C 1
ATOM 3239 O O . ASN B 1 79 ? -0.854 -1.295 -9.094 1 97.25 79 ASN B O 1
ATOM 3243 N N . ILE B 1 80 ? -0.345 0.788 -9.828 1 97.44 80 ILE B N 1
ATOM 3244 C CA . ILE B 1 80 ? 1.092 0.579 -9.688 1 97.44 80 ILE B CA 1
ATOM 3245 C C . ILE B 1 80 ? 1.565 1.127 -8.344 1 97.44 80 ILE B C 1
ATOM 3247 O O . ILE B 1 80 ? 1.213 2.246 -7.965 1 97.44 80 ILE B O 1
ATOM 3251 N N . PHE B 1 81 ? 2.254 0.313 -7.578 1 97.25 81 PHE B N 1
ATOM 3252 C CA . PHE B 1 81 ? 2.941 0.684 -6.348 1 97.25 81 PHE B CA 1
ATOM 3253 C C . PHE B 1 81 ? 4.453 0.607 -6.527 1 97.25 81 PHE B C 1
ATOM 3255 O O . PHE B 1 81 ? 5.062 -0.434 -6.273 1 97.25 81 PHE B O 1
ATOM 3262 N N . PRO B 1 82 ? 5.051 1.702 -6.922 1 96.44 82 PRO B N 1
ATOM 3263 C CA . PRO B 1 82 ? 6.488 1.68 -7.195 1 96.44 82 PRO B CA 1
ATOM 3264 C C . PRO B 1 82 ? 7.332 1.746 -5.926 1 96.44 82 PRO B C 1
ATOM 3266 O O . PRO B 1 82 ? 6.969 2.439 -4.973 1 96.44 82 PRO B O 1
ATOM 3269 N N . VAL B 1 83 ? 8.344 0.992 -5.926 1 92.62 83 VAL B N 1
ATOM 3270 C CA . VAL B 1 83 ? 9.344 1.072 -4.867 1 92.62 83 VAL B CA 1
ATOM 3271 C C . VAL B 1 83 ? 10.727 1.272 -5.48 1 92.62 83 VAL B C 1
ATOM 3273 O O . VAL B 1 83 ? 10.969 0.886 -6.625 1 92.62 83 VAL B O 1
ATOM 3276 N N . PRO B 1 84 ? 11.609 1.98 -4.766 1 88.62 84 PRO B N 1
ATOM 3277 C CA . PRO B 1 84 ? 12.945 2.225 -5.309 1 88.62 84 PRO B CA 1
ATOM 3278 C C . PRO B 1 84 ? 13.68 0.937 -5.672 1 88.62 84 PRO B C 1
ATOM 3280 O O . PRO B 1 84 ? 13.438 -0.109 -5.066 1 88.62 84 PRO B O 1
ATOM 3283 N N . ALA B 1 85 ? 14.57 1.132 -6.676 1 80.19 85 ALA B N 1
ATOM 3284 C CA . ALA B 1 85 ? 15.422 0.013 -7.062 1 80.19 85 ALA B CA 1
ATOM 3285 C C . ALA B 1 85 ? 16.578 -0.16 -6.082 1 80.19 85 ALA B C 1
ATOM 3287 O O . ALA B 1 85 ? 17.578 0.557 -6.16 1 80.19 85 ALA B O 1
ATOM 3288 N N . ILE B 1 86 ? 16.312 -0.7 -5 1 71.69 86 ILE B N 1
ATOM 3289 C CA . ILE B 1 86 ? 17.406 -0.924 -4.043 1 71.69 86 ILE B CA 1
ATOM 3290 C C . ILE B 1 86 ? 17.875 -2.371 -4.137 1 71.69 86 ILE B C 1
ATOM 3292 O O . ILE B 1 86 ? 17.078 -3.305 -4.082 1 71.69 86 ILE B O 1
ATOM 3296 N N . GLU B 1 87 ? 19.047 -2.426 -4.527 1 63.53 87 GLU B N 1
ATOM 3297 C CA . GLU B 1 87 ? 19.656 -3.754 -4.594 1 63.53 87 GLU B CA 1
ATOM 3298 C C . GLU B 1 87 ? 20.297 -4.141 -3.26 1 63.53 87 GLU B C 1
ATOM 3300 O O . GLU B 1 87 ? 21.141 -3.414 -2.738 1 63.53 87 GLU B O 1
ATOM 3305 N N . THR B 1 88 ? 19.625 -4.992 -2.605 1 66.69 88 THR B N 1
ATOM 3306 C CA . THR B 1 88 ? 20.141 -5.457 -1.326 1 66.69 88 THR B CA 1
ATOM 3307 C C . THR B 1 88 ? 20.016 -6.977 -1.213 1 66.69 88 THR B C 1
ATOM 3309 O O . THR B 1 88 ? 19.219 -7.594 -1.93 1 66.69 88 THR B O 1
ATOM 3312 N N . SER B 1 89 ? 20.891 -7.516 -0.41 1 69.06 89 SER B N 1
ATOM 3313 C CA . SER B 1 89 ? 20.797 -8.938 -0.091 1 69.06 89 SER B CA 1
ATOM 3314 C C . SER B 1 89 ? 19.484 -9.258 0.615 1 69.06 89 SER B C 1
ATOM 3316 O O . SER B 1 89 ? 19.094 -10.422 0.7 1 69.06 89 SER B O 1
ATOM 3318 N N . GLN B 1 90 ? 18.844 -8.242 1.051 1 77.5 90 GLN B N 1
ATOM 3319 C CA . GLN B 1 90 ? 17.594 -8.43 1.794 1 77.5 90 GLN B CA 1
ATOM 3320 C C . GLN B 1 90 ? 16.391 -8.273 0.883 1 77.5 90 GLN B C 1
ATOM 3322 O O . GLN B 1 90 ? 15.258 -8.102 1.36 1 77.5 90 GLN B O 1
ATOM 3327 N N . PHE B 1 91 ? 16.609 -8.484 -0.34 1 76.88 91 PHE B N 1
ATOM 3328 C CA . PHE B 1 91 ? 15.609 -8.188 -1.354 1 76.88 91 PHE B CA 1
ATOM 3329 C C . PHE B 1 91 ? 14.359 -9.039 -1.144 1 76.88 91 PHE B C 1
ATOM 3331 O O . PHE B 1 91 ? 13.25 -8.516 -1.114 1 76.88 91 PHE B O 1
ATOM 3338 N N . THR B 1 92 ? 14.586 -10.297 -1.042 1 77.25 92 THR B N 1
ATOM 3339 C CA . THR B 1 92 ? 13.461 -11.211 -0.884 1 77.25 92 THR B CA 1
ATOM 3340 C C . THR B 1 92 ? 12.656 -10.859 0.365 1 77.25 92 THR B C 1
ATOM 3342 O O . THR B 1 92 ? 11.422 -10.852 0.333 1 77.25 92 THR B O 1
ATOM 3345 N N . MET B 1 93 ? 13.336 -10.539 1.357 1 83.56 93 MET B N 1
ATOM 3346 C CA . MET B 1 93 ? 12.68 -10.188 2.611 1 83.56 93 MET B CA 1
ATOM 3347 C C . MET B 1 93 ? 11.875 -8.898 2.463 1 83.56 93 MET B C 1
ATOM 3349 O O . MET B 1 93 ? 10.719 -8.828 2.889 1 83.56 93 MET B O 1
ATOM 3353 N N . LEU B 1 94 ? 12.469 -7.926 1.901 1 86.94 94 LEU B N 1
ATOM 3354 C CA . LEU B 1 94 ? 11.82 -6.633 1.747 1 86.94 94 LEU B CA 1
ATOM 3355 C C . LEU B 1 94 ? 10.578 -6.746 0.866 1 86.94 94 LEU B C 1
ATOM 3357 O O . LEU B 1 94 ? 9.547 -6.141 1.159 1 86.94 94 LEU B O 1
ATOM 3361 N N . HIS B 1 95 ? 10.68 -7.594 -0.08 1 88.25 95 HIS B N 1
ATOM 3362 C CA . HIS B 1 95 ? 9.562 -7.797 -0.996 1 88.25 95 HIS B CA 1
ATOM 3363 C C . HIS B 1 95 ? 8.383 -8.445 -0.287 1 88.25 95 HIS B C 1
ATOM 3365 O O . HIS B 1 95 ? 7.238 -8.008 -0.449 1 88.25 95 HIS B O 1
ATOM 3371 N N . TRP B 1 96 ? 8.648 -9.367 0.424 1 89.69 96 TRP B N 1
ATOM 3372 C CA . TRP B 1 96 ? 7.555 -10.086 1.06 1 89.69 96 TRP B CA 1
ATOM 3373 C C . TRP B 1 96 ? 6.941 -9.266 2.188 1 89.69 96 TRP B C 1
ATOM 3375 O O . TRP B 1 96 ? 5.734 -9.328 2.432 1 89.69 96 TRP B O 1
ATOM 3385 N N . ARG B 1 97 ? 7.777 -8.5 2.885 1 92.94 97 ARG B N 1
ATOM 3386 C CA . ARG B 1 97 ? 7.211 -7.578 3.861 1 92.94 97 ARG B CA 1
ATOM 3387 C C . ARG B 1 97 ? 6.289 -6.566 3.188 1 92.94 97 ARG B C 1
ATOM 3389 O O . ARG B 1 97 ? 5.207 -6.27 3.697 1 92.94 97 ARG B O 1
ATOM 3396 N N . THR B 1 98 ? 6.758 -6.082 2.096 1 95.69 98 THR B N 1
ATOM 3397 C CA . THR B 1 98 ? 5.945 -5.137 1.338 1 95.69 98 THR B CA 1
ATOM 3398 C C . THR B 1 98 ? 4.629 -5.777 0.909 1 95.69 98 THR B C 1
ATOM 3400 O O . THR B 1 98 ? 3.561 -5.195 1.098 1 95.69 98 THR B O 1
ATOM 3403 N N . LYS B 1 99 ? 4.672 -6.992 0.382 1 96 99 LYS B N 1
ATOM 3404 C CA . LYS B 1 99 ? 3.469 -7.715 -0.021 1 96 99 LYS B CA 1
ATOM 3405 C C . LYS B 1 99 ? 2.512 -7.887 1.154 1 96 99 LYS B C 1
ATOM 3407 O O . LYS B 1 99 ? 1.304 -7.68 1.012 1 96 99 LYS B O 1
ATOM 3412 N N . ASN B 1 100 ? 3.082 -8.25 2.281 1 96.19 100 ASN B N 1
ATOM 3413 C CA . ASN B 1 100 ? 2.254 -8.461 3.463 1 96.19 100 ASN B CA 1
ATOM 3414 C C . ASN B 1 100 ? 1.549 -7.18 3.895 1 96.19 100 ASN B C 1
ATOM 3416 O O . ASN B 1 100 ? 0.361 -7.199 4.223 1 96.19 100 ASN B O 1
ATOM 3420 N N . HIS B 1 101 ? 2.258 -6.129 3.902 1 97.25 101 HIS B N 1
ATOM 3421 C CA . HIS B 1 101 ? 1.656 -4.867 4.309 1 97.25 101 HIS B CA 1
ATOM 3422 C C . HIS B 1 101 ? 0.596 -4.414 3.311 1 97.25 101 HIS B C 1
ATOM 3424 O O . HIS B 1 101 ? -0.478 -3.951 3.705 1 97.25 101 HIS B O 1
ATOM 3430 N N . LEU B 1 102 ? 0.875 -4.543 2.025 1 97.62 102 LEU B N 1
ATOM 3431 C CA . LEU B 1 102 ? -0.115 -4.176 1.021 1 97.62 102 LEU B CA 1
ATOM 3432 C C . LEU B 1 102 ? -1.348 -5.07 1.119 1 97.62 102 LEU B C 1
ATOM 3434 O O . LEU B 1 102 ? -2.479 -4.586 1.03 1 97.62 102 LEU B O 1
ATOM 3438 N N . LYS B 1 103 ? -1.085 -6.312 1.26 1 97.62 103 LYS B N 1
ATOM 3439 C CA . LYS B 1 103 ? -2.182 -7.254 1.467 1 97.62 103 LYS B CA 1
ATOM 3440 C C . LYS B 1 103 ? -3.068 -6.816 2.629 1 97.62 103 LYS B C 1
ATOM 3442 O O . LYS B 1 103 ? -4.293 -6.785 2.504 1 97.62 103 LYS B O 1
ATOM 3447 N N . ASN B 1 104 ? -2.471 -6.477 3.686 1 97.5 104 ASN B N 1
ATOM 3448 C CA . ASN B 1 104 ? -3.225 -6.062 4.863 1 97.5 104 ASN B CA 1
ATOM 3449 C C . ASN B 1 104 ? -3.982 -4.762 4.617 1 97.5 104 ASN B C 1
ATOM 3451 O O . ASN B 1 104 ? -5.102 -4.59 5.098 1 97.5 104 ASN B O 1
ATOM 3455 N N . ALA B 1 105 ? -3.342 -3.826 3.949 1 97.56 105 ALA B N 1
ATOM 3456 C CA . ALA B 1 105 ? -4.027 -2.59 3.588 1 97.56 105 ALA B CA 1
ATOM 3457 C C . ALA B 1 105 ? -5.273 -2.877 2.754 1 97.56 105 ALA B C 1
ATOM 3459 O O . ALA B 1 105 ? -6.352 -2.346 3.033 1 97.56 105 ALA B O 1
ATOM 3460 N N . LEU B 1 106 ? -5.145 -3.734 1.812 1 97.88 106 LEU B N 1
ATOM 3461 C CA . LEU B 1 106 ? -6.227 -4.039 0.878 1 97.88 106 LEU B CA 1
ATOM 3462 C C . LEU B 1 106 ? -7.32 -4.848 1.559 1 97.88 106 LEU B C 1
ATOM 3464 O O . LEU B 1 106 ? -8.5 -4.707 1.23 1 97.88 106 LEU B O 1
ATOM 3468 N N . ARG B 1 107 ? -6.98 -5.652 2.514 1 96.38 107 ARG B N 1
ATOM 3469 C CA . ARG B 1 107 ? -7.945 -6.469 3.242 1 96.38 107 ARG B CA 1
ATOM 3470 C C . ARG B 1 107 ? -8.938 -5.598 4.004 1 96.38 107 ARG B C 1
ATOM 3472 O O . ARG B 1 107 ? -9.984 -6.078 4.441 1 96.38 107 ARG B O 1
ATOM 3479 N N . GLN B 1 108 ? -8.531 -4.387 4.223 1 94.94 108 GLN B N 1
ATOM 3480 C CA . GLN B 1 108 ? -9.484 -3.492 4.875 1 94.94 108 GLN B CA 1
ATOM 3481 C C . GLN B 1 108 ? -10.688 -3.227 3.979 1 94.94 108 GLN B C 1
ATOM 3483 O O . GLN B 1 108 ? -11.75 -2.83 4.461 1 94.94 108 GLN B O 1
ATOM 3488 N N . TRP B 1 109 ? -10.562 -3.496 2.672 1 94.75 109 TRP B N 1
ATOM 3489 C CA . TRP B 1 109 ? -11.555 -3.018 1.718 1 94.75 109 TRP B CA 1
ATOM 3490 C C . TRP B 1 109 ? -12.078 -4.16 0.854 1 94.75 109 TRP B C 1
ATOM 3492 O O . TRP B 1 109 ? -13.148 -4.055 0.25 1 94.75 109 TRP B O 1
ATOM 3502 N N . TYR B 1 110 ? -11.359 -5.23 0.743 1 96.38 110 TYR B N 1
ATOM 3503 C CA . TYR B 1 110 ? -11.719 -6.387 -0.069 1 96.38 110 TYR B CA 1
ATOM 3504 C C . TYR B 1 110 ? -11.969 -7.609 0.805 1 96.38 110 TYR B C 1
ATOM 3506 O O . TYR B 1 110 ? -11.305 -7.789 1.833 1 96.38 110 TYR B O 1
ATOM 3514 N N . LYS B 1 111 ? -12.891 -8.422 0.373 1 97 111 LYS B N 1
ATOM 3515 C CA . LYS B 1 111 ? -13.148 -9.672 1.082 1 97 111 LYS B CA 1
ATOM 3516 C C . LYS B 1 111 ? -11.953 -10.617 0.98 1 97 111 LYS B C 1
ATOM 3518 O O . LYS B 1 111 ? -11.562 -11.234 1.971 1 97 111 LYS B O 1
ATOM 3523 N N . HIS B 1 112 ? -11.406 -10.734 -0.246 1 98.44 112 HIS B N 1
ATOM 3524 C CA . HIS B 1 112 ? -10.258 -11.594 -0.521 1 98.44 112 HIS B CA 1
ATOM 3525 C C . HIS B 1 112 ? -9.102 -10.797 -1.118 1 98.44 112 HIS B C 1
ATOM 3527 O O . HIS B 1 112 ? -9.32 -9.898 -1.932 1 98.44 112 HIS B O 1
ATOM 3533 N N . VAL B 1 113 ? -7.934 -11.094 -0.7 1 98.69 113 VAL B N 1
ATOM 3534 C CA . VAL B 1 113 ? -6.734 -10.609 -1.369 1 98.69 113 VAL B CA 1
ATOM 3535 C C . VAL B 1 113 ? -5.887 -11.789 -1.838 1 98.69 113 VAL B C 1
ATOM 3537 O O . VAL B 1 113 ? -5.516 -12.648 -1.039 1 98.69 113 VAL B O 1
ATOM 3540 N N . LEU B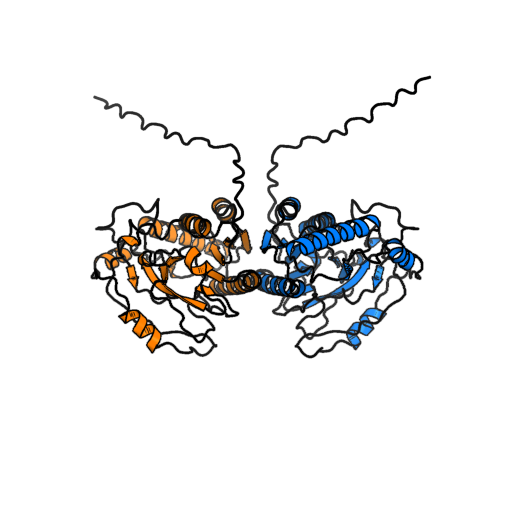 1 114 ? -5.711 -11.844 -3.102 1 98.56 114 LEU B N 1
ATOM 3541 C CA . LEU B 1 114 ? -4.852 -12.852 -3.709 1 98.56 114 LEU B CA 1
ATOM 3542 C C . LEU B 1 114 ? -3.43 -12.32 -3.873 1 98.56 114 LEU B C 1
ATOM 3544 O O . LEU B 1 114 ? -3.221 -11.266 -4.477 1 98.56 114 LEU B O 1
ATOM 3548 N N . VAL B 1 115 ? -2.445 -13.016 -3.322 1 97.88 115 VAL B N 1
ATOM 3549 C CA . VAL B 1 115 ? -1.036 -12.656 -3.426 1 97.88 115 VAL B CA 1
ATOM 3550 C C . VAL B 1 115 ? -0.279 -13.734 -4.191 1 97.88 115 VAL B C 1
ATOM 3552 O O . VAL B 1 115 ? -0.222 -14.891 -3.76 1 97.88 115 VAL B O 1
ATOM 3555 N N . CYS B 1 116 ? 0.287 -13.383 -5.301 1 95.31 116 CYS B N 1
ATOM 3556 C CA . CYS B 1 116 ? 1.056 -14.359 -6.062 1 95.31 116 CYS B CA 1
ATOM 3557 C C . CYS B 1 116 ? 2.135 -13.672 -6.895 1 95.31 116 CYS B C 1
ATOM 3559 O O . CYS B 1 116 ? 2.064 -12.469 -7.141 1 95.31 116 CYS B O 1
ATOM 3561 N N . ASP B 1 117 ? 3.158 -14.414 -7.227 1 95.31 117 ASP B N 1
ATOM 3562 C CA . ASP B 1 117 ? 4.191 -13.906 -8.125 1 95.31 117 ASP B CA 1
ATOM 3563 C C . ASP B 1 117 ? 3.67 -13.789 -9.555 1 95.31 117 ASP B C 1
ATOM 3565 O O . ASP B 1 117 ? 2.611 -14.336 -9.883 1 95.31 117 ASP B O 1
ATOM 3569 N N . VAL B 1 118 ? 4.414 -13.086 -10.336 1 97.06 118 VAL B N 1
ATOM 3570 C CA . VAL B 1 118 ? 3.947 -12.711 -11.664 1 97.06 118 VAL B CA 1
ATOM 3571 C C . VAL B 1 118 ? 3.861 -13.945 -12.555 1 97.06 118 VAL B C 1
ATOM 3573 O O . VAL B 1 118 ? 3.115 -13.961 -13.539 1 97.06 118 VAL B O 1
ATOM 3576 N N . ASP B 1 119 ? 4.566 -15.039 -12.227 1 97.12 119 ASP B N 1
ATOM 3577 C CA . ASP B 1 119 ? 4.555 -16.266 -13.023 1 97.12 119 ASP B CA 1
ATOM 3578 C C . ASP B 1 119 ? 3.721 -17.344 -12.344 1 97.12 119 ASP B C 1
ATOM 3580 O O . ASP B 1 119 ? 3.883 -18.531 -12.633 1 97.12 119 ASP B O 1
ATOM 3584 N N . GLU B 1 120 ? 2.898 -16.953 -11.422 1 97.56 120 GLU B N 1
ATOM 3585 C CA . GLU B 1 120 ? 2.004 -17.859 -10.711 1 97.56 120 GLU B CA 1
ATOM 3586 C C . GLU B 1 120 ? 0.545 -17.594 -11.062 1 97.56 120 GLU B C 1
ATOM 3588 O O . GLU B 1 120 ? 0.065 -16.469 -10.938 1 97.56 120 GLU B O 1
ATOM 3593 N N . PHE B 1 121 ? -0.171 -18.672 -11.469 1 98.38 121 PHE B N 1
ATOM 3594 C CA . PHE B 1 121 ? -1.565 -18.547 -11.883 1 98.38 121 PHE B CA 1
ATOM 3595 C C . PHE B 1 121 ? -2.449 -19.484 -11.062 1 98.38 121 PHE B C 1
ATOM 3597 O O . PHE B 1 121 ? -2.303 -20.703 -11.133 1 98.38 121 PHE B O 1
ATOM 3604 N N . VAL B 1 122 ? -3.346 -18.906 -10.312 1 98.62 122 VAL B N 1
ATOM 3605 C CA . VAL B 1 122 ? -4.312 -19.672 -9.539 1 98.62 122 VAL B CA 1
ATOM 3606 C C . VAL B 1 122 ? -5.539 -19.984 -10.398 1 98.62 122 VAL B C 1
ATOM 3608 O O . VAL B 1 122 ? -6.18 -19.062 -10.922 1 98.62 122 VAL B O 1
ATOM 3611 N N . VAL B 1 123 ? -5.848 -21.281 -10.516 1 98.5 123 VAL B N 1
ATOM 3612 C CA . VAL B 1 123 ? -6.895 -21.703 -11.438 1 98.5 123 VAL B CA 1
ATOM 3613 C C . VAL B 1 123 ? -7.859 -22.656 -10.727 1 98.5 123 VAL B C 1
ATOM 3615 O O . VAL B 1 123 ? -7.434 -23.516 -9.953 1 98.5 123 VAL B O 1
ATOM 3618 N N . VAL B 1 124 ? -9.086 -22.453 -10.945 1 98.56 124 VAL B N 1
ATOM 3619 C CA . VAL B 1 124 ? -10.125 -23.391 -10.523 1 98.56 124 VAL B CA 1
ATOM 3620 C C . VAL B 1 124 ? -10.344 -24.438 -11.609 1 98.56 124 VAL B C 1
ATOM 3622 O O . VAL B 1 124 ? -10.422 -24.109 -12.797 1 98.56 124 VAL B O 1
ATOM 3625 N N . ASP B 1 125 ? -10.344 -25.672 -11.195 1 98.56 125 ASP B N 1
ATOM 3626 C CA . ASP B 1 125 ? -10.609 -26.75 -12.148 1 98.56 125 ASP B CA 1
ATOM 3627 C C . ASP B 1 125 ? -11.891 -26.484 -12.938 1 98.56 125 ASP B C 1
ATOM 3629 O O . ASP B 1 125 ? -12.977 -26.406 -12.359 1 98.56 125 ASP B O 1
ATOM 3633 N N . PRO B 1 126 ? -11.773 -26.453 -14.227 1 98 126 PRO B N 1
ATOM 3634 C CA . PRO B 1 126 ? -12.945 -26.141 -15.039 1 98 126 PRO B CA 1
ATOM 3635 C C . PRO B 1 126 ? -14.055 -27.188 -14.891 1 98 126 PRO B C 1
ATOM 3637 O O . PRO B 1 126 ? -15.211 -26.906 -15.227 1 98 126 PRO B O 1
ATOM 3640 N N . ALA B 1 127 ? -13.758 -28.312 -14.391 1 97.88 127 ALA B N 1
ATOM 3641 C CA . ALA B 1 127 ? -14.766 -29.344 -14.18 1 97.88 127 ALA B CA 1
ATOM 3642 C C . ALA B 1 127 ? -15.852 -28.859 -13.219 1 97.88 127 ALA B C 1
ATOM 3644 O O . ALA B 1 127 ? -16.969 -29.375 -13.227 1 97.88 127 ALA B O 1
ATOM 3645 N N . THR B 1 128 ? -15.562 -27.844 -12.438 1 97.75 128 THR B N 1
ATOM 3646 C CA . THR B 1 128 ? -16.516 -27.328 -11.461 1 97.75 128 THR B CA 1
ATOM 3647 C C . THR B 1 128 ? -17.578 -26.469 -12.141 1 97.75 128 THR B C 1
ATOM 3649 O O . THR B 1 128 ? -18.625 -26.188 -11.555 1 97.75 128 THR B O 1
ATOM 3652 N N . GLY B 1 129 ? -17.266 -25.969 -13.32 1 97.62 129 GLY B N 1
ATOM 3653 C CA . GLY B 1 129 ? -18.141 -25.031 -14 1 97.62 129 GLY B CA 1
ATOM 3654 C C . GLY B 1 129 ? -17.906 -23.594 -13.562 1 97.62 129 GLY B C 1
ATOM 3655 O O . GLY B 1 129 ? -18.562 -22.672 -14.047 1 97.62 129 GLY B O 1
ATOM 3656 N N . MET B 1 130 ? -16.984 -23.406 -12.648 1 97.38 130 MET B N 1
ATOM 3657 C CA . MET B 1 130 ? -16.641 -22.062 -12.156 1 97.38 130 MET B CA 1
ATOM 3658 C C . MET B 1 130 ? -15.242 -21.672 -12.609 1 97.38 130 MET B C 1
ATOM 3660 O O . MET B 1 130 ? -14.461 -22.516 -13.055 1 97.38 130 MET B O 1
ATOM 3664 N N . ASN B 1 131 ? -15.016 -20.422 -12.656 1 97.81 131 ASN B N 1
ATOM 3665 C CA . ASN B 1 131 ? -13.648 -19.906 -12.664 1 97.81 131 ASN B CA 1
ATOM 3666 C C . ASN B 1 131 ? -13.281 -19.266 -11.32 1 97.81 131 ASN B C 1
ATOM 3668 O O . ASN B 1 131 ? -14.062 -19.312 -10.375 1 97.81 131 ASN B O 1
ATOM 3672 N N . LEU B 1 132 ? -12.078 -18.781 -11.234 1 98.5 132 LEU B N 1
ATOM 3673 C CA . LEU B 1 132 ? -11.57 -18.25 -9.977 1 98.5 132 LEU B CA 1
ATOM 3674 C C . LEU B 1 132 ? -12.469 -17.125 -9.453 1 98.5 132 LEU B C 1
ATOM 3676 O O . LEU B 1 132 ? -12.797 -17.094 -8.266 1 98.5 132 LEU B O 1
ATOM 3680 N N . ARG B 1 133 ? -12.883 -16.203 -10.297 1 98.25 133 ARG B N 1
ATOM 3681 C CA . ARG B 1 133 ? -13.719 -15.07 -9.914 1 98.25 133 ARG B CA 1
ATOM 3682 C C . ARG B 1 133 ? -15.078 -15.539 -9.398 1 98.25 133 ARG B C 1
ATOM 3684 O O . ARG B 1 133 ? -15.5 -15.141 -8.305 1 98.25 133 ARG B O 1
ATOM 3691 N N . THR B 1 134 ? -15.773 -16.422 -10.156 1 97.81 134 THR B N 1
ATOM 3692 C CA . THR B 1 134 ? -17.109 -16.859 -9.766 1 97.81 134 THR B CA 1
ATOM 3693 C C . THR B 1 134 ? -17.062 -17.656 -8.469 1 97.81 134 THR B C 1
ATOM 3695 O O . THR B 1 134 ? -17.969 -17.578 -7.645 1 97.81 134 THR B O 1
ATOM 3698 N N . TRP B 1 135 ? -16.031 -18.375 -8.305 1 98.44 135 TRP B N 1
ATOM 3699 C CA . TRP B 1 135 ? -15.906 -19.094 -7.035 1 98.44 135 TRP B CA 1
ATOM 3700 C C . TRP B 1 135 ? -15.68 -18.125 -5.883 1 98.44 135 TRP B C 1
ATOM 3702 O O . TRP B 1 135 ? -16.328 -18.234 -4.84 1 98.44 135 TRP B O 1
ATOM 3712 N N . LEU B 1 136 ? -14.789 -17.156 -6.043 1 98.5 136 LEU B N 1
ATOM 3713 C CA . LEU B 1 136 ? -14.43 -16.25 -4.961 1 98.5 136 LEU B CA 1
ATOM 3714 C C . LEU B 1 136 ? -15.586 -15.312 -4.625 1 98.5 136 LEU B C 1
ATOM 3716 O O . LEU B 1 136 ? -15.68 -14.812 -3.504 1 98.5 136 LEU B O 1
ATOM 3720 N N . ASP B 1 137 ? -16.469 -15.055 -5.531 1 97.62 137 ASP B N 1
ATOM 3721 C CA . ASP B 1 137 ? -17.641 -14.227 -5.27 1 97.62 137 ASP B CA 1
ATOM 3722 C C . ASP B 1 137 ? -18.469 -14.805 -4.129 1 97.62 137 ASP B C 1
ATOM 3724 O O . ASP B 1 137 ? -19.062 -14.062 -3.342 1 97.62 137 ASP B O 1
ATOM 3728 N N . ASP B 1 138 ? -18.375 -16.125 -4.023 1 97.19 138 ASP B N 1
ATOM 3729 C CA . ASP B 1 138 ? -19.25 -16.75 -3.041 1 97.19 138 ASP B CA 1
ATOM 3730 C C . ASP B 1 138 ? -18.422 -17.453 -1.958 1 97.19 138 ASP B C 1
ATOM 3732 O O . ASP B 1 138 ? -18.984 -17.891 -0.942 1 97.19 138 ASP B O 1
ATOM 3736 N N . ALA B 1 139 ? -17.172 -17.547 -2.141 1 97.88 139 ALA B N 1
ATOM 3737 C CA . ALA B 1 139 ? -16.328 -18.281 -1.188 1 97.88 139 ALA B CA 1
ATOM 3738 C C . ALA B 1 139 ? -16.375 -17.625 0.19 1 97.88 139 ALA B C 1
ATOM 3740 O O . ALA B 1 139 ? -16.359 -16.406 0.302 1 97.88 139 ALA B O 1
ATOM 3741 N N . PRO B 1 140 ? -16.422 -18.438 1.225 1 97 140 PRO B N 1
ATOM 3742 C CA . PRO B 1 140 ? -16.375 -17.859 2.574 1 97 140 PRO B CA 1
ATOM 3743 C C . PRO B 1 140 ? -15.117 -17.047 2.834 1 97 140 PRO B C 1
ATOM 3745 O O . PRO B 1 140 ? -14.047 -17.375 2.314 1 97 140 PRO B O 1
ATOM 3748 N N . GLY B 1 141 ? -15.336 -16 3.691 1 96.81 141 GLY B N 1
ATOM 3749 C CA . GLY B 1 141 ? -14.195 -15.227 4.16 1 96.81 141 GLY B CA 1
ATOM 3750 C C . GLY B 1 141 ? -13.641 -15.727 5.484 1 96.81 141 GLY B C 1
ATOM 3751 O O . GLY B 1 141 ? -13.805 -16.906 5.828 1 96.81 141 GLY B O 1
ATOM 3752 N N . ARG B 1 142 ? -12.781 -14.938 6.102 1 95.44 142 ARG B N 1
ATOM 3753 C CA . ARG B 1 142 ? -12.203 -15.195 7.414 1 95.44 142 ARG B CA 1
ATOM 3754 C C . ARG B 1 142 ? -11.375 -16.484 7.406 1 95.44 142 ARG B C 1
ATOM 3756 O O . ARG B 1 142 ? -11.492 -17.297 8.32 1 95.44 142 ARG B O 1
ATOM 3763 N N . THR B 1 143 ? -10.648 -16.672 6.32 1 96.56 143 THR B N 1
ATOM 3764 C CA . THR B 1 143 ? -9.789 -17.844 6.172 1 96.56 143 THR B CA 1
ATOM 3765 C C . THR B 1 143 ? -8.625 -17.547 5.23 1 96.56 143 THR B C 1
ATOM 3767 O O . THR B 1 143 ? -8.492 -16.422 4.738 1 96.56 143 THR B O 1
ATOM 3770 N N . VAL B 1 144 ? -7.762 -18.469 5.113 1 97.19 144 VAL B N 1
ATOM 3771 C CA . VAL B 1 144 ? -6.676 -18.484 4.145 1 97.19 144 VAL B CA 1
ATOM 3772 C C . VAL B 1 144 ? -6.777 -19.719 3.262 1 97.19 144 VAL B C 1
ATOM 3774 O O . VAL B 1 144 ? -6.836 -20.844 3.766 1 97.19 144 VAL B O 1
ATOM 3777 N N . TYR B 1 145 ? -6.871 -19.484 1.999 1 97.81 145 TYR B N 1
ATOM 3778 C CA . TYR B 1 145 ? -6.934 -20.609 1.069 1 97.81 145 TYR B CA 1
ATOM 3779 C C . TYR B 1 145 ? -5.555 -20.922 0.497 1 97.81 145 TYR B C 1
ATOM 3781 O O . TYR B 1 145 ? -4.797 -20.016 0.161 1 97.81 145 TYR B O 1
ATOM 3789 N N . THR B 1 146 ? -5.289 -22.188 0.462 1 97.38 146 THR B N 1
ATOM 3790 C CA . THR B 1 146 ? -4.086 -22.719 -0.167 1 97.38 146 THR B CA 1
ATOM 3791 C C . THR B 1 146 ? -4.43 -23.453 -1.458 1 97.38 146 THR B C 1
ATOM 3793 O O . THR B 1 146 ? -5.426 -24.188 -1.518 1 97.38 146 THR B O 1
ATOM 3796 N N . ALA B 1 147 ? -3.666 -23.234 -2.459 1 98 147 ALA B N 1
ATOM 3797 C CA . ALA B 1 147 ? -3.848 -23.938 -3.727 1 98 147 ALA B CA 1
ATOM 3798 C C . ALA B 1 147 ? -2.816 -25.047 -3.889 1 98 147 ALA B C 1
ATOM 3800 O O . ALA B 1 147 ? -1.669 -24.906 -3.455 1 98 147 ALA B O 1
ATOM 3801 N N . MET B 1 148 ? -3.236 -26.141 -4.555 1 97.94 148 MET B N 1
ATOM 3802 C CA . MET B 1 148 ? -2.301 -27.203 -4.887 1 97.94 148 MET B CA 1
ATOM 3803 C C . MET B 1 148 ? -1.241 -26.719 -5.867 1 97.94 148 MET B C 1
ATOM 3805 O O . MET B 1 148 ? -1.571 -26.234 -6.953 1 97.94 148 MET B O 1
ATOM 3809 N N . GLY B 1 149 ? 0 -26.891 -5.492 1 98 149 GLY B N 1
ATOM 3810 C CA . GLY B 1 149 ? 1.092 -26.312 -6.27 1 98 149 GLY B CA 1
ATOM 3811 C C . GLY B 1 149 ? 1.612 -27.266 -7.336 1 98 149 GLY B C 1
ATOM 3812 O O . GLY B 1 149 ? 2.02 -28.391 -7.035 1 98 149 GLY B O 1
ATOM 3813 N N . LEU B 1 150 ? 1.631 -26.797 -8.562 1 98.5 150 LEU B N 1
ATOM 3814 C CA . LEU B 1 150 ? 2.162 -27.531 -9.703 1 98.5 150 LEU B CA 1
ATOM 3815 C C . LEU B 1 150 ? 3.121 -26.656 -10.508 1 98.5 150 LEU B C 1
ATOM 3817 O O . LEU B 1 150 ? 2.914 -25.453 -10.641 1 98.5 150 LEU B O 1
ATOM 3821 N N . GLU B 1 151 ? 4.148 -27.234 -10.969 1 98.56 151 GLU B N 1
ATOM 3822 C CA . GLU B 1 151 ? 5.059 -26.641 -11.93 1 98.56 151 GLU B CA 1
ATOM 3823 C C . GLU B 1 151 ? 4.785 -27.141 -13.344 1 98.56 151 GLU B C 1
ATOM 3825 O O . GLU B 1 151 ? 4.863 -28.344 -13.602 1 98.56 151 GLU B O 1
ATOM 3830 N N . ILE B 1 152 ? 4.434 -26.234 -14.195 1 98.75 152 ILE B N 1
ATOM 3831 C CA . ILE B 1 152 ? 4.254 -26.609 -15.594 1 98.75 152 ILE B CA 1
ATOM 3832 C C . ILE B 1 152 ? 5.613 -26.734 -16.281 1 98.75 152 ILE B C 1
ATOM 3834 O O . ILE B 1 152 ? 6.449 -25.844 -16.172 1 98.75 152 ILE B O 1
ATOM 3838 N N . VAL B 1 153 ? 5.812 -27.875 -16.953 1 98.62 153 VAL B N 1
ATOM 3839 C CA . VAL B 1 153 ? 7.098 -28.094 -17.609 1 98.62 153 VAL B CA 1
ATOM 3840 C C . VAL B 1 153 ? 6.895 -28.281 -19.109 1 98.62 153 VAL B C 1
ATOM 3842 O O . VAL B 1 153 ? 5.891 -28.844 -19.531 1 98.62 153 VAL B O 1
ATOM 3845 N N . HIS B 1 154 ? 7.793 -27.781 -19.844 1 98.69 154 HIS B N 1
ATOM 3846 C CA . HIS B 1 154 ? 7.812 -27.922 -21.297 1 98.69 154 HIS B CA 1
ATOM 3847 C C . HIS B 1 154 ? 8.547 -29.188 -21.703 1 98.69 154 HIS B C 1
ATOM 3849 O O . HIS B 1 154 ? 9.75 -29.312 -21.5 1 98.69 154 HIS B O 1
ATOM 3855 N N . LEU B 1 155 ? 7.859 -30.125 -22.234 1 98.56 155 LEU B N 1
ATOM 3856 C CA . LEU B 1 155 ? 8.492 -31.266 -22.891 1 98.56 155 LEU B CA 1
ATOM 3857 C C . LEU B 1 155 ? 8.719 -30.984 -24.375 1 98.56 155 LEU B C 1
ATOM 3859 O O . LEU B 1 155 ? 7.816 -31.172 -25.188 1 98.56 155 LEU B O 1
ATOM 3863 N N . ARG B 1 156 ? 9.914 -30.672 -24.734 1 97.69 156 ARG B N 1
ATOM 3864 C CA . ARG B 1 156 ? 10.25 -30.109 -26.031 1 97.69 156 ARG B CA 1
ATOM 3865 C C . ARG B 1 156 ? 10.047 -31.156 -27.141 1 97.69 156 ARG B C 1
ATOM 3867 O O . ARG B 1 156 ? 9.742 -30.797 -28.281 1 97.69 156 ARG B O 1
ATOM 3874 N N . ASP B 1 157 ? 10.156 -32.344 -26.859 1 97 157 ASP B N 1
ATOM 3875 C CA . ASP B 1 157 ? 10.086 -33.438 -27.859 1 97 157 ASP B CA 1
ATOM 3876 C C . ASP B 1 157 ? 8.641 -33.688 -28.266 1 97 157 ASP B C 1
ATOM 3878 O O . ASP B 1 157 ? 8.383 -34.281 -29.312 1 97 157 ASP B O 1
ATOM 3882 N N . ARG B 1 158 ? 7.594 -33.219 -27.469 1 96.62 158 ARG B N 1
ATOM 3883 C CA . ARG B 1 158 ? 6.23 -33.625 -27.797 1 96.62 158 ARG B CA 1
ATOM 3884 C C . ARG B 1 158 ? 5.27 -32.438 -27.688 1 96.62 158 ARG B C 1
ATOM 3886 O O . ARG B 1 158 ? 4.117 -32.531 -28.125 1 96.62 158 ARG B O 1
ATOM 3893 N N . GLU B 1 159 ? 5.727 -31.328 -27.141 1 97.88 159 GLU B N 1
ATOM 3894 C CA . GLU B 1 159 ? 4.922 -30.109 -27.094 1 97.88 159 GLU B CA 1
ATOM 3895 C C . GLU B 1 159 ? 5.527 -29.016 -27.969 1 97.88 159 GLU B C 1
ATOM 3897 O O . GLU B 1 159 ? 6.312 -28.188 -27.484 1 97.88 159 GLU B O 1
ATOM 3902 N N . LYS B 1 160 ? 4.992 -28.859 -29.172 1 96 160 LYS B N 1
ATOM 3903 C CA . LYS B 1 160 ? 5.652 -28.031 -30.172 1 96 160 LYS B CA 1
ATOM 3904 C C . LYS B 1 160 ? 4.945 -26.688 -30.344 1 96 160 LYS B C 1
ATOM 3906 O O . LYS B 1 160 ? 5.504 -25.75 -30.906 1 96 160 LYS B O 1
ATOM 3911 N N . ASP B 1 161 ? 3.715 -26.609 -29.797 1 96 161 ASP B N 1
ATOM 3912 C CA . ASP B 1 161 ? 2.912 -25.406 -30.031 1 96 161 ASP B CA 1
ATOM 3913 C C . ASP B 1 161 ? 3.479 -24.219 -29.266 1 96 161 ASP B C 1
ATOM 3915 O O . ASP B 1 161 ? 4.031 -24.375 -28.172 1 96 161 ASP B O 1
ATOM 3919 N N . ASP B 1 162 ? 3.305 -23.078 -29.844 1 94.81 162 ASP B N 1
ATOM 3920 C CA . ASP B 1 162 ? 3.717 -21.828 -29.203 1 94.81 162 ASP B CA 1
ATOM 3921 C C . ASP B 1 162 ? 2.768 -21.469 -28.062 1 94.81 162 ASP B C 1
ATOM 3923 O O . ASP B 1 162 ? 1.612 -21.891 -28.047 1 94.81 162 ASP B O 1
ATOM 3927 N N . ILE B 1 163 ? 3.268 -20.656 -27.094 1 94.94 163 ILE B N 1
ATOM 3928 C CA . ILE B 1 163 ? 2.457 -20.312 -25.938 1 94.94 163 ILE B CA 1
ATOM 3929 C C . ILE B 1 163 ? 1.985 -18.859 -26.047 1 94.94 163 ILE B C 1
ATOM 3931 O O . ILE B 1 163 ? 1.664 -18.234 -25.031 1 94.94 163 ILE B O 1
ATOM 3935 N N . GLY B 1 164 ? 1.958 -18.234 -27.156 1 87 164 GLY B N 1
ATOM 3936 C CA . GLY B 1 164 ? 1.553 -16.859 -27.344 1 87 164 GLY B CA 1
ATOM 3937 C C . GLY B 1 164 ? 0.123 -16.594 -26.922 1 87 164 GLY B C 1
ATOM 3938 O O . GLY B 1 164 ? -0.177 -15.523 -26.375 1 87 164 GLY B O 1
ATOM 3939 N N . GLY B 1 165 ? -0.782 -17.5 -27.156 1 84.5 165 GLY B N 1
ATOM 3940 C CA . GLY B 1 165 ? -2.189 -17.328 -26.828 1 84.5 165 GLY B CA 1
ATOM 3941 C C . GLY B 1 165 ? -2.564 -17.859 -25.469 1 84.5 165 GLY B C 1
ATOM 3942 O O . GLY B 1 165 ? -3.727 -17.797 -25.062 1 84.5 165 GLY B O 1
ATOM 3943 N N . GLY B 1 166 ? -1.612 -18.406 -24.797 1 91.12 166 GLY B N 1
ATOM 3944 C CA . GLY B 1 166 ? -1.84 -19.047 -23.516 1 91.12 166 GLY B CA 1
ATOM 3945 C C . GLY B 1 166 ? -0.885 -20.188 -23.25 1 91.12 166 GLY B C 1
ATOM 3946 O O . GLY B 1 166 ? -0.378 -20.828 -24.172 1 91.12 166 GLY B O 1
ATOM 3947 N N . ILE B 1 167 ? -0.697 -20.469 -21.984 1 96.81 167 ILE B N 1
ATOM 3948 C CA . ILE B 1 167 ? 0.301 -21.469 -21.609 1 96.81 167 ILE B CA 1
ATOM 3949 C C . ILE B 1 167 ? -0.362 -22.828 -21.469 1 96.81 167 ILE B C 1
ATOM 3951 O O . ILE B 1 167 ? 0.101 -23.812 -22.062 1 96.81 167 ILE B O 1
ATOM 3955 N N . LEU B 1 168 ? -1.468 -22.859 -20.719 1 97.31 168 LEU B N 1
ATOM 3956 C CA . LEU B 1 168 ? -2.184 -24.125 -20.562 1 97.31 168 LEU B CA 1
ATOM 3957 C C . LEU B 1 168 ? -2.904 -24.5 -21.859 1 97.31 168 LEU B C 1
ATOM 3959 O O . LEU B 1 168 ? -3.633 -23.688 -22.422 1 97.31 168 LEU B O 1
ATOM 3963 N N . GLY B 1 169 ? -2.883 -25.609 -22.281 1 96.19 169 GLY B N 1
ATOM 3964 C CA . GLY B 1 169 ? -3.238 -26.094 -23.609 1 96.19 169 GLY B CA 1
ATOM 3965 C C . GLY B 1 169 ? -2.045 -26.578 -24.406 1 96.19 169 GLY B C 1
ATOM 3966 O O . GLY B 1 169 ? -1.769 -27.781 -24.453 1 96.19 169 GLY B O 1
ATOM 3967 N N . PRO B 1 170 ? -1.231 -25.578 -24.797 1 97.44 170 PRO B N 1
ATOM 3968 C CA . PRO B 1 170 ? 0.03 -25.984 -25.438 1 97.44 170 PRO B CA 1
ATOM 3969 C C . PRO B 1 170 ? 0.932 -26.766 -24.484 1 97.44 170 PRO B C 1
ATOM 3971 O O . PRO B 1 170 ? 1.703 -27.625 -24.938 1 97.44 170 PRO B O 1
ATOM 3974 N N . ARG B 1 171 ? 0.895 -26.469 -23.25 1 98.56 171 ARG B N 1
ATOM 3975 C CA . ARG B 1 171 ? 1.62 -27.188 -22.219 1 98.56 171 ARG B CA 1
ATOM 3976 C C . ARG B 1 171 ? 0.665 -27.984 -21.344 1 98.56 171 ARG B C 1
ATOM 3978 O O . ARG B 1 171 ? -0.283 -27.438 -20.781 1 98.56 171 ARG B O 1
ATOM 3985 N N . ARG B 1 172 ? 0.989 -29.281 -21.203 1 97.88 172 ARG B N 1
ATOM 3986 C CA . ARG B 1 172 ? 0.023 -30.141 -20.531 1 97.88 172 ARG B CA 1
ATOM 3987 C C . ARG B 1 172 ? 0.707 -31.016 -19.484 1 97.88 172 ARG B C 1
ATOM 3989 O O . ARG B 1 172 ? 0.084 -31.922 -18.922 1 97.88 172 ARG B O 1
ATOM 3996 N N . HIS B 1 173 ? 1.942 -30.828 -19.25 1 98.75 173 HIS B N 1
ATOM 3997 C CA . HIS B 1 173 ? 2.654 -31.672 -18.297 1 98.75 173 HIS B CA 1
ATOM 3998 C C . HIS B 1 173 ? 3.037 -30.875 -17.047 1 98.75 173 HIS B C 1
ATOM 4000 O O . HIS B 1 173 ? 3.561 -29.766 -17.141 1 98.75 173 HIS B O 1
ATOM 4006 N N . ALA B 1 174 ? 2.713 -31.453 -15.93 1 98.62 174 ALA B N 1
ATOM 4007 C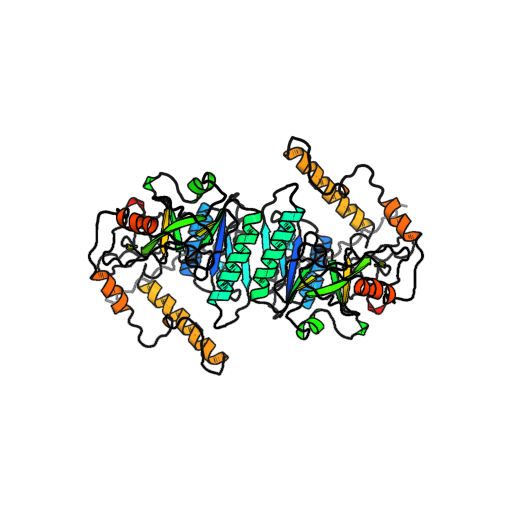 CA . ALA B 1 174 ? 2.906 -30.781 -14.648 1 98.62 174 ALA B CA 1
ATOM 4008 C C . ALA B 1 174 ? 3.672 -31.672 -13.672 1 98.62 174 ALA B C 1
ATOM 4010 O O . ALA B 1 174 ? 3.445 -32.875 -13.609 1 98.62 174 ALA B O 1
ATOM 4011 N N . GLN B 1 175 ? 4.574 -31.047 -12.977 1 98.25 175 GLN B N 1
ATOM 4012 C CA . GLN B 1 175 ? 5.215 -31.672 -11.828 1 98.25 175 GLN B CA 1
ATOM 4013 C C . GLN B 1 175 ? 4.566 -31.219 -10.523 1 98.25 175 GLN B C 1
ATOM 4015 O O . GLN B 1 175 ? 4.234 -30.047 -10.359 1 98.25 175 GLN B O 1
ATOM 4020 N N . VAL B 1 176 ? 4.312 -32.219 -9.609 1 98.06 176 VAL B N 1
ATOM 4021 C CA . VAL B 1 176 ? 3.934 -31.812 -8.258 1 98.06 176 VAL B CA 1
ATOM 4022 C C . VAL B 1 176 ? 5.059 -31 -7.621 1 98.06 176 VAL B C 1
ATOM 4024 O O . VAL B 1 176 ? 6.195 -31.453 -7.531 1 98.06 176 VAL B O 1
ATOM 4027 N N . ALA B 1 177 ? 4.77 -29.766 -7.336 1 97.38 177 ALA B N 1
ATOM 4028 C CA . ALA B 1 177 ? 5.719 -28.844 -6.715 1 97.38 177 ALA B CA 1
ATOM 4029 C C . ALA B 1 177 ? 5.137 -28.234 -5.445 1 97.38 177 ALA B C 1
ATOM 4031 O O . ALA B 1 177 ? 4.609 -27.125 -5.469 1 97.38 177 ALA B O 1
ATOM 4032 N N . LEU B 1 178 ? 5.375 -28.875 -4.352 1 95.44 178 LEU B N 1
ATOM 4033 C CA . LEU B 1 178 ? 4.672 -28.562 -3.113 1 95.44 178 LEU B CA 1
ATOM 4034 C C . LEU B 1 178 ? 5.184 -27.25 -2.516 1 95.44 178 LEU B C 1
ATOM 4036 O O . LEU B 1 178 ? 4.527 -26.656 -1.656 1 95.44 178 LEU B O 1
ATOM 4040 N N . HIS B 1 179 ? 6.305 -26.797 -2.949 1 93.81 179 HIS B N 1
ATOM 4041 C CA . HIS B 1 179 ? 6.777 -25.469 -2.547 1 93.81 179 HIS B CA 1
ATOM 4042 C C . HIS B 1 179 ? 5.883 -24.375 -3.109 1 93.81 179 HIS B C 1
ATOM 4044 O O . HIS B 1 179 ? 5.875 -23.25 -2.6 1 93.81 179 HIS B O 1
ATOM 4050 N N . TYR B 1 180 ? 5.121 -24.703 -4.094 1 95.38 180 TYR B N 1
ATOM 4051 C CA . TYR B 1 180 ? 4.199 -23.734 -4.684 1 95.38 180 TYR B CA 1
ATOM 4052 C C . TYR B 1 180 ? 2.777 -23.969 -4.188 1 95.38 180 TYR B C 1
ATOM 4054 O O . TYR B 1 180 ? 1.844 -23.281 -4.621 1 95.38 180 TYR B O 1
ATOM 4062 N N . ALA B 1 181 ? 2.582 -24.984 -3.43 1 95.38 181 ALA B N 1
ATOM 4063 C CA . ALA B 1 181 ? 1.313 -25.094 -2.715 1 95.38 181 ALA B CA 1
ATOM 4064 C C . ALA B 1 181 ? 1.236 -24.094 -1.568 1 95.38 181 ALA B C 1
ATOM 4066 O O . ALA B 1 181 ? 1.423 -24.453 -0.405 1 95.38 181 ALA B O 1
ATOM 4067 N N . LYS B 1 182 ? 0.927 -22.875 -1.91 1 94.31 182 LYS B N 1
ATOM 4068 C CA . LYS B 1 182 ? 1.082 -21.734 -1.03 1 94.31 182 LYS B CA 1
ATOM 4069 C C . LYS B 1 182 ? -0.275 -21.203 -0.571 1 94.31 182 LYS B C 1
ATOM 4071 O O . LYS B 1 182 ? -1.259 -21.281 -1.312 1 94.31 182 LYS B O 1
ATOM 4076 N N . PRO B 1 183 ? -0.296 -20.734 0.688 1 95.62 183 PRO B N 1
ATOM 4077 C CA . PRO B 1 183 ? -1.419 -19.859 1.027 1 95.62 183 PRO B CA 1
ATOM 4078 C C . PRO B 1 183 ? -1.423 -18.562 0.216 1 95.62 183 PRO B C 1
ATOM 4080 O O . PRO B 1 183 ? -0.487 -17.766 0.315 1 95.62 183 PRO B O 1
ATOM 4083 N N . CYS B 1 184 ? -2.412 -18.391 -0.617 1 96.62 184 CYS B N 1
ATOM 4084 C CA . CYS B 1 184 ? -2.293 -17.281 -1.558 1 96.62 184 CYS B CA 1
ATOM 4085 C C . CYS B 1 184 ? -3.562 -16.438 -1.571 1 96.62 184 CYS B C 1
ATOM 4087 O O . CYS B 1 184 ? -3.58 -15.344 -2.141 1 96.62 184 CYS B O 1
ATOM 4089 N N . ILE B 1 185 ? -4.676 -16.938 -1.104 1 98.38 185 ILE B N 1
ATOM 4090 C CA . ILE B 1 185 ? -5.91 -16.172 -0.982 1 98.38 185 ILE B CA 1
ATOM 4091 C C . ILE B 1 185 ? -6.211 -15.906 0.493 1 98.38 185 ILE B C 1
ATOM 4093 O O . ILE B 1 185 ? -6.504 -16.844 1.244 1 98.38 185 ILE B O 1
ATOM 4097 N N . VAL B 1 186 ? -6.191 -14.664 0.893 1 98 186 VAL B N 1
ATOM 4098 C CA . VAL B 1 186 ? -6.246 -14.297 2.305 1 98 186 VAL B CA 1
ATOM 4099 C C . VAL B 1 186 ? -7.492 -13.453 2.574 1 98 186 VAL B C 1
ATOM 4101 O O . VAL B 1 186 ? -7.703 -12.422 1.93 1 98 186 VAL B O 1
ATOM 4104 N N . SER B 1 187 ? -8.281 -13.883 3.553 1 97.38 187 SER B N 1
ATOM 4105 C CA . SER B 1 187 ? -9.508 -13.172 3.906 1 97.38 187 SER B CA 1
ATOM 4106 C C . SER B 1 187 ? -9.57 -12.898 5.406 1 97.38 187 SER B C 1
ATOM 4108 O O . SER B 1 187 ? -10.641 -12.625 5.945 1 97.38 187 SER B O 1
ATOM 4110 N N . ARG B 1 188 ? -8.484 -13.008 6.07 1 95.69 188 ARG B N 1
ATOM 4111 C CA . ARG B 1 188 ? -8.328 -12.711 7.488 1 95.69 188 ARG B CA 1
ATOM 4112 C C . ARG B 1 188 ? -6.922 -12.188 7.785 1 95.69 188 ARG B C 1
ATOM 4114 O O . ARG B 1 188 ? -6.016 -12.336 6.965 1 95.69 188 ARG B O 1
ATOM 4121 N N . PRO B 1 189 ? -6.82 -11.555 8.961 1 91.88 189 PRO B N 1
ATOM 4122 C CA . PRO B 1 189 ? -5.449 -11.188 9.328 1 91.88 189 PRO B CA 1
ATOM 4123 C C . PRO B 1 189 ? -4.523 -12.398 9.445 1 91.88 189 PRO B C 1
ATOM 4125 O O . PRO B 1 189 ? -4.832 -13.344 10.164 1 91.88 189 PRO B O 1
ATOM 4128 N N . ALA B 1 190 ? -3.508 -12.438 8.641 1 92.56 190 ALA B N 1
ATOM 4129 C CA . ALA B 1 190 ? -2.512 -13.5 8.656 1 92.56 190 ALA B CA 1
ATOM 4130 C C . ALA B 1 190 ? -1.23 -13.062 7.949 1 92.56 190 ALA B C 1
ATOM 4132 O O . ALA B 1 190 ? -1.279 -12.492 6.859 1 92.56 190 ALA B O 1
ATOM 4133 N N . LYS B 1 191 ? -0.199 -13.312 8.555 1 90.5 191 LYS B N 1
ATOM 4134 C CA . LYS B 1 191 ? 1.087 -13.062 7.91 1 90.5 191 LYS B CA 1
ATOM 4135 C C . LYS B 1 191 ? 1.458 -14.203 6.969 1 90.5 191 LYS B C 1
ATOM 4137 O O . LYS B 1 191 ? 1.268 -15.383 7.297 1 90.5 191 LYS B O 1
ATOM 4142 N N . ILE B 1 192 ? 1.872 -13.836 5.789 1 90.38 192 ILE B N 1
ATOM 4143 C CA . ILE B 1 192 ? 2.471 -14.797 4.867 1 90.38 192 ILE B CA 1
ATOM 4144 C C . ILE B 1 192 ? 3.99 -14.781 5.023 1 90.38 192 ILE B C 1
ATOM 4146 O O . ILE B 1 192 ? 4.609 -13.711 5.035 1 90.38 192 ILE B O 1
ATOM 4150 N N . GLY B 1 193 ? 4.516 -15.875 5.211 1 87 193 GLY B N 1
ATOM 4151 C CA . GLY B 1 193 ? 5.953 -15.969 5.418 1 87 193 GLY B CA 1
ATOM 4152 C C . GLY B 1 193 ? 6.758 -15.617 4.18 1 87 193 GLY B C 1
ATOM 4153 O O . GLY B 1 193 ? 6.207 -15.523 3.082 1 87 193 GLY B O 1
ATOM 4154 N N . ARG B 1 194 ? 8.047 -15.539 4.422 1 79.06 194 ARG B N 1
ATOM 4155 C CA . ARG B 1 194 ? 8.977 -15.258 3.33 1 79.06 194 ARG B CA 1
ATOM 4156 C C . ARG B 1 194 ? 8.852 -16.312 2.229 1 79.06 194 ARG B C 1
ATOM 4158 O O . ARG B 1 194 ? 8.75 -17.5 2.51 1 79.06 194 ARG B O 1
ATOM 4165 N N . GLY B 1 195 ? 8.781 -15.859 1.045 1 78.38 195 GLY B N 1
ATOM 4166 C CA . GLY B 1 195 ? 8.641 -16.766 -0.083 1 78.38 195 GLY B CA 1
ATOM 4167 C C . GLY B 1 195 ? 7.207 -17.172 -0.346 1 78.38 195 GLY B C 1
ATOM 4168 O O . GLY B 1 195 ? 6.902 -17.766 -1.382 1 78.38 195 GLY B O 1
ATOM 4169 N N . GLY B 1 196 ? 6.336 -16.828 0.584 1 82 196 GLY B N 1
ATOM 4170 C CA . GLY B 1 196 ? 4.918 -17.109 0.4 1 82 196 GLY B CA 1
ATOM 4171 C C . GLY B 1 196 ? 4.547 -18.547 0.696 1 82 196 GLY B C 1
ATOM 4172 O O . GLY B 1 196 ? 3.438 -18.984 0.38 1 82 196 GLY B O 1
ATOM 4173 N N . HIS B 1 197 ? 5.391 -19.234 1.344 1 84.31 197 HIS B N 1
ATOM 4174 C CA . HIS B 1 197 ? 5.215 -20.672 1.436 1 84.31 197 HIS B CA 1
ATOM 4175 C C . HIS B 1 197 ? 4.398 -21.047 2.668 1 84.31 197 HIS B C 1
ATOM 4177 O O . HIS B 1 197 ? 3.867 -22.156 2.748 1 84.31 197 HIS B O 1
ATOM 4183 N N . TYR B 1 198 ? 4.301 -20.156 3.58 1 86.12 198 TYR B N 1
ATOM 4184 C CA . TYR B 1 198 ? 3.646 -20.438 4.855 1 86.12 198 TYR B CA 1
ATOM 4185 C C . TYR B 1 198 ? 2.758 -19.266 5.273 1 86.12 198 TYR B C 1
ATOM 4187 O O . TYR B 1 198 ? 2.977 -18.125 4.852 1 86.12 198 TYR B O 1
ATOM 4195 N N . ALA B 1 199 ? 1.764 -19.641 6.031 1 84.12 199 ALA B N 1
ATOM 4196 C CA . ALA B 1 199 ? 0.92 -18.594 6.602 1 84.12 199 ALA B CA 1
ATOM 4197 C C . ALA B 1 199 ? 0.615 -18.875 8.07 1 84.12 199 ALA B C 1
ATOM 4199 O O . ALA B 1 199 ? 0.712 -20.016 8.523 1 84.12 199 ALA B O 1
ATOM 4200 N N . GLU B 1 200 ? 0.322 -17.75 8.789 1 86.88 200 GLU B N 1
ATOM 4201 C CA . GLU B 1 200 ? -0.173 -17.828 10.156 1 86.88 200 GLU B CA 1
ATOM 4202 C C . GLU B 1 200 ? -1.647 -18.234 10.188 1 86.88 200 GLU B C 1
ATOM 4204 O O . GLU B 1 200 ? -2.514 -17.391 10.445 1 86.88 200 GLU B O 1
ATOM 4209 N N . TYR B 1 201 ? -1.881 -19.469 9.945 1 89.38 201 TYR B N 1
ATOM 4210 C CA . TYR B 1 201 ? -3.236 -20 9.953 1 89.38 201 TYR B CA 1
ATOM 4211 C C . TYR B 1 201 ? -3.229 -21.5 10.258 1 89.38 201 TYR B C 1
ATOM 4213 O O . TYR B 1 201 ? -2.576 -22.281 9.562 1 89.38 201 TYR B O 1
ATOM 4221 N N . GLU B 1 202 ? -4.027 -21.875 11.148 1 92.62 202 GLU B N 1
ATOM 4222 C CA . GLU B 1 202 ? -3.898 -23.203 11.719 1 92.62 202 GLU B CA 1
ATOM 4223 C C . GLU B 1 202 ? -4.629 -24.25 10.867 1 92.62 202 GLU B C 1
ATOM 4225 O O . GLU B 1 202 ? -4.434 -25.453 11.047 1 92.62 202 GLU B O 1
ATOM 4230 N N . LYS B 1 203 ? -5.391 -23.812 9.961 1 94.5 203 LYS B N 1
ATOM 4231 C CA . LYS B 1 203 ? -6.125 -24.75 9.109 1 94.5 203 LYS B CA 1
ATOM 4232 C C . LYS B 1 203 ? -5.562 -24.766 7.695 1 94.5 203 LYS B C 1
ATOM 4234 O O . LYS B 1 203 ? -5.195 -23.719 7.152 1 94.5 203 LYS B O 1
ATOM 4239 N N . LEU B 1 204 ? -5.484 -26 7.199 1 96.12 204 LEU B N 1
ATOM 4240 C CA . LEU B 1 204 ? -5.18 -26.141 5.777 1 96.12 204 LEU B CA 1
ATOM 4241 C C . LEU B 1 204 ? -6.461 -26.172 4.949 1 96.12 204 LEU B C 1
ATOM 4243 O O . LEU B 1 204 ? -7.047 -27.25 4.758 1 96.12 204 LEU B O 1
ATOM 4247 N N . ASN B 1 205 ? -6.875 -25 4.52 1 96.94 205 ASN B N 1
ATOM 4248 C CA . ASN B 1 205 ? -8.023 -24.891 3.631 1 96.94 205 ASN B CA 1
ATOM 4249 C C . ASN B 1 205 ? -7.605 -24.938 2.164 1 96.94 205 ASN B C 1
ATOM 4251 O O . ASN B 1 205 ? -7.293 -23.906 1.575 1 96.94 205 ASN B O 1
ATOM 4255 N N . MET B 1 206 ? -7.723 -26.125 1.596 1 97.12 206 MET B N 1
ATOM 4256 C CA . MET B 1 206 ? -7.273 -26.359 0.227 1 97.12 206 MET B CA 1
ATOM 4257 C C . MET B 1 206 ? -8.359 -27.062 -0.589 1 97.12 206 MET B C 1
ATOM 4259 O O . MET B 1 206 ? -8.344 -28.281 -0.73 1 97.12 206 MET B O 1
ATOM 4263 N N . PRO B 1 207 ? -9.25 -26.266 -1.153 1 97.62 207 PRO B N 1
ATOM 4264 C CA . PRO B 1 207 ? -10.25 -26.906 -1.997 1 97.62 207 PRO B CA 1
ATOM 4265 C C . PRO B 1 207 ? -9.633 -27.797 -3.07 1 97.62 207 PRO B C 1
ATOM 4267 O O . PRO B 1 207 ? -8.617 -27.438 -3.67 1 97.62 207 PRO B O 1
ATOM 4270 N N . ASP B 1 208 ? -10.266 -28.938 -3.416 1 97.69 208 ASP B N 1
ATOM 4271 C CA . ASP B 1 208 ? -9.695 -29.938 -4.309 1 97.69 208 ASP B CA 1
ATOM 4272 C C . ASP B 1 208 ? -9.57 -29.391 -5.734 1 97.69 208 ASP B C 1
ATOM 4274 O O . ASP B 1 208 ? -8.742 -29.875 -6.516 1 97.69 208 ASP B O 1
ATOM 4278 N N . PHE B 1 209 ? -10.344 -28.42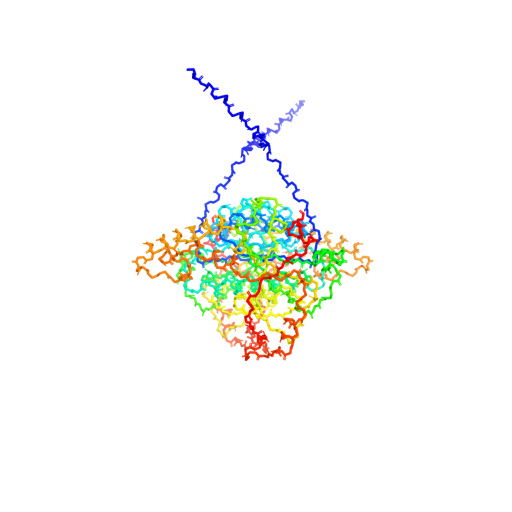2 -5.977 1 98.19 209 PHE B N 1
ATOM 4279 C CA . PHE B 1 209 ? -10.406 -27.938 -7.352 1 98.19 209 PHE B CA 1
ATOM 4280 C C . PHE B 1 209 ? -9.461 -26.75 -7.555 1 98.19 209 PHE B C 1
ATOM 4282 O O . PHE B 1 209 ? -9.367 -26.219 -8.656 1 98.19 209 PHE B O 1
ATOM 4289 N N . LEU B 1 210 ? -8.805 -26.281 -6.531 1 98.62 210 LEU B N 1
ATOM 4290 C CA . LEU B 1 210 ? -7.992 -25.078 -6.598 1 98.62 210 LEU B CA 1
ATOM 4291 C C . LEU B 1 210 ? -6.523 -25.422 -6.836 1 98.62 210 LEU B C 1
ATOM 4293 O O . LEU B 1 210 ? -5.91 -26.125 -6.031 1 98.62 210 LEU B O 1
ATOM 4297 N N . TYR B 1 211 ? -5.93 -24.844 -7.918 1 98.62 211 TYR B N 1
ATOM 4298 C CA . TYR B 1 211 ? -4.551 -25.141 -8.297 1 98.62 211 TYR B CA 1
ATOM 4299 C C . TYR B 1 211 ? -3.742 -23.859 -8.461 1 98.62 211 TYR B C 1
ATOM 4301 O O . TYR B 1 211 ? -4.277 -22.844 -8.875 1 98.62 211 TYR B O 1
ATOM 4309 N N . MET B 1 212 ? -2.504 -23.859 -8.102 1 98.31 212 MET B N 1
ATOM 4310 C CA . MET B 1 212 ? -1.489 -22.859 -8.422 1 98.31 212 MET B CA 1
ATOM 4311 C C . MET B 1 212 ? -0.499 -23.406 -9.445 1 98.31 212 MET B C 1
ATOM 4313 O O . MET B 1 212 ? 0.263 -24.328 -9.148 1 98.31 212 MET B O 1
ATOM 4317 N N . PHE B 1 213 ? -0.524 -22.875 -10.617 1 98.56 213 PHE B N 1
ATOM 4318 C CA . PHE B 1 213 ? 0.424 -23.266 -11.648 1 98.56 213 PHE B CA 1
ATOM 4319 C C . PHE B 1 213 ? 1.593 -22.297 -11.711 1 98.56 213 PHE B C 1
ATOM 4321 O O . PHE B 1 213 ? 1.408 -21.109 -12.016 1 98.56 213 PHE B O 1
ATOM 4328 N N . HIS B 1 214 ? 2.707 -22.734 -11.344 1 98.44 214 HIS B N 1
ATOM 4329 C CA . HIS B 1 214 ? 3.939 -21.984 -11.539 1 98.44 214 HIS B CA 1
ATOM 4330 C C . HIS B 1 214 ? 4.523 -22.234 -12.922 1 98.44 214 HIS B C 1
ATOM 4332 O O . HIS B 1 214 ? 4.535 -23.375 -13.398 1 98.44 214 HIS B O 1
ATOM 4338 N N . MET B 1 215 ? 5.078 -21.203 -13.578 1 98.25 215 MET B N 1
ATOM 4339 C CA . MET B 1 215 ? 5.281 -21.297 -15.023 1 98.25 215 MET B CA 1
ATOM 4340 C C . MET B 1 215 ? 6.746 -21.062 -15.383 1 98.25 215 MET B C 1
ATOM 4342 O O . MET B 1 215 ? 7.07 -20.766 -16.531 1 98.25 215 MET B O 1
ATOM 4346 N N . LYS B 1 216 ?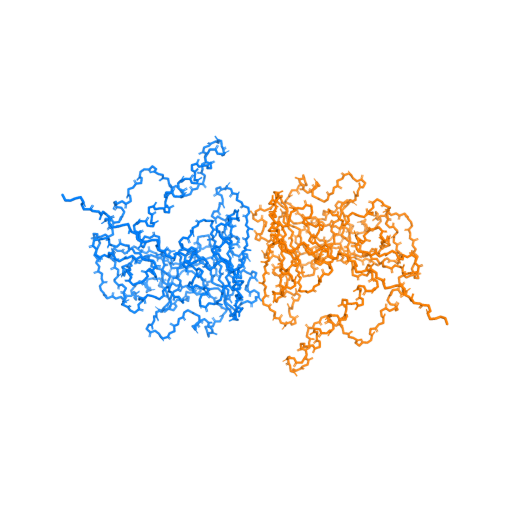 7.613 -21.266 -14.508 1 96.94 216 LYS B N 1
ATOM 4347 C CA . LYS B 1 216 ? 9.031 -21 -14.742 1 96.94 216 LYS B CA 1
ATOM 4348 C C . LYS B 1 216 ? 9.555 -21.844 -15.906 1 96.94 216 LYS B C 1
ATOM 4350 O O . LYS B 1 216 ? 10.359 -21.359 -16.703 1 96.94 216 LYS B O 1
ATOM 4355 N N . TYR B 1 217 ? 9.109 -23.094 -16.062 1 98.06 217 TYR B N 1
ATOM 4356 C CA . TYR B 1 217 ? 9.664 -24.031 -17.031 1 98.06 217 TYR B CA 1
ATOM 4357 C C . TYR B 1 217 ? 8.664 -24.312 -18.156 1 98.06 217 TYR B C 1
ATOM 4359 O O . TYR B 1 217 ? 8.766 -25.312 -18.844 1 98.06 217 TYR B O 1
ATOM 4367 N N . CYS B 1 218 ? 7.695 -23.438 -18.328 1 98.44 218 CYS B N 1
ATOM 4368 C CA . CYS B 1 218 ? 6.578 -23.719 -19.234 1 98.44 218 CYS B CA 1
ATOM 4369 C C . CYS B 1 218 ? 7.016 -23.609 -20.688 1 98.44 218 CYS B C 1
ATOM 4371 O O . CYS B 1 218 ? 6.297 -24.031 -21.594 1 98.44 218 CYS B O 1
ATOM 4373 N N . ASP B 1 219 ? 8.148 -22.984 -20.891 1 98.38 219 ASP B N 1
ATOM 4374 C CA . ASP B 1 219 ? 8.664 -22.812 -22.25 1 98.38 219 ASP B CA 1
ATOM 4375 C C . ASP B 1 219 ? 10.18 -22.625 -22.25 1 98.38 219 ASP B C 1
ATOM 4377 O O . ASP B 1 219 ? 10.703 -21.766 -21.531 1 98.38 219 ASP B O 1
ATOM 4381 N N . TYR B 1 220 ? 10.852 -23.406 -23.125 1 97.5 220 TYR B N 1
ATOM 4382 C CA . TYR B 1 220 ? 12.305 -23.406 -23.141 1 97.5 220 TYR B CA 1
ATOM 4383 C C . TYR B 1 220 ? 12.844 -22.031 -23.562 1 97.5 220 TYR B C 1
ATOM 4385 O O . TYR B 1 220 ? 13.719 -21.484 -22.906 1 97.5 220 TYR B O 1
ATOM 4393 N N . GLY B 1 221 ? 12.359 -21.531 -24.641 1 95.94 221 GLY B N 1
ATOM 4394 C CA . GLY B 1 221 ? 12.805 -20.234 -25.094 1 95.94 221 GLY B CA 1
ATOM 4395 C C . GLY B 1 221 ? 12.602 -19.125 -24.078 1 95.94 221 GLY B C 1
ATOM 4396 O O . GLY B 1 221 ? 13.5 -18.328 -23.828 1 95.94 221 GLY B O 1
ATOM 4397 N N . LEU B 1 222 ? 11.43 -19.094 -23.516 1 95.88 222 LEU B N 1
ATOM 4398 C CA . LEU B 1 222 ? 11.109 -18.094 -22.484 1 95.88 222 LEU B CA 1
ATOM 4399 C C . LEU B 1 222 ? 12.031 -18.25 -21.281 1 95.88 222 LEU B C 1
ATOM 4401 O O . LEU B 1 222 ? 12.5 -17.25 -20.719 1 95.88 222 LEU B O 1
ATOM 4405 N N . TYR B 1 223 ? 12.312 -19.453 -20.875 1 96.06 223 TYR B N 1
ATOM 4406 C CA . TYR B 1 223 ? 13.203 -19.75 -19.75 1 96.06 223 TYR B CA 1
ATOM 4407 C C . TYR B 1 223 ? 14.594 -19.188 -20 1 96.06 223 TYR B C 1
ATOM 4409 O O . TYR B 1 223 ? 15.148 -18.484 -19.156 1 96.06 223 TYR B O 1
ATOM 4417 N N . VAL B 1 224 ? 15.047 -19.438 -21.141 1 94.19 224 VAL B N 1
ATOM 4418 C CA . VAL B 1 224 ? 16.391 -19 -21.5 1 94.19 224 VAL B CA 1
ATOM 4419 C C . VAL B 1 224 ? 16.438 -17.469 -21.531 1 94.19 224 VAL B C 1
ATOM 4421 O O . VAL B 1 224 ? 17.359 -16.859 -20.984 1 94.19 224 VAL B O 1
ATOM 4424 N N . GLU B 1 225 ? 15.492 -16.922 -22.125 1 91.81 225 GLU B N 1
ATOM 4425 C CA . GLU B 1 225 ? 15.445 -15.461 -22.219 1 91.81 225 GLU B CA 1
ATOM 4426 C C . GLU B 1 225 ? 15.375 -14.812 -20.844 1 91.81 225 GLU B C 1
ATOM 4428 O O . GLU B 1 225 ? 16.062 -13.82 -20.578 1 91.81 225 GLU B O 1
ATOM 4433 N N . THR B 1 226 ? 14.555 -15.312 -19.984 1 90.75 226 THR B N 1
ATOM 4434 C CA . THR B 1 226 ? 14.375 -14.773 -18.641 1 90.75 226 THR B CA 1
ATOM 4435 C C . THR B 1 226 ? 15.68 -14.852 -17.859 1 90.75 226 THR B C 1
ATOM 4437 O O . THR B 1 226 ? 16.078 -13.875 -17.203 1 90.75 226 THR B O 1
ATOM 4440 N N . LEU B 1 227 ? 16.328 -15.945 -17.922 1 88.5 227 LEU B N 1
ATOM 4441 C CA . LEU B 1 227 ? 17.578 -16.125 -17.188 1 88.5 227 LEU B CA 1
ATOM 4442 C C . LEU B 1 227 ? 18.672 -15.203 -17.734 1 88.5 227 LEU B C 1
ATOM 4444 O O . LEU B 1 227 ? 19.484 -14.68 -16.969 1 88.5 227 LEU B O 1
ATOM 4448 N N . ASN B 1 228 ? 18.641 -15.086 -19.031 1 87.25 228 ASN B N 1
ATOM 4449 C CA . ASN B 1 228 ? 19.594 -14.172 -19.625 1 87.25 228 ASN B CA 1
ATOM 4450 C C . ASN B 1 228 ? 19.406 -12.742 -19.125 1 87.25 228 ASN B C 1
ATOM 4452 O O . ASN B 1 228 ? 20.375 -12.047 -18.812 1 87.25 228 ASN B O 1
ATOM 4456 N N . ARG B 1 229 ? 18.203 -12.305 -19.031 1 83.94 229 ARG B N 1
ATOM 4457 C CA . ARG B 1 229 ? 17.891 -10.969 -18.547 1 83.94 229 ARG B CA 1
ATOM 4458 C C . ARG B 1 229 ? 18.312 -10.805 -17.094 1 83.94 229 ARG B C 1
ATOM 4460 O O . ARG B 1 229 ? 18.859 -9.773 -16.703 1 83.94 229 ARG B O 1
ATOM 4467 N N . ARG B 1 230 ? 18 -11.734 -16.328 1 79.69 230 ARG B N 1
ATOM 4468 C CA . ARG B 1 230 ? 18.344 -11.68 -14.906 1 79.69 230 ARG B CA 1
ATOM 4469 C C . ARG B 1 230 ? 19.859 -11.617 -14.711 1 79.69 230 ARG B C 1
ATOM 4471 O O . ARG B 1 230 ? 20.344 -10.859 -13.883 1 79.69 230 ARG B O 1
ATOM 4478 N N . ASN B 1 231 ? 20.516 -12.406 -15.523 1 80.06 231 ASN B N 1
ATOM 4479 C CA . ASN B 1 231 ? 21.969 -12.406 -15.469 1 80.06 231 ASN B CA 1
ATOM 4480 C C . ASN B 1 231 ? 22.547 -11.055 -15.891 1 80.06 231 ASN B C 1
ATOM 4482 O O . ASN B 1 231 ? 23.516 -10.586 -15.297 1 80.06 231 ASN B O 1
ATOM 4486 N N . ALA B 1 232 ? 22 -10.539 -16.875 1 77.81 232 ALA B N 1
ATOM 4487 C CA . ALA B 1 232 ? 22.453 -9.234 -17.344 1 77.81 232 ALA B CA 1
ATOM 4488 C C . ALA B 1 232 ? 22.281 -8.172 -16.25 1 77.81 232 ALA B C 1
ATOM 4490 O O . ALA B 1 232 ? 23.156 -7.316 -16.078 1 77.81 232 ALA B O 1
ATOM 4491 N N . PHE B 1 233 ? 21.281 -8.234 -15.594 1 74.62 233 PHE B N 1
ATOM 4492 C CA . PHE B 1 233 ? 21.016 -7.293 -14.508 1 74.62 233 PHE B CA 1
ATOM 4493 C C . PHE B 1 233 ? 22.031 -7.461 -13.383 1 74.62 233 PHE B C 1
ATOM 4495 O O . PHE B 1 233 ? 22.547 -6.477 -12.852 1 74.62 233 PHE B O 1
ATOM 4502 N N . ILE B 1 234 ? 22.297 -8.672 -12.992 1 71.5 234 ILE B N 1
ATOM 4503 C CA . ILE B 1 234 ? 23.234 -8.984 -11.914 1 71.5 234 ILE B CA 1
ATOM 4504 C C . ILE B 1 234 ? 24.625 -8.484 -12.289 1 71.5 234 ILE B C 1
ATOM 4506 O O . ILE B 1 234 ? 25.328 -7.906 -11.453 1 71.5 234 ILE B O 1
ATOM 4510 N N . GLU B 1 235 ? 24.938 -8.711 -13.469 1 74.06 235 GLU B N 1
ATOM 4511 C CA . GLU B 1 235 ? 26.25 -8.258 -13.938 1 74.06 235 GLU B CA 1
ATOM 4512 C C . GLU B 1 235 ? 26.359 -6.738 -13.891 1 74.06 235 GLU B C 1
ATOM 4514 O O . GLU B 1 235 ? 27.406 -6.199 -13.516 1 74.06 235 GLU B O 1
ATOM 4519 N N . LYS B 1 236 ? 25.328 -6.121 -14.203 1 72.81 236 LYS B N 1
ATOM 4520 C CA . LYS B 1 236 ? 25.312 -4.664 -14.148 1 72.81 236 LYS B CA 1
ATOM 4521 C C . LYS B 1 236 ? 25.438 -4.168 -12.703 1 72.81 236 LYS B C 1
ATOM 4523 O O . LYS B 1 236 ? 26.125 -3.17 -12.445 1 72.81 236 LYS B O 1
ATOM 4528 N N . GLN B 1 237 ? 24.828 -4.852 -11.844 1 6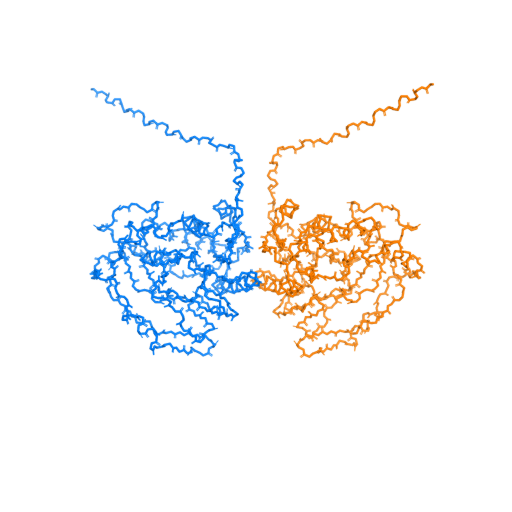7.81 237 GLN B N 1
ATOM 4529 C CA . GLN B 1 237 ? 24.891 -4.473 -10.438 1 67.81 237 GLN B CA 1
ATOM 4530 C C . GLN B 1 237 ? 26.281 -4.691 -9.859 1 67.81 237 GLN B C 1
ATOM 4532 O O . GLN B 1 237 ? 26.734 -3.912 -9.023 1 67.81 237 GLN B O 1
ATOM 4537 N N . LYS B 1 238 ? 26.859 -5.77 -10.242 1 65.44 238 LYS B N 1
ATOM 4538 C CA . LYS B 1 238 ? 28.234 -6.043 -9.812 1 65.44 238 LYS B CA 1
ATOM 4539 C C . LYS B 1 238 ? 29.172 -4.906 -10.219 1 65.44 238 LYS B C 1
ATOM 4541 O O . LYS B 1 238 ? 30.078 -4.551 -9.469 1 65.44 238 LYS B O 1
ATOM 4546 N N . GLU B 1 239 ? 28.844 -4.426 -11.25 1 65.62 239 GLU B N 1
ATOM 4547 C CA . GLU B 1 239 ? 29.672 -3.336 -11.758 1 65.62 239 GLU B CA 1
ATOM 4548 C C . GLU B 1 239 ? 29.469 -2.066 -10.93 1 65.62 239 GLU B C 1
ATOM 4550 O O . GLU B 1 239 ? 30.438 -1.348 -10.656 1 65.62 239 GLU B O 1
ATOM 4555 N N . VAL B 1 240 ? 28.297 -1.842 -10.492 1 60.66 240 VAL B N 1
ATOM 4556 C CA . VAL B 1 240 ? 27.984 -0.609 -9.781 1 60.66 240 VAL B CA 1
ATOM 4557 C C . VAL B 1 240 ? 28.453 -0.717 -8.336 1 60.66 240 VAL B C 1
ATOM 4559 O O . VAL B 1 240 ? 28.891 0.272 -7.742 1 60.66 240 VAL B O 1
ATOM 4562 N N . ALA B 1 241 ? 28.125 -1.897 -7.707 1 58.53 241 ALA B N 1
ATOM 4563 C CA . ALA B 1 241 ? 28.484 -2.064 -6.297 1 58.53 241 ALA B CA 1
ATOM 4564 C C . ALA B 1 241 ? 30 -2.074 -6.113 1 58.53 241 ALA B C 1
ATOM 4566 O O . ALA B 1 241 ? 30.5 -1.816 -5.016 1 58.53 241 ALA B O 1
ATOM 4567 N N . GLY B 1 242 ? 30.703 -1.95 -7.031 1 54.19 242 GLY B N 1
ATOM 4568 C CA . GLY B 1 242 ? 32.156 -1.902 -7.023 1 54.19 242 GLY B CA 1
ATOM 4569 C C . GLY B 1 242 ? 32.781 -3.148 -6.434 1 54.19 242 GLY B C 1
ATOM 4570 O O . GLY B 1 242 ? 33.875 -3.562 -6.859 1 54.19 242 GLY B O 1
ATOM 4571 N N . ASP B 1 243 ? 32.219 -3.598 -5.254 1 52.38 243 ASP B N 1
ATOM 4572 C CA . ASP B 1 243 ? 32.906 -4.676 -4.578 1 52.38 243 ASP B CA 1
ATOM 4573 C C . ASP B 1 243 ? 32.5 -6.039 -5.121 1 52.38 243 ASP B C 1
ATOM 4575 O O . ASP B 1 243 ? 32.906 -7.074 -4.598 1 52.38 243 ASP B O 1
ATOM 4579 N N . GLY B 1 244 ? 31.859 -6.125 -6.086 1 51.22 244 GLY B N 1
ATOM 4580 C CA . GLY B 1 244 ? 31.562 -7.359 -6.797 1 51.22 244 GLY B CA 1
ATOM 4581 C C . GLY B 1 244 ? 30.516 -8.203 -6.098 1 51.22 244 GLY B C 1
ATOM 4582 O O . GLY B 1 244 ? 30.156 -9.289 -6.57 1 51.22 244 GLY B O 1
ATOM 4583 N N . THR B 1 245 ? 30.203 -7.945 -4.926 1 50.47 245 THR B N 1
ATOM 4584 C CA . THR B 1 245 ? 29.344 -8.828 -4.152 1 50.47 245 THR B CA 1
ATOM 4585 C C . THR B 1 245 ? 27.875 -8.609 -4.512 1 50.47 245 THR B C 1
ATOM 4587 O O . THR B 1 245 ? 27.375 -7.484 -4.418 1 50.47 245 THR B O 1
ATOM 4590 N N . VAL B 1 246 ? 27.359 -9.414 -5.406 1 55.28 246 VAL B N 1
ATOM 4591 C CA . VAL B 1 246 ? 25.938 -9.32 -5.719 1 55.28 246 VAL B CA 1
ATOM 4592 C C . VAL B 1 246 ? 25.156 -10.297 -4.855 1 55.28 246 VAL B C 1
ATOM 4594 O O . VAL B 1 246 ? 25.484 -11.492 -4.805 1 55.28 246 VAL B O 1
ATOM 4597 N N . ARG B 1 247 ? 24.469 -9.805 -3.98 1 48.59 247 ARG B N 1
ATOM 4598 C CA . ARG B 1 247 ? 23.672 -10.617 -3.07 1 48.59 247 ARG B CA 1
ATOM 4599 C C . ARG B 1 247 ? 22.312 -10.953 -3.686 1 48.59 247 ARG B C 1
ATOM 4601 O O . ARG B 1 247 ? 21.297 -10.375 -3.311 1 48.59 247 ARG B O 1
ATOM 4608 N N . THR B 1 248 ? 22.375 -11.523 -4.934 1 58.28 248 THR B N 1
ATOM 4609 C CA . THR B 1 248 ? 21.125 -11.984 -5.543 1 58.28 248 THR B CA 1
ATOM 4610 C C . THR B 1 248 ? 21.078 -13.508 -5.59 1 58.28 248 THR B C 1
ATOM 4612 O O . THR B 1 248 ? 22.047 -14.18 -5.191 1 58.28 248 THR B O 1
ATOM 4615 N N . ASN B 1 249 ? 19.969 -14.125 -5.918 1 56.62 249 ASN B N 1
ATOM 4616 C CA . ASN B 1 249 ? 19.781 -15.57 -6.051 1 56.62 249 ASN B CA 1
ATOM 4617 C C . ASN B 1 249 ? 20.844 -16.188 -6.969 1 56.62 249 ASN B C 1
ATOM 4619 O O . ASN B 1 249 ? 20.891 -15.867 -8.156 1 56.62 249 ASN B O 1
ATOM 4623 N N . PRO B 1 250 ? 21.75 -16.906 -6.359 1 53.28 250 PRO B N 1
ATOM 4624 C CA . PRO B 1 250 ? 22.828 -17.531 -7.125 1 53.28 250 PRO B CA 1
ATOM 4625 C C . PRO B 1 250 ? 22.328 -18.266 -8.367 1 53.28 250 PRO B C 1
ATOM 4627 O O . PRO B 1 250 ? 23.078 -18.469 -9.32 1 53.28 250 PRO B O 1
ATOM 4630 N N . LYS B 1 251 ? 21.109 -18.578 -8.367 1 54.72 251 LYS B N 1
ATOM 4631 C CA . LYS B 1 251 ? 20.578 -19.344 -9.484 1 54.72 251 LYS B CA 1
ATOM 4632 C C . LYS B 1 251 ? 20.5 -18.484 -10.75 1 54.72 251 LYS B C 1
ATOM 4634 O O . LYS B 1 251 ? 20.359 -19.016 -11.852 1 54.72 251 LYS B O 1
ATOM 4639 N N . TRP B 1 252 ? 20.75 -17.297 -10.57 1 57.5 252 TRP B N 1
ATOM 4640 C CA . TRP B 1 252 ? 20.672 -16.391 -11.703 1 57.5 252 TRP B CA 1
ATOM 4641 C C . TRP B 1 252 ? 22.016 -16.234 -12.383 1 57.5 252 TRP B C 1
ATOM 4643 O O . TRP B 1 252 ? 22.125 -15.617 -13.445 1 57.5 252 TRP B O 1
ATOM 4653 N N . PHE B 1 253 ? 23.031 -17.016 -11.883 1 60.44 253 PHE B N 1
ATOM 4654 C CA . PHE B 1 253 ? 24.375 -16.797 -12.391 1 60.44 253 PHE B CA 1
ATOM 4655 C C . PHE B 1 253 ? 24.641 -17.688 -13.602 1 60.44 253 PHE B C 1
ATOM 4657 O O . PHE B 1 253 ? 24.172 -18.828 -13.664 1 60.44 253 PHE B O 1
ATOM 4664 N N . ALA B 1 254 ? 25.312 -17.078 -14.547 1 64.62 254 ALA B N 1
ATOM 4665 C CA . ALA B 1 254 ? 25.609 -17.719 -15.828 1 64.62 254 ALA B CA 1
ATOM 4666 C C . ALA B 1 254 ? 26.547 -18.906 -15.648 1 64.62 254 ALA B C 1
ATOM 4668 O O . ALA B 1 254 ? 26.469 -19.891 -16.391 1 64.62 254 ALA B O 1
ATOM 4669 N N . ASP B 1 255 ? 27.281 -18.797 -14.633 1 65.25 255 ASP B N 1
ATOM 4670 C CA . ASP B 1 255 ? 28.312 -19.828 -14.562 1 65.25 255 ASP B CA 1
ATOM 4671 C C . ASP B 1 255 ? 27.703 -21.188 -14.242 1 65.25 255 ASP B C 1
ATOM 4673 O O . ASP B 1 255 ? 26.969 -21.328 -13.266 1 65.25 255 ASP B O 1
ATOM 4677 N N . GLY B 1 256 ? 27.922 -22.141 -15.148 1 72.19 256 GLY B N 1
ATOM 4678 C CA . GLY B 1 256 ? 27.5 -23.516 -14.938 1 72.19 256 GLY B CA 1
ATOM 4679 C C . GLY B 1 256 ? 26.078 -23.781 -15.391 1 72.19 256 GLY B C 1
ATOM 4680 O O . GLY B 1 256 ? 25.531 -24.859 -15.125 1 72.19 256 GLY B O 1
ATOM 4681 N N . ARG B 1 257 ? 25.578 -22.781 -16.094 1 82.25 257 ARG B N 1
ATOM 4682 C CA . ARG B 1 257 ? 24.203 -22.938 -16.562 1 82.25 257 ARG B CA 1
ATOM 4683 C C . ARG B 1 257 ? 24.141 -23.844 -17.781 1 82.25 257 ARG B C 1
ATOM 4685 O O . ARG B 1 257 ? 24.953 -23.703 -18.703 1 82.25 257 ARG B O 1
ATOM 4692 N N . ASP B 1 258 ? 23.281 -25 -17.703 1 91.5 258 ASP B N 1
ATOM 4693 C CA . ASP B 1 258 ? 22.953 -25.875 -18.828 1 91.5 258 ASP B CA 1
ATOM 4694 C C . ASP B 1 258 ? 21.453 -26.016 -18.984 1 91.5 258 ASP B C 1
ATOM 4696 O O . ASP B 1 258 ? 20.844 -26.969 -18.484 1 91.5 258 ASP B O 1
ATOM 4700 N N . ASP B 1 259 ? 20.906 -25.141 -19.734 1 93.62 259 ASP B N 1
ATOM 4701 C CA . ASP B 1 259 ? 19.453 -25.062 -19.891 1 93.62 259 ASP B CA 1
ATOM 4702 C C . ASP B 1 259 ? 18.906 -26.297 -20.594 1 93.62 259 ASP B C 1
ATOM 4704 O O . ASP B 1 259 ? 17.844 -26.812 -20.219 1 93.62 259 ASP B O 1
ATOM 4708 N N . ASP B 1 260 ? 19.688 -26.797 -21.531 1 95.19 260 ASP B N 1
ATOM 4709 C CA . ASP B 1 260 ? 19.25 -27.984 -22.25 1 95.19 260 ASP B CA 1
ATOM 4710 C C . ASP B 1 260 ? 19.156 -29.188 -21.328 1 95.19 260 ASP B C 1
ATOM 4712 O O . ASP B 1 260 ? 18.2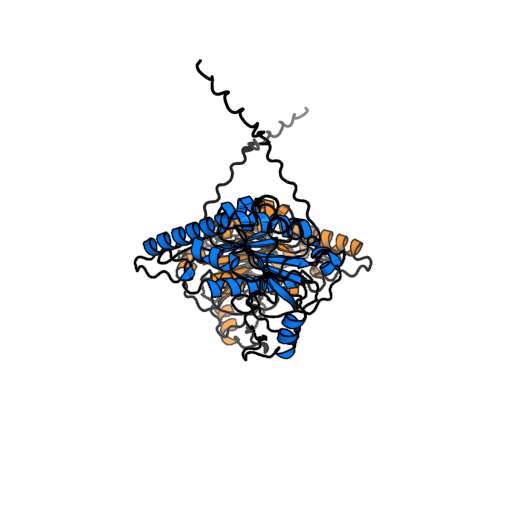19 -29.984 -21.422 1 95.19 260 ASP B O 1
ATOM 4716 N N . ALA B 1 261 ? 20.109 -29.297 -20.5 1 96.06 261 ALA B N 1
ATOM 4717 C CA . ALA B 1 261 ? 20.125 -30.422 -19.562 1 96.06 261 ALA B CA 1
ATOM 4718 C C . ALA B 1 261 ? 18.938 -30.375 -18.625 1 96.06 261 ALA B C 1
ATOM 4720 O O . ALA B 1 261 ? 18.375 -31.422 -18.25 1 96.06 261 ALA B O 1
ATOM 4721 N N . VAL B 1 262 ? 18.547 -29.219 -18.25 1 96.12 262 VAL B N 1
ATOM 4722 C CA . VAL B 1 262 ? 17.422 -29.031 -17.344 1 96.12 262 VAL B CA 1
ATOM 4723 C C . VAL B 1 262 ? 16.141 -29.547 -18 1 96.12 262 VAL B C 1
ATOM 4725 O O . VAL B 1 262 ? 15.406 -30.344 -17.406 1 96.12 262 VAL B O 1
ATOM 4728 N N . PHE B 1 263 ? 15.883 -29.25 -19.188 1 97.88 263 PHE B N 1
ATOM 4729 C CA . PHE B 1 263 ? 14.641 -29.625 -19.859 1 97.88 263 PHE B CA 1
ATOM 4730 C C . PHE B 1 263 ? 14.688 -31.078 -20.328 1 97.88 263 PHE B C 1
ATOM 4732 O O . PHE B 1 263 ? 13.664 -31.75 -20.359 1 97.88 263 PHE B O 1
ATOM 4739 N N . SER B 1 264 ? 15.938 -31.547 -20.688 1 97.81 264 SER B N 1
ATOM 4740 C CA . SER B 1 264 ? 16.094 -32.969 -21.031 1 97.81 264 SER B CA 1
ATOM 4741 C C . SER B 1 264 ? 15.75 -33.844 -19.859 1 97.81 264 SER B C 1
ATOM 4743 O O . SER B 1 264 ? 15.219 -34.969 -20.031 1 97.81 264 SER B O 1
ATOM 4745 N N . ALA B 1 265 ? 16.062 -33.344 -18.719 1 97.44 265 ALA B N 1
ATOM 4746 C CA . ALA B 1 265 ? 15.75 -34.125 -17.516 1 97.44 265 ALA B CA 1
ATOM 4747 C C . ALA B 1 265 ? 14.242 -34.281 -17.344 1 97.44 265 ALA B C 1
ATOM 4749 O O . ALA B 1 265 ? 13.766 -35.312 -16.891 1 97.44 265 ALA B O 1
ATOM 4750 N N . PHE B 1 266 ? 13.445 -33.281 -17.688 1 97.94 266 PHE B N 1
ATOM 4751 C CA . PHE B 1 266 ? 11.992 -33.406 -17.641 1 97.94 266 PHE B CA 1
ATOM 4752 C C . PHE B 1 266 ? 11.492 -34.438 -18.625 1 97.94 266 PHE B C 1
ATOM 4754 O O . PHE B 1 266 ? 10.609 -35.25 -18.312 1 97.94 266 PHE B O 1
ATOM 4761 N N . GLU B 1 267 ? 12.07 -34.469 -19.797 1 97.62 267 GLU B N 1
ATOM 4762 C CA . GLU B 1 267 ? 11.633 -35.312 -20.906 1 97.62 267 GLU B CA 1
ATOM 4763 C C . GLU B 1 267 ? 11.805 -36.812 -20.562 1 97.62 267 GLU B C 1
ATOM 4765 O O . GLU B 1 267 ? 11.109 -37.656 -21.109 1 97.62 267 GLU B O 1
ATOM 4770 N N . ARG B 1 268 ? 12.703 -37.062 -19.672 1 97.5 268 ARG B N 1
ATOM 4771 C CA . ARG B 1 268 ? 13.039 -38.438 -19.344 1 97.5 268 ARG B CA 1
ATOM 4772 C C . ARG B 1 268 ? 12.141 -38.969 -18.219 1 97.5 268 ARG B C 1
ATOM 4774 O O . ARG B 1 268 ? 12.102 -40.156 -17.969 1 97.5 268 ARG B O 1
ATOM 4781 N N . ARG B 1 269 ? 11.391 -38.156 -17.625 1 97.81 269 ARG B N 1
ATOM 4782 C CA . ARG B 1 269 ? 10.594 -38.531 -16.469 1 97.81 269 ARG B CA 1
ATOM 4783 C C . ARG B 1 269 ? 9.328 -39.281 -16.922 1 97.81 269 ARG B C 1
ATOM 4785 O O . ARG B 1 269 ? 8.758 -38.969 -17.969 1 97.81 269 ARG B O 1
ATOM 4792 N N . PRO B 1 270 ? 8.883 -40.281 -16.078 1 97.88 270 PRO B N 1
ATOM 4793 C CA . PRO B 1 270 ? 7.617 -40.938 -16.406 1 97.88 270 PRO B CA 1
ATOM 4794 C C . PRO B 1 270 ? 6.414 -40 -16.297 1 97.88 270 PRO B C 1
ATOM 4796 O O . PRO B 1 270 ? 6.363 -39.156 -15.398 1 97.88 270 PRO B O 1
ATOM 4799 N N . VAL B 1 271 ? 5.402 -40.219 -17.188 1 98.12 271 VAL B N 1
ATOM 4800 C CA . VAL B 1 271 ? 4.195 -39.406 -17.219 1 98.12 271 VAL B CA 1
ATOM 4801 C C . VAL B 1 271 ? 2.99 -40.219 -16.797 1 98.12 271 VAL B C 1
ATOM 4803 O O . VAL B 1 271 ? 2.754 -41.312 -17.344 1 98.12 271 VAL B O 1
ATOM 4806 N N . VAL B 1 272 ? 2.295 -39.75 -15.805 1 97.31 272 VAL B N 1
ATOM 4807 C CA . VAL B 1 272 ? 1.046 -40.344 -15.359 1 97.31 272 VAL B CA 1
ATOM 4808 C C . VAL B 1 272 ? -0.135 -39.656 -16.047 1 97.31 272 VAL B C 1
ATOM 4810 O O . VAL B 1 272 ? -0.302 -38.438 -15.961 1 97.31 272 VAL B O 1
ATOM 4813 N N . GLU B 1 273 ? -1.044 -40.438 -16.703 1 95.44 273 GLU B N 1
ATOM 4814 C CA . GLU B 1 273 ? -2.15 -39.875 -17.484 1 95.44 273 GLU B CA 1
ATOM 4815 C C . GLU B 1 273 ? -3.328 -39.531 -16.578 1 95.44 273 GLU B C 1
ATOM 4817 O O . GLU B 1 273 ? -4.082 -38.594 -16.875 1 95.44 273 GLU B O 1
ATOM 4822 N N . SER B 1 274 ? -3.479 -40.25 -15.531 1 94.88 274 SER B N 1
ATOM 4823 C CA . SER B 1 274 ? -4.551 -39.938 -14.586 1 94.88 274 SER B CA 1
ATOM 4824 C C . SER B 1 274 ? -4.188 -38.75 -13.719 1 94.88 274 SER B C 1
ATOM 4826 O O . SER B 1 274 ? -3.162 -38.781 -13.031 1 94.88 274 SER B O 1
ATOM 4828 N N . PHE B 1 275 ? -4.988 -37.781 -13.734 1 97.19 275 PHE B N 1
ATOM 4829 C CA . PHE B 1 275 ? -4.727 -36.594 -12.953 1 97.19 275 PHE B CA 1
ATOM 4830 C C . PHE B 1 275 ? -5.441 -36.656 -11.609 1 97.19 275 PHE B C 1
ATOM 4832 O O . PHE B 1 275 ? -6.438 -35.969 -11.398 1 97.19 275 PHE B O 1
ATOM 4839 N N . ASP B 1 276 ? -5.027 -37.5 -10.766 1 96.5 276 ASP B N 1
ATOM 4840 C CA . ASP B 1 276 ? -5.5 -37.656 -9.391 1 96.5 276 ASP B CA 1
ATOM 4841 C C . ASP B 1 276 ? -4.383 -37.375 -8.391 1 96.5 276 ASP B C 1
ATOM 4843 O O . ASP B 1 276 ? -3.416 -38.125 -8.305 1 96.5 276 ASP B O 1
ATOM 4847 N N . LEU B 1 277 ? -4.547 -36.312 -7.641 1 97.31 277 LEU B N 1
ATOM 4848 C CA . LEU B 1 277 ? -3.512 -35.906 -6.699 1 97.31 277 LEU B CA 1
ATOM 4849 C C . LEU B 1 277 ? -3.959 -36.156 -5.258 1 97.31 277 LEU B C 1
ATOM 4851 O O . LEU B 1 277 ? -3.438 -35.531 -4.332 1 97.31 277 LEU B O 1
ATOM 4855 N N . SER B 1 278 ? -4.957 -37.031 -5.043 1 97.06 278 SER B N 1
ATOM 4856 C CA . SER B 1 278 ? -5.516 -37.281 -3.717 1 97.06 278 SER B CA 1
ATOM 4857 C C . SER B 1 278 ? -4.449 -37.781 -2.752 1 97.06 278 SER B C 1
ATOM 4859 O O . SER B 1 278 ? -4.434 -37.406 -1.578 1 97.06 278 SER B O 1
ATOM 4861 N N . HIS B 1 279 ? -3.602 -38.594 -3.291 1 96.69 279 HIS B N 1
ATOM 4862 C CA . HIS B 1 279 ? -2.566 -39.156 -2.432 1 96.69 279 HIS B CA 1
ATOM 4863 C C . HIS B 1 279 ? -1.581 -38.062 -1.981 1 96.69 279 HIS B C 1
ATOM 4865 O O . HIS B 1 279 ? -1.052 -38.125 -0.869 1 96.69 279 HIS B O 1
ATOM 4871 N N . VAL B 1 280 ? -1.264 -37.125 -2.82 1 97.44 280 VAL B N 1
ATOM 4872 C CA . VAL B 1 280 ? -0.393 -36.031 -2.475 1 97.44 280 VAL B CA 1
ATOM 4873 C C . VAL B 1 280 ? -1.054 -35.156 -1.397 1 97.44 280 VAL B C 1
ATOM 4875 O O . VAL B 1 280 ? -0.43 -34.844 -0.384 1 97.44 280 VAL B O 1
ATOM 4878 N N . ARG B 1 281 ? -2.33 -34.844 -1.518 1 97.25 281 ARG B N 1
ATOM 4879 C CA . ARG B 1 281 ? -3.082 -34.031 -0.571 1 97.25 281 ARG B CA 1
ATOM 4880 C C . ARG B 1 281 ? -3.182 -34.719 0.787 1 97.25 281 ARG B C 1
ATOM 4882 O O . ARG B 1 281 ? -3.152 -34.062 1.826 1 97.25 281 ARG B O 1
ATOM 4889 N N . GLU B 1 282 ? -3.359 -36 0.694 1 97.12 282 GLU B N 1
ATOM 4890 C CA . GLU B 1 282 ? -3.449 -36.75 1.941 1 97.12 282 GLU B CA 1
ATOM 4891 C C . GLU B 1 282 ? -2.199 -36.531 2.795 1 97.12 282 GLU B C 1
ATOM 4893 O O . GLU B 1 282 ? -2.291 -36.406 4.016 1 97.12 282 GLU B O 1
ATOM 4898 N N . ILE B 1 283 ? -1.086 -36.562 2.145 1 96.94 283 ILE B N 1
ATOM 4899 C CA . ILE B 1 283 ? 0.168 -36.344 2.859 1 96.94 283 ILE B CA 1
ATOM 4900 C C . ILE B 1 283 ? 0.215 -34.938 3.42 1 96.94 283 ILE B C 1
ATOM 4902 O O . ILE B 1 283 ? 0.632 -34.719 4.559 1 96.94 283 ILE B O 1
ATOM 4906 N N . MET B 1 284 ? -0.204 -34 2.697 1 96.5 284 MET B N 1
ATOM 4907 C CA . MET B 1 284 ? -0.222 -32.594 3.146 1 96.5 284 MET B CA 1
ATOM 4908 C C . MET B 1 284 ? -1.117 -32.438 4.371 1 96.5 284 MET B C 1
ATOM 4910 O O . MET B 1 284 ? -0.707 -31.844 5.367 1 96.5 284 MET B O 1
ATOM 4914 N N . TYR B 1 285 ? -2.264 -33.031 4.332 1 96.94 285 TYR B N 1
ATOM 4915 C CA . TYR B 1 285 ? -3.209 -32.906 5.441 1 96.94 285 TYR B CA 1
ATOM 4916 C C . TYR B 1 285 ? -2.691 -33.656 6.672 1 96.94 285 TYR B C 1
ATOM 4918 O O . TYR B 1 285 ? -2.77 -33.125 7.789 1 96.94 285 TYR B O 1
ATOM 4926 N N . SER B 1 286 ? -2.154 -34.812 6.469 1 97.12 286 SER B N 1
ATOM 4927 C CA . SER B 1 286 ? -1.765 -35.656 7.594 1 97.12 286 SER B CA 1
ATOM 4928 C C . SER B 1 286 ? -0.516 -35.094 8.281 1 97.12 286 SER B C 1
ATOM 4930 O O . SER B 1 286 ? -0.242 -35.438 9.438 1 97.12 286 SER B O 1
ATOM 4932 N N . THR B 1 287 ? 0.188 -34.25 7.566 1 96.44 287 THR B N 1
ATOM 4933 C CA . THR B 1 287 ? 1.434 -33.75 8.141 1 96.44 287 THR B CA 1
ATOM 4934 C C . THR B 1 287 ? 1.313 -32.281 8.5 1 96.44 287 THR B C 1
ATOM 4936 O O . THR B 1 287 ? 2.307 -31.625 8.836 1 96.44 287 THR B O 1
ATOM 4939 N N . TRP B 1 288 ? 0.162 -31.703 8.344 1 95.81 288 TRP B N 1
ATOM 4940 C CA . TRP B 1 288 ? -0.055 -30.297 8.648 1 95.81 288 TRP B CA 1
ATOM 4941 C C . TRP B 1 288 ? 0.241 -30 10.117 1 95.81 288 TRP B C 1
ATOM 4943 O O . TRP B 1 288 ? -0.34 -30.625 11.008 1 95.81 288 TRP B O 1
ATOM 4953 N N . GLU B 1 289 ? 1.185 -29.047 10.375 1 94.75 289 GLU B N 1
ATOM 4954 C CA . GLU B 1 289 ? 1.586 -28.75 11.742 1 94.75 289 GLU B CA 1
ATOM 4955 C C . GLU B 1 289 ? 2.227 -27.359 11.844 1 94.75 289 GLU B C 1
ATOM 4957 O O . GLU B 1 289 ? 2.553 -26.75 10.82 1 94.75 289 GLU B O 1
ATOM 4962 N N . GLN B 1 290 ? 2.375 -26.922 13.047 1 92.94 290 GLN B N 1
ATOM 4963 C CA . GLN B 1 290 ? 3.016 -25.625 13.281 1 92.94 290 GLN B CA 1
ATOM 4964 C C . GLN B 1 290 ? 4.531 -25.734 13.133 1 92.94 290 GLN B C 1
ATOM 4966 O O . GLN B 1 290 ? 5.137 -26.703 13.586 1 92.94 290 GLN B O 1
ATOM 4971 N N . ARG B 1 291 ? 5.254 -24.844 12.484 1 86.12 291 ARG B N 1
ATOM 4972 C CA . ARG B 1 291 ? 6.695 -24.812 12.25 1 86.12 291 ARG B CA 1
ATOM 4973 C C . ARG B 1 291 ? 7.43 -24.141 13.406 1 86.12 291 ARG B C 1
ATOM 4975 O O . ARG B 1 291 ? 8.648 -24.297 13.539 1 86.12 291 ARG B O 1
ATOM 4982 N N . GLY B 1 292 ? 6.793 -23.312 14.453 1 75.38 292 GLY B N 1
ATOM 4983 C CA . GLY B 1 292 ? 7.414 -22.641 15.578 1 75.38 292 GLY B CA 1
ATOM 4984 C C . GLY B 1 292 ? 7.148 -21.141 15.609 1 75.38 292 GLY B C 1
ATOM 4985 O O . GLY B 1 292 ? 7.27 -20.516 16.656 1 75.38 292 GLY B O 1
ATOM 4986 N N . ASP B 1 293 ? 7.082 -20.422 14.531 1 83.25 293 ASP B N 1
ATOM 4987 C CA . ASP B 1 293 ? 6.906 -18.984 14.5 1 83.25 293 ASP B CA 1
ATOM 4988 C C . ASP B 1 293 ? 5.461 -18.609 14.18 1 83.25 293 ASP B C 1
ATOM 4990 O O . ASP B 1 293 ? 5.195 -17.531 13.641 1 83.25 293 ASP B O 1
ATOM 4994 N N . GLY B 1 294 ? 4.598 -19.484 14.57 1 87.38 294 GLY B N 1
ATOM 4995 C CA . GLY B 1 294 ? 3.188 -19.234 14.312 1 87.38 294 GLY B CA 1
ATOM 4996 C C . GLY B 1 294 ? 2.768 -19.578 12.898 1 87.38 294 GLY B C 1
ATOM 4997 O O . GLY B 1 294 ? 1.577 -19.562 12.578 1 87.38 294 GLY B O 1
ATOM 4998 N N . LEU B 1 295 ? 3.744 -19.953 12.117 1 91.06 295 LEU B N 1
ATOM 4999 C CA . LEU B 1 295 ? 3.459 -20.375 10.75 1 91.06 295 LEU B CA 1
ATOM 5000 C C . LEU B 1 295 ? 3.162 -21.875 10.695 1 91.06 295 LEU B C 1
ATOM 5002 O O . LEU B 1 295 ? 3.553 -22.625 11.594 1 91.06 295 LEU B O 1
ATOM 5006 N N . TRP B 1 296 ? 2.441 -22.266 9.727 1 93.19 296 TRP B N 1
ATOM 5007 C CA . TRP B 1 296 ? 2.041 -23.656 9.562 1 93.19 296 TRP B CA 1
ATOM 5008 C C . TRP B 1 296 ? 2.562 -24.219 8.242 1 93.19 296 TRP B C 1
ATOM 5010 O O . TRP B 1 296 ? 2.789 -23.469 7.289 1 93.19 296 TRP B O 1
ATOM 5020 N N . HIS B 1 297 ? 2.869 -25.516 8.305 1 92.88 297 HIS B N 1
ATOM 5021 C CA . HIS B 1 297 ? 3.416 -26.125 7.102 1 92.88 297 HIS B CA 1
ATOM 5022 C C . HIS B 1 297 ? 3.043 -27.609 7.016 1 92.88 297 HIS B C 1
ATOM 5024 O O . HIS B 1 297 ? 2.338 -28.125 7.883 1 92.88 297 HIS B O 1
ATOM 5030 N N . PHE B 1 298 ? 3.361 -28.234 5.93 1 94.69 298 PHE B N 1
ATOM 5031 C CA . PHE B 1 298 ? 3.25 -29.672 5.676 1 94.69 298 PHE B CA 1
ATOM 5032 C C . PHE B 1 298 ? 4.551 -30.219 5.102 1 94.69 298 PHE B C 1
ATOM 5034 O O . PHE B 1 298 ? 5.434 -29.453 4.707 1 94.69 298 PHE B O 1
ATOM 5041 N N . HIS B 1 299 ? 4.668 -31.516 5.137 1 93.94 299 HIS B N 1
ATOM 5042 C CA . HIS B 1 299 ? 5.828 -32.156 4.535 1 93.94 299 HIS B CA 1
ATOM 5043 C C . HIS B 1 299 ? 5.773 -32.094 3.012 1 93.94 299 HIS B C 1
ATOM 5045 O O . HIS B 1 299 ? 4.691 -32.062 2.424 1 93.94 299 HIS B O 1
ATOM 5051 N N . ARG B 1 300 ? 6.906 -32.031 2.449 1 94.44 300 ARG B N 1
ATOM 5052 C CA . ARG B 1 300 ? 7 -31.859 1.003 1 94.44 300 ARG B CA 1
ATOM 5053 C C . ARG B 1 300 ? 7.82 -32.969 0.375 1 94.44 300 ARG B C 1
ATOM 5055 O O . ARG B 1 300 ? 8.914 -32.75 -0.148 1 94.44 300 ARG B O 1
ATOM 5062 N N . PRO B 1 301 ? 7.297 -34.125 0.375 1 94.88 301 PRO B N 1
ATOM 5063 C CA . PRO B 1 301 ? 8.023 -35.156 -0.341 1 94.88 301 PRO B CA 1
ATOM 5064 C C . PRO B 1 301 ? 8.195 -34.844 -1.825 1 94.88 301 PRO B C 1
ATOM 5066 O O . PRO B 1 301 ? 7.469 -34.031 -2.377 1 94.88 301 PRO B O 1
ATOM 5069 N N . GLU B 1 302 ? 9.141 -35.531 -2.396 1 94 302 GLU B N 1
ATOM 5070 C CA . GLU B 1 302 ? 9.375 -35.406 -3.83 1 94 302 GLU B CA 1
ATOM 5071 C C . GLU B 1 302 ? 8.617 -36.469 -4.621 1 94 302 GLU B C 1
ATOM 5073 O O . GLU B 1 302 ? 8.414 -37.562 -4.137 1 94 302 GLU B O 1
ATOM 5078 N N . TYR B 1 303 ? 8.234 -36.062 -5.727 1 95.62 303 TYR B N 1
ATOM 5079 C CA . TYR B 1 303 ? 7.555 -36.969 -6.652 1 95.62 303 TYR B CA 1
ATOM 5080 C C . TYR B 1 303 ? 8.273 -37 -7.992 1 95.62 303 TYR B C 1
ATOM 5082 O O . TYR B 1 303 ? 8.562 -35.969 -8.594 1 95.62 303 TYR B O 1
ATOM 5090 N N . ASP B 1 304 ? 8.492 -38.156 -8.484 1 95.38 304 ASP B N 1
ATOM 5091 C CA . ASP B 1 304 ? 9.305 -38.344 -9.688 1 95.38 304 ASP B CA 1
ATOM 5092 C C . ASP B 1 304 ? 8.453 -38.188 -10.953 1 95.38 304 ASP B C 1
ATOM 5094 O O . ASP B 1 304 ? 8.969 -37.844 -12.016 1 95.38 304 ASP B O 1
ATOM 5098 N N . GLU B 1 305 ? 7.254 -38.469 -10.867 1 97.12 305 GLU B N 1
ATOM 5099 C CA . GLU B 1 305 ? 6.406 -38.531 -12.055 1 97.12 305 GLU B CA 1
ATOM 5100 C C . GLU B 1 305 ? 5.914 -37.125 -12.453 1 97.12 305 GLU B C 1
ATOM 5102 O O . GLU B 1 305 ? 5.809 -36.25 -11.609 1 97.12 305 GLU B O 1
ATOM 5107 N N . LEU B 1 306 ? 5.688 -37 -13.703 1 98.44 306 LEU B N 1
ATOM 5108 C CA . LEU B 1 306 ? 4.895 -35.875 -14.234 1 98.44 306 LEU B CA 1
ATOM 5109 C C . LEU B 1 306 ? 3.438 -36.281 -14.406 1 98.44 306 LEU B C 1
ATOM 5111 O O . LEU B 1 306 ? 3.141 -37.469 -14.602 1 98.44 306 LEU B O 1
ATOM 5115 N N . TYR B 1 307 ? 2.596 -35.375 -14.281 1 98.56 307 TYR B N 1
ATOM 5116 C CA . TYR B 1 307 ? 1.173 -35.594 -14.508 1 98.56 307 TYR B CA 1
ATOM 5117 C C . TYR B 1 307 ? 0.699 -34.906 -15.773 1 98.56 307 TYR B C 1
ATOM 5119 O O . TYR B 1 307 ? 1.079 -33.75 -16.031 1 98.56 307 TYR B O 1
ATOM 5127 N N . MET B 1 308 ? -0.054 -35.625 -16.562 1 98.19 308 MET B N 1
ATOM 5128 C CA . MET B 1 308 ? -0.683 -34.969 -17.719 1 98.19 308 MET B CA 1
ATOM 5129 C C . MET B 1 308 ? -1.926 -34.188 -17.297 1 98.19 308 MET B C 1
ATOM 5131 O O . MET B 1 308 ? -2.85 -34.75 -16.719 1 98.19 308 MET B O 1
ATOM 5135 N N . LEU B 1 309 ? -1.949 -32.906 -17.562 1 97.88 309 LEU B N 1
ATOM 5136 C CA . LEU B 1 309 ? -3.123 -32.094 -17.266 1 97.88 309 LEU B CA 1
ATOM 5137 C C . LEU B 1 309 ? -4.289 -32.469 -18.172 1 97.88 309 LEU B C 1
ATOM 5139 O O . LEU B 1 309 ? -4.113 -32.625 -19.375 1 97.88 309 LEU B O 1
ATOM 5143 N N . PRO B 1 310 ? -5.48 -32.625 -17.641 1 97.94 310 PRO B N 1
ATOM 5144 C CA . PRO B 1 310 ? -6.652 -32.875 -18.484 1 97.94 310 PRO B CA 1
ATOM 5145 C C . PRO B 1 310 ? -6.863 -31.75 -19.5 1 97.94 310 PRO B C 1
ATOM 5147 O O . PRO B 1 310 ? -6.527 -30.594 -19.25 1 97.94 310 PRO B O 1
ATOM 5150 N N . VAL B 1 311 ? -7.52 -32.094 -20.594 1 96.94 311 VAL B N 1
ATOM 5151 C CA . VAL B 1 311 ? -7.734 -31.172 -21.719 1 96.94 311 VAL B CA 1
ATOM 5152 C C . VAL B 1 311 ? -8.578 -29.984 -21.266 1 96.94 311 VAL B C 1
ATOM 5154 O O . VAL B 1 311 ? -8.422 -28.875 -21.781 1 96.94 311 VAL B O 1
ATOM 5157 N N . ARG B 1 312 ? -9.391 -30.125 -20.25 1 97.31 312 ARG B N 1
ATOM 5158 C CA . ARG B 1 312 ? -10.297 -29.094 -19.781 1 97.31 312 ARG B CA 1
ATOM 5159 C C . ARG B 1 312 ? -9.523 -27.906 -19.203 1 97.31 312 ARG B C 1
ATOM 5161 O O . ARG B 1 312 ? -10.07 -26.812 -19.047 1 97.31 312 ARG B O 1
ATOM 5168 N N . PHE B 1 313 ? -8.258 -28.047 -18.891 1 97.81 313 PHE B N 1
ATOM 5169 C CA . PHE B 1 313 ? -7.453 -26.953 -18.344 1 97.81 313 PHE B CA 1
ATOM 5170 C C . PHE B 1 313 ? -6.93 -26.062 -19.469 1 97.81 313 PHE B C 1
ATOM 5172 O O . PHE B 1 313 ? -6.383 -24.984 -19.219 1 97.81 313 PHE B O 1
ATOM 5179 N N . GLY B 1 314 ? -7.113 -26.547 -20.719 1 96.75 314 GLY B N 1
ATOM 5180 C CA . GLY B 1 314 ? -6.684 -25.719 -21.828 1 96.75 314 GLY B CA 1
ATOM 5181 C C . GLY B 1 314 ? -7.324 -24.344 -21.828 1 96.75 314 GLY B C 1
ATOM 5182 O O . GLY B 1 314 ? -8.547 -24.234 -21.875 1 96.75 314 GLY B O 1
ATOM 5183 N N . GLY B 1 315 ? -6.473 -23.281 -21.703 1 95.5 315 GLY B N 1
ATOM 5184 C CA . GLY B 1 315 ? -6.977 -21.922 -21.719 1 95.5 315 GLY B CA 1
ATOM 5185 C C . GLY B 1 315 ? -7.477 -21.469 -20.359 1 95.5 315 GLY B C 1
ATOM 5186 O O . GLY B 1 315 ? -7.984 -20.344 -20.219 1 95.5 315 GLY B O 1
ATOM 5187 N N . ALA B 1 316 ? -7.305 -22.266 -19.344 1 94.62 316 ALA B N 1
ATOM 5188 C CA . ALA B 1 316 ? -7.836 -21.922 -18.016 1 94.62 316 ALA B CA 1
ATOM 5189 C C . ALA B 1 316 ? -7.035 -20.797 -17.375 1 94.62 316 ALA B C 1
ATOM 5191 O O . ALA B 1 316 ? -7.469 -20.203 -16.391 1 94.62 316 ALA B O 1
ATOM 5192 N N . ASP B 1 317 ? -5.871 -20.531 -17.969 1 92.44 317 ASP B N 1
ATOM 5193 C CA . ASP B 1 317 ? -5.055 -19.406 -17.5 1 92.44 317 ASP B CA 1
ATOM 5194 C C . ASP B 1 317 ? -5.312 -18.156 -18.344 1 92.44 317 ASP B C 1
ATOM 5196 O O . ASP B 1 317 ? -4.508 -17.219 -18.344 1 92.44 317 ASP B O 1
ATOM 5200 N N . CYS B 1 318 ? -6.363 -18.172 -19.109 1 89.25 318 CYS B N 1
ATOM 5201 C CA . CYS B 1 318 ? -6.781 -17.031 -19.922 1 89.25 318 CYS B CA 1
ATOM 5202 C C . CYS B 1 318 ? -8.148 -16.516 -19.484 1 89.25 318 CYS B C 1
ATOM 5204 O O . CYS B 1 318 ? -8.961 -17.281 -18.953 1 89.25 318 CYS B O 1
ATOM 5206 N N . ALA B 1 319 ? -8.344 -15.203 -19.562 1 86.25 319 ALA B N 1
ATOM 5207 C CA . ALA B 1 319 ? -9.648 -14.625 -19.266 1 86.25 319 ALA B CA 1
ATOM 5208 C C . ALA B 1 319 ? -10.125 -13.719 -20.391 1 86.25 319 ALA B C 1
ATOM 5210 O O . ALA B 1 319 ? -9.32 -13.109 -21.094 1 86.25 319 ALA B O 1
#